Protein AF-A0A436ZTC4-F1 (afdb_monomer_lite)

Organism: Arthrobotrys flagrans (NCBI:txid97331)

Radius of gyration: 27.63 Å; chains: 1; bounding box: 65×71×91 Å

Foldseek 3Di:
DDDDPLNDDLVVLVVVLQPDQAPVVNCVCLVVHVSNVVSCVVCVVNRQLRRLLNVLVVVVLLLLLCLQPLCVLLPPPPPDAAAPVNLLLSLVLSLCVVVCVPPPDPPNPRSVNVCVVVPPSSSVSSSLQSVLLVLLLVLCCVPPVDFPLQVDDDPVPDDDVVLVPPPDHADPQLSVLLSLLLSVLLVLLSSLLGGHPCDCVRDPPVVSLVSVLSVDVSCDDLSLLSNLLSLVVLLVLCLVVLVVCVVVPVVQLVLQLPDCPPPPDDDLQRHRPDPPSSVRSSVLSSLLLSLLCSSPAPRNNSSVSNPDPPDDCVVCVVVVVVSSVLSVVLSVCVVVVNDDSSNSSSVSSSCSSVCSLVSLLVSLVVVLVVVVPDDQFFKWKQAPPPDDPPDPPPAQEQADPDCPDDDNIDIRRDDPVNVVSNSCSRRVSRPPPSRHRSSCSSGDPVVCVSSRYDDGDTDRDRDDPVVVVVVVVVVVVVVVVVVVVDDDDDDPDDDDDDPVVVVVVVVVVVD

pLDDT: mean 70.84, std 19.62, range [32.28, 97.94]

Sequence (511 aa):
MRATLESLPVDVKLLILLNIPDYLSLQALTSVSHGFATTYNHYESLVSTEPLYADALIYEKESFFLACYSDILSGPTATNLIKWQKFRKIVSSYVDAEKSLWRADYESRTYRQEFIDRGEETKKRLVDNHRAILQHCEHFMKTERYPRLFRDRDASGNRKYDRCKGERSVTLEERSRIVRAFYRLWILVVIYTSETDGGFGDTPWYTYDDSLHALLAHWGFWRVKHIQIVAMHLREQMRPIFKHFQPNNKELLEQFSSNYLWEGRPYPDGRPYGNNELRKAKYFYQKFHFSAFLLTSFPHSSLPFLQSPTPDLNTLTPIFTPLSTLVRTATDSVIHGNTTENTNRLYNCLFFPDRIFDEFRLTAINTLSDISKIKREDTYLVSNSFSDPRTPSSRKRLCRPQRNGAYHKYYIKRGPEAALIAWQGLELSNPNSEDSDYYAAIWDDLRLKEWGYQFPVLERRVWDIRRMTDRMVQKFDAMITMDESIPRSPPPGKETFNVVQVRQRWRMITQ

Secondary structure (DSSP, 8-state):
-PPPGGGS-HHHHHHHHHT--SHHHHHHHHHH-HHHHHHHHHSHHHHHHHHHHHHHHTTHHHHHHHHHHHHHHH---TT-PBPHHHHHHHHHHHHHTTTGGG---TT---HHHHHHHHHHHHHHHHHHHHHHHHHHHHHHHHH-SS-GGGTS--TT--SSGGGG---PPPPHHHHHHHHHHHHHHHHHHHHHH--BTTHHHHS-THHHHHHHHHHHHHHHHHHHHHHHHHHHHHHHHHHHHHHHHSGGGHHHHHHHHH-GGGTTPPPTTS----S-HHHHHHHHHHHHHHHHHHHHTTTTTTHHHHH-SS--HHHHHHHHHHHHHHHHHHHHHHHTT---HHHHHHHHHHHHHHHHHHHHHHHHHHHHHHHTTS-S---EEEE-----TTS---SPBS------TT-SEEEESS-HHHHHHHHHHHHTT-TT-TT--GGGGGS-HHHHHHTT-BPPPEE-----THHHHHHHHHHHHHHHHHHTTS--PPPTT-----HHHHHHHHHTT--

Structure (mmCIF, N/CA/C/O backbone):
data_AF-A0A436ZTC4-F1
#
_entry.id   AF-A0A436ZTC4-F1
#
loop_
_atom_site.group_PDB
_atom_site.id
_atom_site.type_symbol
_atom_site.label_atom_id
_atom_site.label_alt_id
_atom_site.label_comp_id
_atom_site.label_asym_id
_atom_site.label_entity_id
_atom_site.label_seq_id
_atom_site.pdbx_PDB_ins_code
_atom_site.Cartn_x
_atom_site.Cartn_y
_atom_site.Cartn_z
_atom_site.occupancy
_atom_site.B_iso_or_equiv
_atom_site.auth_seq_id
_atom_site.auth_comp_id
_atom_site.auth_asym_id
_atom_site.auth_atom_id
_atom_site.pdbx_PDB_model_num
ATOM 1 N N . MET A 1 1 ? -36.798 6.279 33.782 1.00 58.31 1 MET A N 1
ATOM 2 C CA . MET A 1 1 ? -35.817 6.690 32.752 1.00 58.31 1 MET A CA 1
ATOM 3 C C . MET A 1 1 ? -35.010 5.467 32.356 1.00 58.31 1 MET A C 1
ATOM 5 O O . MET A 1 1 ? -34.546 4.774 33.250 1.00 58.31 1 MET A O 1
ATOM 9 N N . ARG A 1 2 ? -34.891 5.145 31.062 1.00 68.00 2 ARG A N 1
ATOM 10 C CA . ARG A 1 2 ? -33.976 4.081 30.617 1.00 68.00 2 ARG A CA 1
ATOM 11 C C . ARG A 1 2 ? -32.574 4.683 30.563 1.00 68.00 2 ARG A C 1
ATOM 13 O O . ARG A 1 2 ? -32.376 5.643 29.825 1.00 68.00 2 ARG A O 1
ATOM 20 N N . ALA A 1 3 ? -31.649 4.168 31.371 1.00 80.12 3 ALA A N 1
ATOM 21 C CA . ALA A 1 3 ? -30.243 4.537 31.262 1.00 80.12 3 ALA A CA 1
ATOM 22 C C . ALA A 1 3 ? -29.759 4.193 29.847 1.00 80.12 3 ALA A C 1
ATOM 24 O O . ALA A 1 3 ? -30.019 3.097 29.347 1.00 80.12 3 ALA A O 1
ATOM 25 N N . THR A 1 4 ? -29.122 5.149 29.180 1.00 90.94 4 THR A N 1
ATOM 26 C CA . THR A 1 4 ? -28.552 4.960 27.841 1.00 90.94 4 THR A CA 1
ATOM 27 C C . THR A 1 4 ? -27.040 4.799 27.958 1.00 90.94 4 THR A C 1
ATOM 29 O O . THR A 1 4 ? -26.433 5.324 28.892 1.00 90.94 4 THR A O 1
ATOM 32 N N . LEU A 1 5 ? -26.406 4.116 27.002 1.00 89.06 5 LEU A N 1
ATOM 33 C CA . LEU A 1 5 ? -24.939 4.018 26.937 1.00 89.06 5 LEU A CA 1
ATOM 34 C C . LEU A 1 5 ? -24.264 5.404 26.892 1.00 89.06 5 LEU A C 1
ATOM 36 O O . LEU A 1 5 ? -23.183 5.596 27.443 1.00 89.06 5 LEU A O 1
ATOM 40 N N . GLU A 1 6 ? -24.947 6.395 26.316 1.00 92.81 6 GLU A N 1
ATOM 41 C CA . GLU A 1 6 ? -24.512 7.795 26.279 1.00 92.81 6 GLU A CA 1
ATOM 42 C C . GLU A 1 6 ? -24.393 8.425 27.673 1.00 92.81 6 GLU A C 1
ATOM 44 O O . GLU A 1 6 ? -23.515 9.256 27.903 1.00 92.81 6 GLU A O 1
ATOM 49 N N . SER A 1 7 ? -25.231 7.999 28.622 1.00 94.50 7 SER A N 1
ATOM 50 C CA . SER A 1 7 ? -25.238 8.513 29.998 1.00 94.50 7 SER A CA 1
ATOM 51 C C . SER A 1 7 ? -24.174 7.894 30.910 1.00 94.50 7 SER A C 1
ATOM 53 O O . SER A 1 7 ? -24.061 8.304 32.064 1.00 94.50 7 SER A O 1
ATOM 55 N N . LEU A 1 8 ? -23.383 6.929 30.417 1.00 96.38 8 LEU A N 1
ATOM 56 C CA . LEU A 1 8 ? -22.310 6.334 31.210 1.00 96.38 8 LEU A CA 1
ATOM 57 C C . LEU A 1 8 ? -21.237 7.384 31.572 1.00 96.38 8 LEU A C 1
ATOM 59 O O . LEU A 1 8 ? -20.860 8.193 30.708 1.00 96.38 8 LEU A O 1
ATOM 63 N N . PRO A 1 9 ? -20.717 7.351 32.812 1.00 97.25 9 PRO A N 1
ATOM 64 C CA . PRO A 1 9 ? -19.548 8.123 33.221 1.00 97.25 9 PRO A CA 1
ATOM 65 C C . PRO A 1 9 ? -18.332 7.907 32.304 1.00 97.25 9 PRO A C 1
ATOM 67 O O . PRO A 1 9 ? -18.189 6.858 31.668 1.00 97.25 9 PRO A O 1
ATOM 70 N N . VAL A 1 10 ? -17.461 8.917 32.210 1.00 97.56 10 VAL A N 1
ATOM 71 C CA . VAL A 1 10 ? -16.303 8.921 31.291 1.00 97.56 10 VAL A CA 1
ATOM 72 C C . VAL A 1 10 ? -15.318 7.794 31.607 1.00 97.56 10 VAL A C 1
ATOM 74 O O . VAL A 1 10 ? -14.812 7.156 30.690 1.00 97.56 10 VAL A O 1
ATOM 77 N N . ASP A 1 11 ? -15.086 7.515 32.884 1.00 97.94 11 ASP A N 1
ATOM 78 C CA . ASP A 1 11 ? -14.254 6.420 33.385 1.00 97.94 11 ASP A CA 1
ATOM 79 C C . ASP A 1 11 ? -14.806 5.046 32.982 1.00 97.94 11 ASP A C 1
ATOM 81 O O . ASP A 1 11 ? -14.055 4.205 32.493 1.00 97.94 11 ASP A O 1
ATOM 85 N N . VAL A 1 12 ? -16.124 4.835 33.074 1.00 97.75 12 VAL A N 1
ATOM 86 C CA . VAL A 1 12 ? -16.762 3.587 32.618 1.00 97.75 12 VAL A CA 1
ATOM 87 C C . VAL A 1 12 ? -16.651 3.434 31.098 1.00 97.75 12 VAL A C 1
ATOM 89 O O . VAL A 1 12 ? -16.336 2.348 30.611 1.00 97.75 12 VAL A O 1
ATOM 92 N N . LYS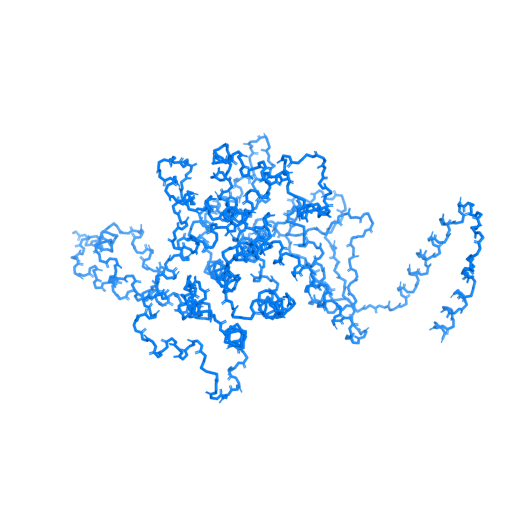 A 1 13 ? -16.857 4.515 30.331 1.00 97.94 13 LYS A N 1
ATOM 93 C CA . LYS A 1 13 ? -16.654 4.504 28.871 1.00 97.94 13 LYS A CA 1
ATOM 94 C C . LYS A 1 13 ? -15.207 4.182 28.511 1.00 97.94 13 LYS A C 1
ATOM 96 O O . LYS A 1 13 ? -14.976 3.366 27.624 1.00 97.94 13 LYS A O 1
ATOM 101 N N . LEU A 1 14 ? -14.246 4.783 29.210 1.00 97.94 14 LEU A N 1
ATOM 102 C CA . LEU A 1 14 ? -12.826 4.521 29.006 1.00 97.94 14 LEU A CA 1
ATOM 103 C C . LEU A 1 14 ? -12.482 3.061 29.320 1.00 97.94 14 LEU A C 1
ATOM 105 O O . LEU A 1 14 ? -11.826 2.416 28.511 1.00 97.94 14 LEU A O 1
ATOM 109 N N . LEU A 1 15 ? -12.978 2.509 30.431 1.00 97.88 15 LEU A N 1
ATOM 110 C CA . LEU A 1 15 ? -12.790 1.095 30.764 1.00 97.88 15 LEU A CA 1
ATOM 111 C C . LEU A 1 15 ? -13.353 0.174 29.679 1.00 97.88 15 LEU A C 1
ATOM 113 O O . LEU A 1 15 ? -12.679 -0.772 29.286 1.00 97.88 15 LEU A O 1
ATOM 117 N N . ILE A 1 16 ? -14.550 0.458 29.158 1.00 97.50 16 ILE A N 1
ATOM 118 C CA . ILE A 1 16 ? -15.124 -0.315 28.048 1.00 97.50 16 ILE A CA 1
ATOM 119 C C . ILE A 1 16 ? -14.213 -0.230 26.820 1.00 97.50 16 ILE A C 1
ATOM 121 O O . ILE A 1 16 ? -13.864 -1.268 26.269 1.00 97.50 16 ILE A O 1
ATOM 125 N N . LEU A 1 17 ? -13.783 0.974 26.430 1.00 97.38 17 LEU A N 1
ATOM 126 C CA . LEU A 1 17 ? -12.902 1.196 25.279 1.00 97.38 17 LEU A CA 1
ATOM 127 C C . LEU A 1 17 ? -11.561 0.454 25.402 1.00 97.38 17 LEU A C 1
ATOM 129 O O . LEU A 1 17 ? -11.107 -0.130 24.423 1.00 97.38 17 LEU A O 1
ATOM 133 N N . LEU A 1 18 ? -10.956 0.434 26.594 1.00 96.88 18 LEU A N 1
ATOM 134 C CA . LEU A 1 18 ? -9.694 -0.268 26.868 1.00 96.88 18 LEU A CA 1
ATOM 135 C C . LEU A 1 18 ? -9.813 -1.797 26.800 1.00 96.88 18 LEU A C 1
ATOM 137 O O . LEU A 1 18 ? -8.803 -2.474 26.646 1.00 96.88 18 LEU A O 1
ATOM 141 N N . ASN A 1 19 ? -11.025 -2.342 26.929 1.00 96.88 19 ASN A N 1
ATOM 142 C CA . ASN A 1 19 ? -11.279 -3.785 26.917 1.00 96.88 19 ASN A CA 1
ATOM 143 C C . ASN A 1 19 ? -11.815 -4.297 25.567 1.00 96.88 19 ASN A C 1
ATOM 145 O O . ASN A 1 19 ? -12.173 -5.471 25.460 1.00 96.88 19 ASN A O 1
ATOM 149 N N . ILE A 1 20 ? -11.888 -3.452 24.533 1.00 97.00 20 ILE A N 1
ATOM 150 C CA . ILE A 1 20 ? -12.274 -3.896 23.189 1.00 97.00 20 ILE A CA 1
ATOM 151 C C . ILE A 1 20 ? -11.089 -4.636 22.550 1.00 97.00 20 ILE A C 1
ATOM 153 O O . ILE A 1 20 ? -10.018 -4.048 22.423 1.00 97.00 20 ILE A O 1
ATOM 157 N N . PRO A 1 21 ? -11.253 -5.901 22.121 1.00 93.75 21 PRO A N 1
ATOM 158 C CA . PRO A 1 21 ? -10.128 -6.722 21.675 1.00 93.75 21 PRO A CA 1
ATOM 159 C C . PRO A 1 21 ? -9.675 -6.426 20.240 1.00 93.75 21 PRO A C 1
ATOM 161 O O . PRO A 1 21 ? -8.537 -6.727 19.888 1.00 93.75 21 PRO A O 1
ATOM 164 N N . ASP A 1 22 ? -10.552 -5.878 19.398 1.00 94.06 22 ASP A N 1
ATOM 165 C CA . ASP A 1 22 ? -10.293 -5.700 17.972 1.00 94.06 22 ASP A CA 1
ATOM 166 C C . ASP A 1 22 ? -10.644 -4.291 17.479 1.00 94.06 22 ASP A C 1
ATOM 168 O O . ASP A 1 22 ? -11.571 -3.626 17.953 1.00 94.06 22 ASP A O 1
ATOM 172 N N . TYR A 1 23 ? -9.881 -3.831 16.490 1.00 94.75 23 TYR A N 1
ATOM 173 C CA . TYR A 1 23 ? -9.999 -2.475 15.968 1.00 94.75 23 TYR A CA 1
ATOM 174 C C . TYR A 1 23 ? -11.350 -2.203 15.283 1.00 94.75 23 TYR A C 1
ATOM 176 O O . TYR A 1 23 ? -11.848 -1.079 15.329 1.00 94.75 23 TYR A O 1
ATOM 184 N N . LEU A 1 24 ? -11.986 -3.216 14.685 1.00 92.06 24 LEU A N 1
ATOM 185 C CA . LEU A 1 24 ? -13.272 -3.050 14.004 1.00 92.06 24 LEU A CA 1
ATOM 186 C C . LEU A 1 24 ? -14.408 -2.789 14.990 1.00 92.06 24 LEU A C 1
ATOM 188 O O . LEU A 1 24 ? -15.214 -1.887 14.763 1.00 92.06 24 LEU A O 1
ATOM 192 N N . SER A 1 25 ? -14.455 -3.531 16.093 1.00 94.75 25 SER A N 1
ATOM 193 C CA . SER A 1 25 ? -15.401 -3.301 17.185 1.00 94.75 25 SER A CA 1
ATOM 194 C C . SER A 1 25 ? -15.208 -1.916 17.805 1.00 94.75 25 SER A C 1
ATOM 196 O O . SER A 1 25 ? -16.189 -1.226 18.095 1.00 94.75 25 SER A O 1
ATOM 198 N N . LEU A 1 26 ? -13.953 -1.466 17.938 1.00 96.44 26 LEU A N 1
ATOM 199 C CA . LEU A 1 26 ? -13.628 -0.124 18.424 1.00 96.44 26 LEU A CA 1
ATOM 200 C C . LEU A 1 26 ? -14.159 0.960 17.472 1.00 96.44 26 LEU A C 1
ATOM 202 O O . LEU A 1 26 ? -14.813 1.910 17.912 1.00 96.44 26 LEU A O 1
ATOM 206 N N . GLN A 1 27 ? -13.930 0.807 16.164 1.00 94.31 27 GLN A N 1
ATOM 207 C CA . GLN A 1 27 ? -14.469 1.717 15.149 1.00 94.31 27 GLN A CA 1
ATOM 208 C C . GLN A 1 27 ? -16.000 1.709 15.127 1.00 94.31 27 GLN A C 1
ATOM 210 O O . GLN A 1 27 ? -16.624 2.765 15.061 1.00 94.31 27 GLN A O 1
ATOM 215 N N . ALA A 1 28 ? -16.626 0.535 15.215 1.00 93.44 28 ALA A N 1
ATOM 216 C CA . ALA A 1 28 ? -18.077 0.412 15.214 1.00 93.44 28 ALA A CA 1
ATOM 217 C C . ALA A 1 28 ? -18.693 1.157 16.406 1.00 93.44 28 ALA A C 1
ATOM 219 O O . ALA A 1 28 ? -19.586 1.983 16.214 1.00 93.44 28 ALA A O 1
ATOM 220 N N . LEU A 1 29 ? -18.171 0.946 17.619 1.00 95.88 29 LEU A N 1
ATOM 221 C CA . LEU A 1 29 ? -18.678 1.606 18.821 1.00 95.88 29 LEU A CA 1
ATOM 222 C C . LEU A 1 29 ? -18.525 3.131 18.753 1.00 95.88 29 LEU A C 1
ATOM 224 O O . LEU A 1 29 ? -19.479 3.857 19.035 1.00 95.88 29 LEU A O 1
ATOM 228 N N . THR A 1 30 ? -17.349 3.613 18.345 1.00 96.31 30 THR A N 1
ATOM 229 C CA . THR A 1 30 ? -17.076 5.056 18.238 1.00 96.31 30 THR A CA 1
ATOM 230 C C . THR A 1 30 ? -17.835 5.711 17.083 1.00 96.31 30 THR A C 1
ATOM 232 O O . THR A 1 30 ? -18.185 6.881 17.175 1.00 96.31 30 THR A O 1
ATOM 235 N N . SER A 1 31 ? -18.170 4.970 16.024 1.00 92.88 31 SER A N 1
ATOM 236 C CA . SER A 1 31 ? -18.996 5.489 14.925 1.00 92.88 31 SER A CA 1
ATOM 237 C C . SER A 1 31 ? -20.485 5.601 15.273 1.00 92.88 31 SER A C 1
ATOM 239 O O . SER A 1 31 ? -21.170 6.474 14.743 1.00 92.88 31 SER A O 1
ATOM 241 N N . VAL A 1 32 ? -20.994 4.732 16.155 1.00 94.38 32 VAL A N 1
ATOM 242 C CA . VAL A 1 32 ? -22.424 4.662 16.502 1.00 94.38 32 VAL A CA 1
ATOM 243 C C . VAL A 1 32 ? -22.766 5.512 17.730 1.00 94.38 32 VAL A C 1
ATOM 245 O O . VAL A 1 32 ? -23.883 6.019 17.816 1.00 94.38 32 VAL A O 1
ATOM 248 N N . SER A 1 33 ? -21.836 5.689 18.676 1.00 96.31 33 SER A N 1
ATOM 249 C CA . SER A 1 33 ? -22.073 6.437 19.917 1.00 96.31 33 SER A CA 1
ATOM 250 C C . SER A 1 33 ? -21.187 7.674 20.032 1.00 96.31 33 SER A C 1
ATOM 252 O O . SER A 1 33 ? -19.962 7.583 20.116 1.00 96.31 33 SER A O 1
ATOM 254 N N . HIS A 1 34 ? -21.825 8.842 20.129 1.00 95.69 34 HIS A N 1
ATOM 255 C CA . HIS A 1 34 ? -21.137 10.127 20.245 1.00 95.69 34 HIS A CA 1
ATOM 256 C C . HIS A 1 34 ? -20.352 10.236 21.559 1.00 95.69 34 HIS A C 1
ATOM 258 O O . HIS A 1 34 ? -19.222 10.717 21.572 1.00 95.69 34 HIS A O 1
ATOM 264 N N . GLY A 1 35 ? -20.912 9.767 22.676 1.00 96.38 35 GLY A N 1
ATOM 265 C CA . GLY A 1 35 ? -20.240 9.776 23.971 1.00 96.38 35 GLY A CA 1
ATOM 266 C C . GLY A 1 35 ? -18.960 8.945 23.964 1.00 96.38 35 GLY A C 1
ATOM 267 O O . GLY A 1 35 ? -17.943 9.401 24.483 1.00 96.38 35 GLY A O 1
ATOM 268 N N . PHE A 1 36 ? -18.988 7.766 23.337 1.00 97.62 36 PHE A N 1
ATOM 269 C CA . PHE A 1 36 ? -17.788 6.951 23.143 1.00 97.62 36 PHE A CA 1
ATOM 270 C C . PHE A 1 36 ? -16.801 7.592 22.163 1.00 97.62 36 PHE A C 1
ATOM 272 O O . PHE A 1 36 ? -15.604 7.550 22.430 1.00 97.62 36 PHE A O 1
ATOM 279 N N . ALA A 1 37 ? -17.272 8.231 21.087 1.00 97.25 37 ALA A N 1
ATOM 280 C CA . ALA A 1 37 ? -16.418 8.968 20.155 1.00 97.25 37 ALA A CA 1
ATOM 281 C C . ALA A 1 37 ? -15.639 10.095 20.852 1.00 97.25 37 ALA A C 1
ATOM 283 O O . ALA A 1 37 ? -14.427 10.207 20.689 1.00 97.25 37 ALA A O 1
ATOM 284 N N . THR A 1 38 ? -16.310 10.901 21.682 1.00 97.12 38 THR A N 1
ATOM 285 C CA . THR A 1 38 ? -15.671 11.988 22.440 1.00 97.12 38 THR A CA 1
ATOM 286 C C . THR A 1 38 ? -14.624 11.455 23.414 1.00 97.12 38 THR A C 1
ATOM 288 O O . THR A 1 38 ? -13.515 11.986 23.469 1.00 97.12 38 THR A O 1
ATOM 291 N N . THR A 1 39 ? -14.944 10.393 24.165 1.00 97.62 39 THR A N 1
ATOM 292 C CA . THR A 1 39 ? -13.978 9.759 25.075 1.00 97.62 39 THR A CA 1
ATOM 293 C C . THR A 1 39 ? -12.798 9.167 24.305 1.00 97.62 39 THR A C 1
ATOM 295 O O . THR A 1 39 ? -11.656 9.380 24.698 1.00 97.62 39 THR A O 1
ATOM 298 N N . TYR A 1 40 ? -13.050 8.486 23.186 1.00 97.19 40 TYR A N 1
ATOM 299 C CA . TYR A 1 40 ? -12.002 7.943 22.327 1.00 97.19 40 TYR A CA 1
ATOM 300 C C . TYR A 1 40 ? -11.067 9.037 21.810 1.00 97.19 40 TYR A C 1
ATOM 302 O O . TYR A 1 40 ? -9.865 8.915 21.988 1.00 97.19 40 TYR A O 1
ATOM 310 N N . ASN A 1 41 ? -11.596 10.133 21.261 1.00 96.88 41 ASN A N 1
ATOM 311 C CA . ASN A 1 41 ? -10.782 11.235 20.738 1.00 96.88 41 ASN A CA 1
ATOM 312 C C . ASN A 1 41 ? -9.906 11.882 21.821 1.00 96.88 41 ASN A C 1
ATOM 314 O O . ASN A 1 41 ? -8.794 12.317 21.542 1.00 96.88 41 ASN A O 1
ATOM 318 N N . HIS A 1 42 ? -10.393 11.942 23.064 1.00 97.50 42 HIS A N 1
ATOM 319 C CA . HIS A 1 42 ? -9.614 12.480 24.178 1.00 97.50 42 HIS A CA 1
ATOM 320 C C . HIS A 1 42 ? -8.489 11.531 24.633 1.00 97.50 42 HIS A C 1
ATOM 322 O O . HIS A 1 42 ? -7.438 11.993 25.069 1.00 97.50 42 HIS A O 1
ATOM 328 N N . TYR A 1 43 ? -8.689 10.213 24.515 1.00 97.44 43 TYR A N 1
ATOM 329 C CA . TYR A 1 43 ? -7.761 9.176 24.986 1.00 97.44 43 TYR A CA 1
ATOM 330 C C . TYR A 1 43 ? -7.237 8.270 23.852 1.00 97.44 43 TYR A C 1
ATOM 332 O O . TYR A 1 43 ? -6.909 7.106 24.086 1.00 97.44 43 TYR A O 1
ATOM 340 N N . GLU A 1 44 ? -7.149 8.781 22.620 1.00 95.38 44 GLU A N 1
ATOM 341 C CA . GLU A 1 44 ? -6.924 7.971 21.411 1.00 95.38 44 GLU A CA 1
ATOM 342 C C . GLU A 1 44 ? -5.628 7.158 21.488 1.00 95.38 44 GLU A C 1
ATOM 344 O O . GLU A 1 44 ? -5.610 5.970 21.159 1.00 95.38 44 GLU A O 1
ATOM 349 N N . SER A 1 45 ? -4.538 7.779 21.946 1.00 92.81 45 SER A N 1
ATOM 350 C CA . SER A 1 45 ? -3.226 7.133 22.051 1.00 92.81 45 SER A CA 1
ATOM 351 C C . SER A 1 45 ? -3.234 5.946 23.017 1.00 92.81 45 SER A C 1
ATOM 353 O O . SER A 1 45 ? -2.599 4.928 22.746 1.00 92.81 45 SER A O 1
ATOM 355 N N . LEU A 1 46 ? -3.992 6.048 24.110 1.00 94.62 46 LEU A N 1
ATOM 356 C CA . LEU A 1 46 ? -4.118 4.993 25.109 1.00 94.62 46 LEU A CA 1
ATOM 357 C C . LEU A 1 46 ? -5.035 3.866 24.616 1.00 94.62 46 LEU A C 1
ATOM 359 O O . LEU A 1 46 ? -4.688 2.696 24.730 1.00 94.62 46 LEU A O 1
ATOM 363 N N . VAL A 1 47 ? -6.187 4.219 24.040 1.00 96.19 47 VAL A N 1
ATOM 364 C CA . VAL A 1 47 ? -7.219 3.252 23.637 1.00 96.19 47 VAL A CA 1
ATOM 365 C C . VAL A 1 47 ? -6.854 2.508 22.353 1.00 96.19 47 VAL A C 1
ATOM 367 O O . VAL A 1 47 ? -7.126 1.319 22.234 1.00 96.19 47 VAL A O 1
ATOM 370 N N . SER A 1 48 ? -6.260 3.186 21.367 1.00 95.00 48 SER A N 1
ATOM 371 C CA . SER A 1 48 ? -6.073 2.601 20.032 1.00 95.00 48 SER A CA 1
ATOM 372 C C . SER A 1 48 ? -4.908 1.619 19.935 1.00 95.00 48 SER A C 1
ATOM 374 O O . SER A 1 48 ? -4.889 0.815 19.006 1.00 95.00 48 SER A O 1
ATOM 376 N N . THR A 1 49 ? -3.953 1.657 20.868 1.00 94.75 49 THR A N 1
ATOM 377 C CA . THR A 1 49 ? -2.686 0.922 20.742 1.00 94.75 49 THR A CA 1
ATOM 378 C C . THR A 1 49 ? -2.880 -0.596 20.726 1.00 94.75 49 THR A C 1
ATOM 380 O O . THR A 1 49 ? -2.419 -1.243 19.787 1.00 94.75 49 THR A O 1
ATOM 383 N N . GLU A 1 50 ? -3.587 -1.174 21.703 1.00 95.12 50 GLU A N 1
ATOM 384 C CA . GLU A 1 50 ? -3.785 -2.634 21.764 1.00 95.12 50 GLU A CA 1
ATOM 385 C C . GLU A 1 50 ? -4.673 -3.175 20.628 1.00 95.12 50 GLU A C 1
ATOM 387 O O . GLU A 1 50 ? -4.259 -4.132 19.973 1.00 95.12 50 GLU A O 1
ATOM 392 N N . PRO A 1 51 ? -5.827 -2.562 20.290 1.00 96.44 51 PRO A N 1
ATOM 393 C CA . PRO A 1 51 ? -6.657 -3.042 19.183 1.00 96.44 51 PRO A CA 1
ATOM 394 C C . PRO A 1 51 ? -5.965 -2.929 17.820 1.00 96.44 51 PRO A C 1
ATOM 396 O O . PRO A 1 51 ? -6.111 -3.822 16.985 1.00 96.44 51 PRO A O 1
ATOM 399 N N . LEU A 1 52 ? -5.192 -1.858 17.581 1.00 96.88 52 LEU A N 1
ATOM 400 C CA . LEU A 1 52 ? -4.395 -1.714 16.356 1.00 96.88 52 LEU A CA 1
ATOM 401 C C . LEU A 1 52 ? -3.256 -2.728 16.302 1.00 96.88 52 LEU A C 1
ATOM 403 O O . LEU A 1 52 ? -2.967 -3.260 15.233 1.00 96.88 52 LEU A O 1
ATOM 407 N N . TYR A 1 53 ? -2.608 -2.999 17.436 1.00 96.31 53 TYR A N 1
ATOM 408 C CA . TYR A 1 53 ? -1.593 -4.040 17.522 1.00 96.31 53 TYR A CA 1
ATOM 409 C C . TYR A 1 53 ? -2.200 -5.410 17.193 1.00 96.31 53 TYR A C 1
ATOM 411 O O . TYR A 1 53 ? -1.675 -6.117 16.336 1.00 96.31 53 TYR A O 1
ATOM 419 N N . ALA A 1 54 ? -3.347 -5.746 17.788 1.00 95.81 54 ALA A N 1
ATOM 420 C CA . ALA A 1 54 ? -4.070 -6.984 17.513 1.00 95.81 54 ALA A CA 1
ATOM 421 C C . ALA A 1 54 ? -4.497 -7.115 16.035 1.00 95.81 54 ALA A C 1
ATOM 423 O O . ALA A 1 54 ? -4.285 -8.174 15.442 1.00 95.81 54 ALA A O 1
ATOM 424 N N . ASP A 1 55 ? -5.026 -6.054 15.408 1.00 96.94 55 ASP A N 1
ATOM 425 C CA . ASP A 1 55 ? -5.379 -6.061 13.973 1.00 96.94 55 ASP A CA 1
ATOM 426 C C . ASP A 1 55 ? -4.125 -6.231 13.092 1.00 96.94 55 ASP A C 1
ATOM 428 O O . ASP A 1 55 ? -4.111 -7.026 12.149 1.00 96.94 55 ASP A O 1
ATOM 432 N N . ALA A 1 56 ? -3.012 -5.583 13.444 1.00 96.94 56 ALA A N 1
ATOM 433 C CA . ALA A 1 56 ? -1.746 -5.707 12.724 1.00 96.94 56 ALA A CA 1
ATOM 434 C C . ALA A 1 56 ? -1.127 -7.117 12.792 1.00 96.94 56 ALA A C 1
ATOM 436 O O . ALA A 1 56 ? -0.438 -7.522 11.847 1.00 96.94 56 ALA A O 1
ATOM 437 N N . LEU A 1 57 ? -1.381 -7.878 13.865 1.00 94.88 57 LEU A N 1
ATOM 438 C CA . LEU A 1 57 ? -0.940 -9.273 14.001 1.00 94.88 57 LEU A CA 1
ATOM 439 C C . LEU A 1 57 ? -1.633 -10.216 13.005 1.00 94.88 57 LEU A C 1
ATOM 441 O O . LEU A 1 57 ? -1.051 -11.224 12.614 1.00 94.88 57 LEU A O 1
ATOM 445 N N . ILE A 1 58 ? -2.814 -9.869 12.482 1.00 95.62 58 ILE A N 1
ATOM 446 C CA . ILE A 1 58 ? -3.461 -10.615 11.379 1.00 95.62 58 ILE A CA 1
ATOM 447 C C . ILE A 1 58 ? -2.589 -10.588 10.102 1.00 95.62 58 ILE A C 1
ATOM 449 O O . ILE A 1 58 ? -2.683 -11.455 9.219 1.00 95.62 58 ILE A O 1
ATOM 453 N N . TYR A 1 59 ? -1.708 -9.590 10.016 1.00 95.44 59 TYR A N 1
ATOM 454 C CA . TYR A 1 59 ? -0.763 -9.346 8.933 1.00 95.44 59 TYR A CA 1
ATOM 455 C C . TYR A 1 59 ? 0.691 -9.527 9.391 1.00 95.44 59 TYR A C 1
ATOM 457 O O . TYR A 1 59 ? 1.573 -8.903 8.808 1.00 95.44 59 TYR A O 1
ATOM 465 N N . GLU A 1 60 ? 0.931 -10.364 10.415 1.00 93.12 60 GLU A N 1
ATOM 466 C CA . GLU A 1 60 ? 2.216 -10.537 11.122 1.00 93.12 60 GLU A CA 1
ATOM 467 C C . GLU A 1 60 ? 3.433 -10.489 10.193 1.00 93.12 60 GLU A C 1
ATOM 469 O O . GLU A 1 60 ? 4.378 -9.742 10.429 1.00 93.12 60 GLU A O 1
ATOM 474 N N . LYS A 1 61 ? 3.408 -11.253 9.097 1.00 91.44 61 LYS A N 1
ATOM 475 C CA . LYS A 1 61 ? 4.526 -11.330 8.153 1.00 91.44 61 LYS A CA 1
ATOM 476 C C . LYS A 1 61 ? 4.884 -9.975 7.547 1.00 91.44 61 LYS A C 1
ATOM 478 O O . LYS A 1 61 ? 6.049 -9.586 7.555 1.00 91.44 61 LYS A O 1
ATOM 483 N N . GLU A 1 62 ? 3.910 -9.277 6.978 1.00 95.19 62 GLU A N 1
ATOM 484 C CA . GLU A 1 62 ? 4.150 -7.978 6.367 1.00 95.19 62 GLU A CA 1
ATOM 485 C C . GLU A 1 62 ? 4.376 -6.869 7.403 1.00 95.19 62 GLU A C 1
ATOM 487 O O . GLU A 1 62 ? 5.263 -6.033 7.217 1.00 95.19 62 GLU A O 1
ATOM 492 N N . SER A 1 63 ? 3.605 -6.868 8.494 1.00 95.69 63 SER A N 1
ATOM 493 C CA . SER A 1 63 ? 3.671 -5.827 9.522 1.00 95.69 63 SER A CA 1
ATOM 494 C C . SER A 1 63 ? 4.981 -5.883 10.310 1.00 95.69 63 SER A C 1
ATOM 496 O O . SER A 1 63 ? 5.603 -4.839 10.520 1.00 95.69 63 SER A O 1
ATOM 498 N N . PHE A 1 64 ? 5.463 -7.079 10.666 1.00 94.00 64 PHE A N 1
ATOM 499 C CA . PHE A 1 64 ? 6.733 -7.239 11.380 1.00 94.00 64 PHE A CA 1
ATOM 500 C C . PHE A 1 64 ? 7.917 -6.898 10.483 1.00 94.00 64 PHE A C 1
ATOM 502 O O . PHE A 1 64 ? 8.820 -6.187 10.917 1.00 94.00 64 PHE A O 1
ATOM 509 N N . PHE A 1 65 ? 7.905 -7.349 9.221 1.00 93.44 65 PHE A N 1
ATOM 510 C CA . PHE A 1 65 ? 8.971 -7.024 8.272 1.00 93.44 65 PHE A CA 1
ATOM 511 C C . PHE A 1 65 ? 9.180 -5.510 8.167 1.00 93.44 65 PHE A C 1
ATOM 513 O O . PHE A 1 65 ? 10.307 -5.027 8.277 1.00 93.44 65 PHE A O 1
ATOM 520 N N . LEU A 1 66 ? 8.093 -4.754 7.997 1.00 94.62 66 LEU A N 1
ATOM 521 C CA . LEU A 1 66 ? 8.170 -3.300 7.895 1.00 94.62 66 LEU A CA 1
ATOM 522 C C . LEU A 1 66 ? 8.595 -2.661 9.215 1.00 94.62 66 LEU A C 1
ATOM 524 O O . LEU A 1 66 ? 9.477 -1.817 9.197 1.00 94.62 66 LEU A O 1
ATOM 528 N N . ALA A 1 67 ? 8.052 -3.093 10.355 1.00 94.25 67 ALA A N 1
ATOM 529 C CA . ALA A 1 67 ? 8.449 -2.550 11.655 1.00 94.25 67 ALA A CA 1
ATOM 530 C C . ALA A 1 67 ? 9.944 -2.769 11.970 1.00 94.25 67 ALA A C 1
ATOM 532 O O . ALA A 1 67 ? 10.580 -1.915 12.587 1.00 94.25 67 ALA A O 1
ATOM 533 N N . CYS A 1 68 ? 10.524 -3.891 11.532 1.00 91.06 68 CYS A N 1
ATOM 534 C CA . CYS A 1 68 ? 11.933 -4.206 11.765 1.00 91.06 68 CYS A CA 1
ATOM 535 C C . CYS A 1 68 ? 12.880 -3.519 10.773 1.00 91.06 68 CYS A C 1
ATOM 537 O O . CYS A 1 68 ? 13.982 -3.115 11.170 1.00 91.06 68 CYS A O 1
ATOM 539 N N . TYR A 1 69 ? 12.484 -3.422 9.498 1.00 90.88 69 TYR A N 1
ATOM 540 C CA . TYR A 1 69 ? 13.404 -3.101 8.407 1.00 90.88 69 TYR A CA 1
ATOM 541 C C . TYR A 1 69 ? 13.084 -1.829 7.622 1.00 90.88 69 TYR A C 1
ATOM 543 O O . TYR A 1 69 ? 13.971 -1.399 6.892 1.00 90.88 69 TYR A O 1
ATOM 551 N N . SER A 1 70 ? 11.912 -1.193 7.762 1.00 89.31 70 SER A N 1
ATOM 552 C CA . SER A 1 70 ? 11.586 0.019 6.984 1.00 89.31 70 SER A CA 1
ATOM 553 C C . SER A 1 70 ? 12.657 1.094 7.130 1.00 89.31 70 SER A C 1
ATOM 555 O O . SER A 1 70 ? 13.159 1.593 6.135 1.00 89.31 70 SER A O 1
ATOM 557 N N . ASP A 1 71 ? 13.088 1.382 8.354 1.00 86.00 71 ASP A N 1
ATOM 558 C CA . ASP A 1 71 ? 14.038 2.471 8.611 1.00 86.00 71 ASP A CA 1
ATOM 559 C C . ASP A 1 71 ? 15.457 2.103 8.182 1.00 86.00 71 ASP A C 1
ATOM 561 O O . ASP A 1 71 ? 16.220 2.951 7.727 1.00 86.00 71 ASP A O 1
ATOM 565 N N . ILE A 1 72 ? 15.798 0.816 8.297 1.00 84.38 72 ILE A N 1
ATOM 566 C CA . ILE A 1 72 ? 17.088 0.289 7.848 1.00 84.38 72 ILE A CA 1
ATOM 567 C C . ILE A 1 72 ? 17.188 0.431 6.330 1.00 84.38 72 ILE A C 1
ATOM 569 O O . ILE A 1 72 ? 18.214 0.872 5.834 1.00 84.38 72 ILE A O 1
ATOM 573 N N . LEU A 1 73 ? 16.124 0.062 5.617 1.00 81.62 73 LEU A N 1
ATOM 574 C CA . LEU A 1 73 ? 16.061 0.007 4.159 1.00 81.62 73 LEU A CA 1
ATOM 575 C C . LEU A 1 73 ? 15.767 1.376 3.515 1.00 81.62 73 LEU A C 1
ATOM 577 O O . LEU A 1 73 ? 16.244 1.649 2.419 1.00 81.62 73 LEU A O 1
ATOM 581 N N . SER A 1 74 ? 15.013 2.254 4.179 1.00 75.19 74 SER A N 1
ATOM 582 C CA . SER A 1 74 ? 14.667 3.593 3.676 1.00 75.19 74 SER A CA 1
ATOM 583 C C . SER A 1 74 ? 15.613 4.697 4.160 1.00 75.19 74 SER A C 1
ATOM 585 O O . SER A 1 74 ? 15.586 5.799 3.607 1.00 75.19 74 SER A O 1
ATOM 587 N N . GLY A 1 75 ? 16.462 4.416 5.155 1.00 69.81 75 GLY A N 1
ATOM 588 C CA . GLY A 1 75 ? 17.389 5.371 5.759 1.00 69.81 75 GLY A CA 1
ATOM 589 C C . GLY A 1 75 ? 18.280 6.086 4.726 1.00 69.81 75 GLY A C 1
ATOM 590 O O . GLY A 1 75 ? 18.923 5.422 3.913 1.00 69.81 75 GLY A O 1
ATOM 591 N N . PRO A 1 76 ? 18.340 7.431 4.727 1.00 54.28 76 PRO A N 1
ATOM 592 C CA . PRO A 1 76 ? 19.145 8.222 3.789 1.00 54.28 76 PRO A CA 1
ATOM 593 C C . PRO A 1 76 ? 20.589 8.453 4.270 1.00 54.28 76 PRO A C 1
ATOM 595 O O . PRO A 1 76 ? 21.212 9.457 3.930 1.00 54.28 76 PRO A O 1
ATOM 598 N N . THR A 1 77 ? 21.132 7.595 5.132 1.00 54.94 77 THR A N 1
ATOM 599 C CA . THR A 1 77 ? 22.467 7.845 5.679 1.00 54.94 77 THR A CA 1
ATOM 600 C C . THR A 1 77 ? 23.536 7.332 4.724 1.00 54.94 77 THR A C 1
ATOM 602 O O . THR A 1 77 ? 23.918 6.165 4.810 1.00 54.94 77 THR A O 1
ATOM 605 N N . ALA A 1 78 ? 24.078 8.247 3.911 1.00 53.50 78 ALA A N 1
ATOM 606 C CA . ALA A 1 78 ? 25.274 8.082 3.070 1.00 53.50 78 ALA A CA 1
ATOM 607 C C . ALA A 1 78 ? 26.479 7.440 3.800 1.00 53.50 78 ALA A C 1
ATOM 609 O O . ALA A 1 78 ? 27.446 7.005 3.182 1.00 53.50 78 ALA A O 1
ATOM 610 N N . THR A 1 79 ? 26.449 7.381 5.134 1.00 61.12 79 THR A N 1
ATOM 611 C CA . THR A 1 79 ? 27.494 6.793 5.975 1.00 61.12 79 THR A CA 1
ATOM 612 C C . THR A 1 79 ? 27.358 5.287 6.204 1.00 61.12 79 THR A C 1
ATOM 614 O O . THR A 1 79 ? 28.338 4.674 6.612 1.00 61.12 79 THR A O 1
ATOM 617 N N . ASN A 1 80 ? 26.197 4.668 5.950 1.00 69.19 80 ASN A N 1
ATOM 618 C CA . ASN A 1 80 ? 25.945 3.261 6.290 1.00 69.19 80 ASN A CA 1
ATOM 619 C C . ASN A 1 80 ? 25.147 2.527 5.200 1.00 69.19 80 ASN A C 1
ATOM 621 O O . ASN A 1 80 ? 24.043 2.038 5.453 1.00 69.19 80 ASN A O 1
ATOM 625 N N . LEU A 1 81 ? 25.719 2.416 3.996 1.00 78.12 81 LEU A N 1
ATOM 626 C CA . LEU A 1 81 ? 25.168 1.562 2.939 1.00 78.12 81 LEU A CA 1
ATOM 627 C C . LEU A 1 81 ? 24.954 0.131 3.452 1.00 78.12 81 LEU A C 1
ATOM 629 O O . LEU A 1 81 ? 25.796 -0.444 4.153 1.00 78.12 81 LEU A O 1
ATOM 633 N N . ILE A 1 82 ? 23.820 -0.471 3.097 1.00 82.88 82 ILE A N 1
ATOM 634 C CA . ILE A 1 82 ? 23.512 -1.834 3.524 1.00 82.88 82 ILE A CA 1
ATOM 635 C C . ILE A 1 82 ? 24.376 -2.792 2.725 1.00 82.88 82 ILE A C 1
ATOM 637 O O . ILE A 1 82 ? 24.349 -2.793 1.498 1.00 82.88 82 ILE A O 1
ATOM 641 N N . LYS A 1 83 ? 25.093 -3.684 3.408 1.00 85.50 83 LYS A N 1
ATOM 642 C CA . LYS A 1 83 ? 25.823 -4.733 2.696 1.00 85.50 83 LYS A CA 1
ATOM 643 C C . LYS A 1 83 ? 24.879 -5.560 1.825 1.00 85.50 83 LYS A C 1
ATOM 645 O O . LYS A 1 83 ? 23.890 -6.071 2.352 1.00 85.50 83 LYS A O 1
ATOM 650 N N . TRP A 1 84 ? 25.186 -5.768 0.544 1.00 82.44 84 TRP A N 1
ATOM 651 C CA . TRP A 1 84 ? 24.346 -6.540 -0.389 1.00 82.44 84 TRP A CA 1
ATOM 652 C C . TRP A 1 84 ? 23.947 -7.909 0.181 1.00 82.44 84 TRP A C 1
ATOM 654 O O . TRP A 1 84 ? 22.793 -8.327 0.116 1.00 82.44 84 TRP A O 1
ATOM 664 N N . GLN A 1 85 ? 24.884 -8.588 0.846 1.00 83.50 85 GLN A N 1
ATOM 665 C CA . GLN A 1 85 ? 24.619 -9.859 1.523 1.00 83.50 85 GLN A CA 1
ATOM 666 C C . GLN A 1 85 ? 23.581 -9.730 2.647 1.00 83.50 85 GLN A C 1
ATOM 668 O O . GLN A 1 85 ? 22.744 -10.616 2.815 1.00 83.50 85 GLN A O 1
ATOM 673 N N . LYS A 1 86 ? 23.615 -8.634 3.415 1.00 86.00 86 LYS A N 1
ATOM 674 C CA . LYS A 1 86 ? 22.625 -8.340 4.458 1.00 86.00 86 LYS A CA 1
ATOM 675 C C . LYS A 1 86 ? 21.265 -8.042 3.831 1.00 86.00 86 LYS A C 1
ATOM 677 O O . LYS A 1 86 ? 20.275 -8.605 4.282 1.00 86.00 86 LYS A O 1
ATOM 682 N N . PHE A 1 87 ? 21.221 -7.239 2.769 1.00 86.38 87 PHE A N 1
ATOM 683 C CA . PHE A 1 87 ? 19.993 -6.979 2.018 1.00 86.38 87 PHE A CA 1
ATOM 684 C C . PHE A 1 87 ? 19.366 -8.278 1.487 1.00 86.38 87 PHE A C 1
ATOM 686 O O . PHE A 1 87 ? 18.203 -8.564 1.766 1.00 86.38 87 PHE A O 1
ATOM 693 N N . ARG A 1 88 ? 20.154 -9.130 0.819 1.00 83.75 88 ARG A N 1
ATOM 694 C CA . ARG A 1 88 ? 19.684 -10.428 0.316 1.00 83.75 88 ARG A CA 1
ATOM 695 C C . ARG A 1 88 ? 19.162 -11.317 1.442 1.00 83.75 88 ARG A C 1
ATOM 697 O O . ARG A 1 88 ? 18.133 -11.962 1.261 1.00 83.75 88 ARG A O 1
ATOM 704 N N . LYS A 1 89 ? 19.827 -11.339 2.604 1.00 85.00 89 LYS A N 1
ATOM 705 C CA . LYS A 1 89 ? 19.348 -12.059 3.797 1.00 85.00 89 LYS A CA 1
ATOM 706 C C . LYS A 1 89 ? 18.011 -11.510 4.303 1.00 85.00 89 LYS A C 1
ATOM 708 O O . LYS A 1 89 ? 17.142 -12.310 4.623 1.00 85.00 89 LYS A O 1
ATOM 713 N N . ILE A 1 90 ? 17.824 -10.188 4.327 1.00 87.44 90 ILE A N 1
ATOM 714 C CA . ILE A 1 90 ? 16.556 -9.546 4.716 1.00 87.44 90 ILE A CA 1
ATOM 715 C C . ILE A 1 90 ? 15.427 -9.936 3.750 1.00 87.44 90 ILE A C 1
ATOM 717 O O . ILE A 1 90 ? 14.362 -10.364 4.184 1.00 87.44 90 ILE A O 1
ATOM 721 N N . VAL A 1 91 ? 15.649 -9.847 2.436 1.00 85.50 91 VAL A N 1
ATOM 722 C CA . VAL A 1 91 ? 14.615 -10.214 1.449 1.00 85.50 91 VAL A CA 1
ATOM 723 C C . VAL A 1 91 ? 14.331 -11.720 1.478 1.00 85.50 91 VAL A C 1
ATOM 725 O O . VAL A 1 91 ? 13.172 -12.136 1.457 1.00 85.50 91 VAL A O 1
ATOM 728 N N . SER A 1 92 ? 15.373 -12.548 1.587 1.00 84.00 92 SER A N 1
ATOM 729 C CA . SER A 1 92 ? 15.221 -14.007 1.663 1.00 84.00 92 SER A CA 1
ATOM 730 C C . SER A 1 92 ? 14.506 -14.428 2.946 1.00 84.00 92 SER A C 1
ATOM 732 O O . SER A 1 92 ? 13.661 -15.312 2.886 1.00 84.00 92 SER A O 1
ATOM 734 N N . SER A 1 93 ? 14.745 -13.763 4.085 1.00 85.00 93 SER A N 1
ATOM 735 C CA . SER A 1 93 ? 14.045 -14.079 5.338 1.00 85.00 93 SER A CA 1
ATOM 736 C C . SER A 1 93 ? 12.540 -13.828 5.238 1.00 85.00 93 SER A C 1
ATOM 738 O O . SER A 1 93 ? 11.758 -14.592 5.798 1.00 85.00 93 SER A O 1
ATOM 740 N N . TYR A 1 94 ? 12.112 -12.825 4.465 1.00 87.31 94 TYR A N 1
ATOM 741 C CA . TYR A 1 94 ? 10.697 -12.615 4.167 1.00 87.31 94 TYR A CA 1
ATOM 742 C C . TYR A 1 94 ? 10.104 -13.764 3.337 1.00 87.31 94 TYR A C 1
ATOM 744 O O . TYR A 1 94 ? 9.015 -14.259 3.643 1.00 87.31 94 TYR A O 1
ATOM 752 N N . VAL A 1 95 ? 10.803 -14.204 2.287 1.00 83.69 95 VAL A N 1
ATOM 753 C CA . VAL A 1 95 ? 10.355 -15.310 1.422 1.00 83.69 95 VAL A CA 1
ATOM 754 C C . VAL A 1 95 ? 10.329 -16.632 2.196 1.00 83.69 95 VAL A C 1
ATOM 756 O O . VAL A 1 95 ? 9.344 -17.370 2.148 1.00 83.69 95 VAL A O 1
ATOM 759 N N . ASP A 1 96 ? 11.377 -16.908 2.966 1.00 80.50 96 ASP A N 1
ATOM 760 C CA . ASP A 1 96 ? 11.573 -18.182 3.649 1.00 80.50 96 ASP A CA 1
ATOM 761 C C . ASP A 1 96 ? 10.815 -18.301 4.975 1.00 80.50 96 ASP A C 1
ATOM 763 O O . ASP A 1 96 ? 10.629 -19.421 5.446 1.00 80.50 96 ASP A O 1
ATOM 767 N N . ALA A 1 97 ? 10.283 -17.208 5.536 1.00 73.12 97 ALA A N 1
ATOM 768 C CA . ALA A 1 97 ? 9.460 -17.246 6.751 1.00 73.12 97 ALA A CA 1
ATOM 769 C C . ALA A 1 97 ? 8.227 -18.168 6.653 1.00 73.12 97 ALA A C 1
ATOM 771 O O . ALA A 1 97 ? 7.715 -18.617 7.673 1.00 73.12 97 ALA A O 1
ATOM 772 N N . GLU A 1 98 ? 7.748 -18.483 5.444 1.00 68.69 98 GLU A N 1
ATOM 773 C CA . GLU A 1 98 ? 6.676 -19.475 5.251 1.00 68.69 98 GLU A CA 1
ATOM 774 C C . GLU A 1 98 ? 7.197 -20.919 5.163 1.00 68.69 98 GLU A C 1
ATOM 776 O O . GLU A 1 98 ? 6.465 -21.860 5.464 1.00 68.69 98 GLU A O 1
ATOM 781 N N . LYS A 1 99 ? 8.461 -21.112 4.772 1.00 67.31 99 LYS A N 1
ATOM 782 C CA . LYS A 1 99 ? 9.092 -22.434 4.636 1.00 67.31 99 LYS A CA 1
ATOM 783 C C . LYS A 1 99 ? 9.742 -22.902 5.940 1.00 67.31 99 LYS A C 1
ATOM 785 O O . LYS A 1 99 ? 9.841 -24.105 6.176 1.00 67.31 99 LYS A O 1
ATOM 790 N N . SER A 1 100 ? 10.194 -21.965 6.777 1.00 53.06 100 SER A N 1
ATOM 791 C CA . SER A 1 100 ? 11.005 -22.226 7.971 1.00 53.06 100 SER A CA 1
ATOM 792 C C . SER A 1 100 ? 10.237 -22.775 9.175 1.00 53.06 100 SER A C 1
ATOM 794 O O . SER A 1 100 ? 10.879 -23.174 10.142 1.00 53.06 100 SER A O 1
ATOM 796 N N . LEU A 1 101 ? 8.907 -22.936 9.097 1.00 53.50 101 LEU A N 1
ATOM 797 C CA . LEU A 1 101 ? 8.146 -23.720 10.088 1.00 53.50 101 LEU A CA 1
ATOM 798 C C . LEU A 1 101 ? 8.718 -25.142 10.285 1.00 53.50 101 LEU A C 1
ATOM 800 O O . LEU A 1 101 ? 8.453 -25.763 11.308 1.00 53.50 101 LEU A O 1
ATOM 804 N N . TRP A 1 102 ? 9.532 -25.636 9.342 1.00 48.91 102 TRP A N 1
ATOM 805 C CA . TRP A 1 102 ? 10.081 -26.994 9.341 1.00 48.91 102 TRP A CA 1
ATOM 806 C C . TRP A 1 102 ? 11.613 -27.096 9.461 1.00 48.91 102 TRP A C 1
ATOM 808 O O . TRP A 1 102 ? 12.127 -28.213 9.484 1.00 48.91 102 TRP A O 1
ATOM 818 N N . ARG A 1 103 ? 12.372 -25.988 9.523 1.00 50.09 103 ARG A N 1
ATOM 819 C CA . ARG A 1 103 ? 13.848 -26.033 9.649 1.00 50.09 103 ARG A CA 1
ATOM 820 C C . ARG A 1 103 ? 14.341 -25.078 10.732 1.00 50.09 103 ARG A C 1
ATOM 822 O O . ARG A 1 103 ? 14.436 -23.876 10.518 1.00 50.09 103 ARG A O 1
ATOM 829 N N . ALA A 1 104 ? 14.659 -25.651 11.888 1.00 45.44 104 ALA A N 1
ATOM 830 C CA . ALA A 1 104 ? 15.116 -24.977 13.099 1.00 45.44 104 ALA A CA 1
ATOM 831 C C . ALA A 1 104 ? 16.625 -24.644 13.083 1.00 45.44 104 ALA A C 1
ATOM 833 O O . ALA A 1 104 ? 17.304 -24.852 14.086 1.00 45.44 104 ALA A O 1
ATOM 834 N N . ASP A 1 105 ? 17.167 -24.149 11.965 1.00 53.72 105 ASP A N 1
ATOM 835 C CA . ASP A 1 105 ? 18.574 -23.733 11.939 1.00 53.72 105 ASP A CA 1
ATOM 836 C C . ASP A 1 105 ? 18.737 -22.317 12.515 1.00 53.72 105 ASP A C 1
ATOM 838 O O . ASP A 1 105 ? 18.224 -21.314 12.009 1.00 53.72 105 ASP A O 1
ATOM 842 N N . TYR A 1 106 ? 19.488 -22.293 13.613 1.00 45.75 106 TYR A N 1
ATOM 843 C CA . TYR A 1 106 ? 19.718 -21.226 14.589 1.00 45.75 106 TYR A CA 1
ATOM 844 C C . TYR A 1 106 ? 20.340 -19.930 14.021 1.00 45.75 106 TYR A C 1
ATOM 846 O O . TYR A 1 106 ? 20.334 -18.895 14.684 1.00 45.75 106 TYR A O 1
ATOM 854 N N . GLU A 1 107 ? 20.864 -19.944 12.790 1.00 50.06 107 GLU A N 1
ATOM 855 C CA . GLU A 1 107 ? 21.561 -18.789 12.199 1.00 50.06 107 GLU A CA 1
ATOM 856 C C . GLU A 1 107 ? 20.640 -17.762 11.524 1.00 50.06 107 GLU A C 1
ATOM 858 O O . GLU A 1 107 ? 21.066 -16.639 11.236 1.00 50.06 107 GLU A O 1
ATOM 863 N N . SER A 1 108 ? 19.365 -18.093 11.301 1.00 53.22 108 SER A N 1
ATOM 864 C CA . SER A 1 108 ? 18.388 -17.124 10.802 1.00 53.22 108 SER A CA 1
ATOM 865 C C . SER A 1 108 ? 17.599 -16.527 11.965 1.00 53.22 108 SER A C 1
ATOM 867 O O . SER A 1 108 ? 16.531 -17.013 12.334 1.00 53.22 108 SER A O 1
ATOM 869 N N . ARG A 1 109 ? 18.094 -15.428 12.555 1.00 59.88 109 ARG A N 1
ATOM 870 C CA . ARG A 1 109 ? 17.182 -14.541 13.293 1.00 59.88 109 ARG A CA 1
ATOM 871 C C . ARG A 1 109 ? 16.115 -14.094 12.300 1.00 59.88 109 ARG A C 1
ATOM 873 O O . ARG A 1 109 ? 16.388 -13.328 11.380 1.00 59.88 109 ARG A O 1
ATOM 880 N N . THR A 1 110 ? 14.919 -14.649 12.433 1.00 70.25 110 THR A N 1
ATOM 881 C CA . THR A 1 110 ? 13.763 -14.196 11.666 1.00 70.25 110 THR A CA 1
ATOM 882 C C . THR A 1 110 ? 13.417 -12.779 12.118 1.00 70.25 110 THR A C 1
ATOM 884 O O . THR A 1 110 ? 13.694 -12.403 13.260 1.00 70.25 110 THR A O 1
ATOM 887 N N . TYR A 1 111 ? 12.759 -11.994 11.264 1.00 74.94 111 TYR A N 1
ATOM 888 C CA . TYR A 1 111 ? 12.233 -10.686 11.673 1.00 74.94 111 TYR A CA 1
ATOM 889 C C . TYR A 1 111 ? 11.306 -10.793 12.894 1.00 74.94 111 TYR A C 1
ATOM 891 O O . TYR A 1 111 ? 11.174 -9.842 13.647 1.00 74.94 111 TYR A O 1
ATOM 899 N N . ARG A 1 112 ? 10.709 -11.968 13.140 1.00 78.00 112 ARG A N 1
ATOM 900 C CA . ARG A 1 112 ? 9.938 -12.259 14.351 1.00 78.00 112 ARG A CA 1
ATOM 901 C C . ARG A 1 112 ? 10.804 -12.254 15.611 1.00 78.00 112 ARG A C 1
ATOM 903 O O . ARG A 1 112 ? 10.397 -11.672 16.608 1.00 78.00 112 ARG A O 1
ATOM 910 N N . GLN A 1 113 ? 11.991 -12.860 15.567 1.00 81.75 113 GLN A N 1
ATOM 911 C CA . GLN A 1 113 ? 12.925 -12.796 16.692 1.00 81.75 113 GLN A CA 1
ATOM 912 C C . GLN A 1 113 ? 13.450 -11.371 16.880 1.00 81.75 113 GLN A C 1
ATOM 914 O O . GLN A 1 113 ? 13.466 -10.879 17.999 1.00 81.75 113 GLN A O 1
ATOM 919 N N . GLU A 1 114 ? 13.804 -10.677 15.791 1.00 80.38 114 GLU A N 1
ATOM 920 C CA . GLU A 1 114 ? 14.207 -9.267 15.877 1.00 80.38 114 GLU A CA 1
ATOM 921 C C . GLU A 1 114 ? 13.099 -8.377 16.453 1.00 80.38 114 GLU A C 1
ATOM 923 O O . GLU A 1 114 ? 13.388 -7.454 17.209 1.00 80.38 114 GLU A O 1
ATOM 928 N N . PHE A 1 115 ? 11.839 -8.649 16.111 1.00 82.56 115 PHE A N 1
ATOM 929 C CA . PHE A 1 115 ? 10.689 -7.947 16.665 1.00 82.56 115 PHE A CA 1
ATOM 930 C C . PHE A 1 115 ? 10.609 -8.134 18.185 1.00 82.56 115 PHE A C 1
ATOM 932 O O . PHE A 1 115 ? 10.498 -7.151 18.915 1.00 82.56 115 PHE A O 1
ATOM 939 N N . ILE A 1 116 ? 10.724 -9.380 18.661 1.00 85.00 116 ILE A N 1
ATOM 940 C CA . ILE A 1 116 ? 10.715 -9.710 20.095 1.00 85.00 116 ILE A CA 1
ATOM 941 C C . ILE A 1 116 ? 11.893 -9.038 20.813 1.00 85.00 116 ILE A C 1
ATOM 943 O O . ILE A 1 116 ? 11.699 -8.421 21.858 1.00 85.00 116 ILE A O 1
ATOM 947 N N . ASP A 1 117 ? 13.093 -9.102 20.233 1.00 86.88 117 ASP A N 1
ATOM 948 C CA . ASP A 1 117 ? 14.319 -8.560 20.827 1.00 86.88 117 ASP A CA 1
ATOM 949 C C . ASP A 1 117 ? 14.261 -7.030 21.012 1.00 86.88 117 ASP A C 1
ATOM 951 O O . ASP A 1 117 ? 14.867 -6.493 21.938 1.00 86.88 117 ASP A O 1
ATOM 955 N N . ARG A 1 118 ? 13.549 -6.311 20.132 1.00 85.94 118 ARG A N 1
ATOM 956 C CA . ARG A 1 118 ? 13.466 -4.839 20.149 1.00 85.94 118 ARG A CA 1
ATOM 957 C C . ARG A 1 118 ? 12.318 -4.278 21.007 1.00 85.94 118 ARG A C 1
ATOM 959 O O . ARG A 1 118 ? 12.252 -3.063 21.196 1.00 85.94 118 ARG A O 1
ATOM 966 N N . GLY A 1 119 ? 11.424 -5.123 21.520 1.00 91.62 119 GLY A N 1
ATOM 967 C CA . GLY A 1 119 ? 10.405 -4.754 22.511 1.00 91.62 119 GLY A CA 1
ATOM 968 C C . GLY A 1 119 ? 9.428 -3.640 22.090 1.00 91.62 119 GLY A C 1
ATOM 969 O O . GLY A 1 119 ? 8.978 -3.565 20.943 1.00 91.62 119 GLY A O 1
ATOM 970 N N . GLU A 1 120 ? 9.084 -2.769 23.046 1.00 92.38 120 GLU A N 1
ATOM 971 C CA . GLU A 1 120 ? 8.009 -1.765 22.930 1.00 92.38 120 GLU A CA 1
ATOM 972 C C . GLU A 1 120 ? 8.205 -0.744 21.802 1.00 92.38 120 GLU A C 1
ATOM 974 O O . GLU A 1 120 ? 7.233 -0.294 21.193 1.00 92.38 120 GLU A O 1
ATOM 979 N N . GLU A 1 121 ? 9.447 -0.394 21.457 1.00 92.31 121 GLU A N 1
ATOM 980 C CA . GLU A 1 121 ? 9.697 0.549 20.363 1.00 92.31 121 GLU A CA 1
ATOM 981 C C . GLU A 1 121 ? 9.216 -0.017 19.020 1.00 92.31 121 GLU A C 1
ATOM 983 O O . GLU A 1 121 ? 8.582 0.684 18.228 1.00 92.31 121 GLU A O 1
ATOM 988 N N . THR A 1 122 ? 9.463 -1.305 18.773 1.00 91.69 122 THR A N 1
ATOM 989 C CA . THR A 1 122 ? 9.043 -1.946 17.519 1.00 91.69 122 THR A CA 1
ATOM 990 C C . THR A 1 122 ? 7.540 -2.193 17.508 1.00 91.69 122 THR A C 1
ATOM 992 O O . THR A 1 122 ? 6.911 -2.035 16.461 1.00 91.69 122 THR A O 1
ATOM 995 N N . LYS A 1 123 ? 6.933 -2.471 18.672 1.00 94.19 123 LYS A N 1
ATOM 996 C CA . LYS A 1 123 ? 5.471 -2.498 18.825 1.00 94.19 123 LYS A CA 1
ATOM 997 C C . LYS A 1 123 ? 4.848 -1.152 18.447 1.00 94.19 123 LYS A C 1
ATOM 999 O O . LYS A 1 123 ? 3.921 -1.122 17.639 1.00 94.19 123 LYS A O 1
ATOM 1004 N N . LYS A 1 124 ? 5.391 -0.040 18.954 1.00 94.75 124 LYS A N 1
ATOM 1005 C CA . LYS A 1 124 ? 4.933 1.312 18.603 1.00 94.75 124 LYS A CA 1
ATOM 1006 C C . LYS A 1 124 ? 5.039 1.572 17.099 1.00 94.75 124 LYS A C 1
ATOM 1008 O O . LYS A 1 124 ? 4.054 1.974 16.485 1.00 94.75 124 LYS A O 1
ATOM 1013 N N . ARG A 1 125 ? 6.194 1.276 16.489 1.00 94.12 125 ARG A N 1
ATOM 1014 C CA . ARG A 1 125 ? 6.389 1.422 15.033 1.00 94.12 125 ARG A CA 1
ATOM 1015 C C . ARG A 1 125 ? 5.393 0.583 14.242 1.00 94.12 125 ARG A C 1
ATOM 1017 O O . ARG A 1 125 ? 4.809 1.071 13.284 1.00 94.12 125 ARG A O 1
ATOM 1024 N N . LEU A 1 126 ? 5.160 -0.661 14.650 1.00 95.62 126 LEU A N 1
ATOM 1025 C CA . LEU A 1 126 ? 4.181 -1.535 14.014 1.00 95.62 126 LEU A CA 1
ATOM 1026 C C . LEU A 1 126 ? 2.770 -0.933 14.055 1.00 95.62 126 LEU A C 1
ATOM 1028 O O . LEU A 1 126 ? 2.093 -0.930 13.026 1.00 95.62 126 LEU A O 1
ATOM 1032 N N . VAL A 1 127 ? 2.346 -0.394 15.202 1.00 96.25 127 VAL A N 1
ATOM 1033 C CA . VAL A 1 127 ? 1.040 0.269 15.356 1.00 96.25 127 VAL A CA 1
ATOM 1034 C C . VAL A 1 127 ? 0.946 1.510 14.469 1.00 96.25 127 VAL A C 1
ATOM 1036 O O . VAL A 1 127 ? -0.048 1.676 13.761 1.00 96.25 127 VAL A O 1
ATOM 1039 N N . ASP A 1 128 ? 1.980 2.351 14.442 1.00 95.44 128 ASP A N 1
ATOM 1040 C CA . ASP A 1 128 ? 2.008 3.564 13.617 1.00 95.44 128 ASP A CA 1
ATOM 1041 C C . ASP A 1 128 ? 1.990 3.232 12.112 1.00 95.44 128 ASP A C 1
ATOM 1043 O O . ASP A 1 128 ? 1.235 3.834 11.340 1.00 95.44 128 ASP A O 1
ATOM 1047 N N . ASN A 1 129 ? 2.751 2.215 11.700 1.00 96.31 129 ASN A N 1
ATOM 1048 C CA . ASN A 1 129 ? 2.765 1.669 10.342 1.00 96.31 129 ASN A CA 1
ATOM 1049 C C . ASN A 1 129 ? 1.387 1.126 9.950 1.00 96.31 129 ASN A C 1
ATOM 1051 O O . ASN A 1 129 ? 0.884 1.407 8.860 1.00 96.31 129 ASN A O 1
ATOM 1055 N N . HIS A 1 130 ? 0.757 0.358 10.841 1.00 97.50 130 HIS A N 1
ATOM 1056 C CA . HIS A 1 130 ? -0.563 -0.209 10.602 1.00 97.50 130 HIS A CA 1
ATOM 1057 C C . HIS A 1 130 ? -1.635 0.875 10.488 1.00 97.50 130 HIS A C 1
ATOM 1059 O O . HIS A 1 130 ? -2.411 0.860 9.533 1.00 97.50 130 HIS A O 1
ATOM 1065 N N . ARG A 1 131 ? -1.624 1.869 11.385 1.00 96.12 131 ARG A N 1
ATOM 1066 C CA . ARG A 1 131 ? -2.538 3.019 11.345 1.00 96.12 131 ARG A CA 1
ATOM 1067 C C . ARG A 1 131 ? -2.458 3.744 9.998 1.00 96.12 131 ARG A C 1
ATOM 1069 O O . ARG A 1 131 ? -3.494 4.007 9.392 1.00 96.12 131 ARG A O 1
ATOM 1076 N N . ALA A 1 132 ? -1.249 4.009 9.495 1.00 95.88 132 ALA A N 1
ATOM 1077 C CA . ALA A 1 132 ? -1.062 4.650 8.192 1.00 95.88 132 ALA A CA 1
ATOM 1078 C C . ALA A 1 132 ? -1.638 3.806 7.041 1.00 95.88 132 ALA A C 1
ATOM 1080 O O . ALA A 1 132 ? -2.321 4.330 6.163 1.00 95.88 132 ALA A O 1
ATOM 1081 N N . ILE A 1 133 ? -1.421 2.487 7.053 1.00 97.38 133 ILE A N 1
ATOM 1082 C CA . ILE A 1 133 ? -1.981 1.574 6.046 1.00 97.38 133 ILE A CA 1
ATOM 1083 C C . ILE A 1 133 ? -3.512 1.540 6.109 1.00 97.38 133 ILE A C 1
ATOM 1085 O O . ILE A 1 133 ? -4.159 1.613 5.062 1.00 97.38 133 ILE A O 1
ATOM 1089 N N . LEU A 1 134 ? -4.103 1.475 7.305 1.00 96.06 134 LEU A N 1
ATOM 1090 C CA . LEU A 1 134 ? -5.557 1.453 7.474 1.00 96.06 134 LEU A CA 1
ATOM 1091 C C . LEU A 1 134 ? -6.224 2.717 6.925 1.00 96.06 134 LEU A C 1
ATOM 1093 O O . LEU A 1 134 ? -7.241 2.605 6.245 1.00 96.06 134 LEU A O 1
ATOM 1097 N N . GLN A 1 135 ? -5.614 3.891 7.101 1.00 94.56 135 GLN A N 1
ATOM 1098 C CA . GLN A 1 135 ? -6.116 5.141 6.520 1.00 94.56 135 GLN A CA 1
ATOM 1099 C C . GLN A 1 135 ? -6.210 5.079 4.984 1.00 94.56 135 GLN A C 1
ATOM 1101 O O . GLN A 1 135 ? -7.214 5.495 4.396 1.00 94.56 135 GLN A O 1
ATOM 1106 N N . HIS A 1 136 ? -5.197 4.509 4.318 1.00 95.19 136 HIS A N 1
ATOM 1107 C CA . HIS A 1 136 ? -5.231 4.278 2.866 1.00 95.19 136 HIS A CA 1
ATOM 1108 C C . HIS A 1 136 ? -6.275 3.241 2.469 1.00 95.19 136 HIS A C 1
ATOM 1110 O O . HIS A 1 136 ? -6.976 3.417 1.472 1.00 95.19 136 HIS A O 1
ATOM 1116 N N . CYS A 1 137 ? -6.417 2.176 3.258 1.00 95.19 137 CYS A N 1
ATOM 1117 C CA . CYS A 1 137 ? -7.414 1.136 3.020 1.00 95.19 137 CYS A CA 1
ATOM 1118 C C . CYS A 1 137 ? -8.834 1.691 3.115 1.00 95.19 137 CYS A C 1
ATOM 1120 O O . CYS A 1 137 ? -9.663 1.409 2.255 1.00 95.19 137 CYS A O 1
ATOM 1122 N N . GLU A 1 138 ? -9.124 2.499 4.129 1.00 92.81 138 GLU A N 1
ATOM 1123 C CA . GLU A 1 138 ? -10.424 3.143 4.315 1.00 92.81 138 GLU A CA 1
ATOM 1124 C C . GLU A 1 138 ? -10.739 4.112 3.184 1.00 92.81 138 GLU A C 1
ATOM 1126 O O . GLU A 1 138 ? -11.845 4.087 2.636 1.00 92.81 138 GLU A O 1
ATOM 1131 N N . HIS A 1 139 ? -9.755 4.914 2.776 1.00 92.62 139 HIS A N 1
ATOM 1132 C CA . HIS A 1 139 ? -9.898 5.786 1.619 1.00 92.62 139 HIS A CA 1
ATOM 1133 C C . HIS A 1 139 ? -10.189 4.984 0.338 1.00 92.62 139 HIS A C 1
ATOM 1135 O O . HIS A 1 139 ? -11.132 5.310 -0.390 1.00 92.62 139 HIS A O 1
ATOM 1141 N N . PHE A 1 140 ? -9.448 3.899 0.095 1.00 92.75 140 PHE A N 1
ATOM 1142 C CA . PHE A 1 140 ? -9.672 2.992 -1.032 1.00 92.75 140 PHE A CA 1
ATOM 1143 C C . PHE A 1 140 ? -11.081 2.386 -0.989 1.00 92.75 140 PHE A C 1
ATOM 1145 O O . PHE A 1 140 ? -11.829 2.480 -1.957 1.00 92.75 140 PHE A O 1
ATOM 1152 N N . MET A 1 141 ? -11.495 1.820 0.148 1.00 91.06 141 MET A N 1
ATOM 1153 C CA . MET A 1 141 ? -12.819 1.208 0.325 1.00 91.06 141 MET A CA 1
ATOM 1154 C C . MET A 1 141 ? -13.961 2.218 0.153 1.00 91.06 141 MET A C 1
ATOM 1156 O O . MET A 1 141 ? -15.038 1.864 -0.327 1.00 91.06 141 MET A O 1
ATOM 1160 N N . LYS A 1 142 ? -13.743 3.486 0.524 1.00 88.50 142 LYS A N 1
ATOM 1161 C CA . LYS A 1 142 ? -14.724 4.565 0.355 1.00 88.50 142 LYS A CA 1
ATOM 1162 C C . LYS A 1 142 ? -14.868 4.996 -1.105 1.00 88.50 142 LYS A C 1
ATOM 1164 O O . LYS A 1 142 ? -15.987 5.257 -1.543 1.00 88.50 142 LYS A O 1
ATOM 1169 N N . THR A 1 143 ? -13.766 5.077 -1.845 1.00 86.06 143 THR A N 1
ATOM 1170 C CA . THR A 1 143 ? -13.730 5.633 -3.209 1.00 86.06 143 THR A CA 1
ATOM 1171 C C . THR A 1 143 ? -13.924 4.573 -4.296 1.00 86.06 143 THR A C 1
ATOM 1173 O O . THR A 1 143 ? -14.639 4.809 -5.270 1.00 86.06 143 THR A O 1
ATOM 1176 N N . GLU A 1 144 ? -13.361 3.378 -4.128 1.00 84.31 144 GLU A N 1
ATOM 1177 C CA . GLU A 1 144 ? -13.372 2.273 -5.098 1.00 84.31 144 GLU A CA 1
ATOM 1178 C C . GLU A 1 144 ? -14.498 1.260 -4.864 1.00 84.31 144 GLU A C 1
ATOM 1180 O O . GLU A 1 144 ? -14.388 0.116 -5.285 1.00 84.31 144 GLU A O 1
ATOM 1185 N N . ARG A 1 145 ? -15.624 1.667 -4.257 1.00 72.75 145 ARG A N 1
ATOM 1186 C CA . ARG A 1 145 ? -16.765 0.770 -3.961 1.00 72.75 145 ARG A CA 1
ATOM 1187 C C . ARG A 1 145 ? -17.264 -0.056 -5.153 1.00 72.75 145 ARG A C 1
ATOM 1189 O O . ARG A 1 145 ? -17.872 -1.102 -4.941 1.00 72.75 145 ARG A O 1
ATOM 1196 N N . TYR A 1 146 ? -17.029 0.410 -6.380 1.00 68.56 146 TYR A N 1
ATOM 1197 C CA . TYR A 1 146 ? -17.442 -0.265 -7.605 1.00 68.56 146 TYR A CA 1
ATOM 1198 C C . TYR A 1 146 ? -16.271 -0.400 -8.587 1.00 68.56 146 TYR A C 1
ATOM 1200 O O . TYR A 1 146 ? -15.505 0.557 -8.742 1.00 68.56 146 TYR A O 1
ATOM 1208 N N . PRO A 1 147 ? -16.155 -1.536 -9.301 1.00 66.62 147 PRO A N 1
ATOM 1209 C CA . PRO A 1 147 ? -15.108 -1.753 -10.290 1.00 66.62 147 PRO A CA 1
ATOM 1210 C C . PRO A 1 147 ? -15.166 -0.749 -11.443 1.00 66.62 147 PRO A C 1
ATOM 1212 O O . PRO A 1 147 ? -16.207 -0.149 -11.733 1.00 66.62 147 PRO A O 1
ATOM 1215 N N . ARG A 1 148 ? -14.049 -0.588 -12.154 1.00 64.81 148 ARG A N 1
ATOM 1216 C CA . ARG A 1 148 ? -13.907 0.445 -13.190 1.00 64.81 148 ARG A CA 1
ATOM 1217 C C . ARG A 1 148 ? -14.890 0.285 -14.341 1.00 64.81 148 ARG A C 1
ATOM 1219 O O . ARG A 1 148 ? -15.419 1.289 -14.806 1.00 64.81 148 ARG A O 1
ATOM 1226 N N . LEU A 1 149 ? -15.223 -0.941 -14.752 1.00 60.41 149 LEU A N 1
ATOM 1227 C CA . LEU A 1 149 ? -16.205 -1.159 -15.820 1.00 60.41 149 LEU A CA 1
ATOM 1228 C C . LEU A 1 149 ? -17.644 -0.823 -15.388 1.00 60.41 149 LEU A C 1
ATOM 1230 O O . LEU A 1 149 ? -18.570 -0.942 -16.192 1.00 60.41 149 LEU A O 1
ATOM 1234 N N . PHE A 1 150 ? -17.881 -0.427 -14.133 1.00 59.69 150 PHE A N 1
ATOM 1235 C CA . PHE A 1 150 ? -19.130 0.207 -13.693 1.00 59.69 150 PHE A CA 1
ATOM 1236 C C . PHE A 1 150 ? -19.103 1.731 -13.764 1.00 59.69 150 PHE A C 1
ATOM 1238 O O . PHE A 1 150 ? -20.175 2.327 -13.716 1.00 59.69 150 PHE A O 1
ATOM 1245 N N . ARG A 1 151 ? -17.921 2.344 -13.891 1.00 59.34 151 ARG A N 1
ATOM 1246 C CA . ARG A 1 151 ? -17.761 3.800 -13.944 1.00 59.34 151 ARG A CA 1
ATOM 1247 C C . ARG A 1 151 ? -17.989 4.379 -15.340 1.00 59.34 151 ARG A C 1
ATOM 1249 O O . ARG A 1 151 ? -18.469 5.500 -15.439 1.00 59.34 151 ARG A O 1
ATOM 1256 N N . ASP A 1 152 ? -17.728 3.604 -16.394 1.00 49.56 152 ASP A N 1
ATOM 1257 C CA . ASP A 1 152 ? -17.798 4.088 -17.775 1.00 49.56 152 ASP A CA 1
ATOM 1258 C C . ASP A 1 152 ? -18.899 3.428 -18.626 1.00 49.56 152 ASP A C 1
ATOM 1260 O O . ASP A 1 152 ? -19.112 2.215 -18.595 1.00 49.56 152 ASP A O 1
ATOM 1264 N N . ARG A 1 153 ? -19.526 4.274 -19.459 1.00 45.25 153 ARG A N 1
ATOM 1265 C CA . ARG A 1 153 ? -20.568 4.031 -20.483 1.00 45.25 153 ARG A CA 1
ATOM 1266 C C . ARG A 1 153 ? -22.014 3.925 -20.009 1.00 45.25 153 ARG A C 1
ATOM 1268 O O . ARG A 1 153 ? -22.660 2.902 -20.202 1.00 45.25 153 ARG A O 1
ATOM 1275 N N . ASP A 1 154 ? -22.553 5.060 -19.580 1.00 42.47 154 ASP A N 1
ATOM 1276 C CA . ASP A 1 154 ? -23.721 5.616 -20.270 1.00 42.47 154 ASP A CA 1
ATOM 1277 C C . ASP A 1 154 ? -23.575 7.153 -20.295 1.00 42.47 154 ASP A C 1
ATOM 1279 O O . ASP A 1 154 ? -23.903 7.844 -19.335 1.00 42.47 154 ASP A O 1
ATOM 1283 N N . ALA A 1 155 ? -23.084 7.706 -21.417 1.00 50.06 155 ALA A N 1
ATOM 1284 C CA . ALA A 1 155 ? -23.127 9.151 -21.704 1.00 50.06 155 ALA A CA 1
ATOM 1285 C C . ALA A 1 155 ? -24.573 9.703 -21.735 1.00 50.06 155 ALA A C 1
ATOM 1287 O O . ALA A 1 155 ? -24.789 10.907 -21.788 1.00 50.06 155 ALA A O 1
ATOM 1288 N N . SER A 1 156 ? -25.565 8.810 -21.682 1.00 52.69 156 SER A N 1
ATOM 1289 C CA . SER A 1 156 ? -26.998 9.083 -21.595 1.00 52.69 156 SER A CA 1
ATOM 1290 C C . SER A 1 156 ? -27.533 9.204 -20.158 1.00 52.69 156 SER A C 1
ATOM 1292 O O . SER A 1 156 ? -28.740 9.344 -19.974 1.00 52.69 156 SER A O 1
ATOM 1294 N N . GLY A 1 157 ? -26.674 9.171 -19.131 1.00 50.75 157 GLY A N 1
ATOM 1295 C CA . GLY A 1 157 ? -26.990 9.689 -17.794 1.00 50.75 157 GLY A CA 1
ATOM 1296 C C . GLY A 1 157 ? -28.069 8.954 -16.991 1.00 50.75 157 GLY A C 1
ATOM 1297 O O . GLY A 1 157 ? -28.442 9.440 -15.929 1.00 50.75 157 GLY A O 1
ATOM 1298 N N . ASN A 1 158 ? -28.581 7.801 -17.434 1.00 50.88 158 ASN A N 1
ATOM 1299 C CA . ASN A 1 158 ? -29.694 7.156 -16.740 1.00 50.88 158 ASN A CA 1
ATOM 1300 C C . ASN A 1 158 ? -29.584 5.621 -16.666 1.00 50.88 158 ASN A C 1
ATOM 1302 O O . ASN A 1 158 ? -29.550 4.931 -17.681 1.00 50.88 158 ASN A O 1
ATOM 1306 N N . ARG A 1 159 ? -29.663 5.116 -15.421 1.00 47.91 159 ARG A N 1
ATOM 1307 C CA . ARG A 1 159 ? -30.158 3.788 -14.977 1.00 47.91 159 ARG A CA 1
ATOM 1308 C C . ARG A 1 159 ? -29.222 2.606 -14.684 1.00 47.91 159 ARG A C 1
ATOM 1310 O O . ARG A 1 159 ? -29.740 1.600 -14.203 1.00 47.91 159 ARG A O 1
ATOM 1317 N N . LYS A 1 160 ? -27.894 2.650 -14.842 1.00 50.56 160 LYS A N 1
ATOM 1318 C CA . LYS A 1 160 ? -27.063 1.476 -14.445 1.00 50.56 160 LYS A CA 1
ATOM 1319 C C . LYS A 1 160 ? -26.498 1.479 -13.026 1.00 50.56 160 LYS A C 1
ATOM 1321 O O . LYS A 1 160 ? -26.208 0.398 -12.519 1.00 50.56 160 LYS A O 1
ATOM 1326 N N . TYR A 1 161 ? -26.414 2.629 -12.362 1.00 50.94 161 TYR A N 1
ATOM 1327 C CA . TYR A 1 161 ? -25.944 2.695 -10.971 1.00 50.94 161 TYR A CA 1
ATOM 1328 C C . TYR A 1 161 ? -26.955 2.143 -9.953 1.00 50.94 161 TYR A C 1
ATOM 1330 O O . TYR A 1 161 ? -26.553 1.673 -8.892 1.00 50.94 161 TYR A O 1
ATOM 1338 N N . ASP A 1 162 ? -28.251 2.120 -10.283 1.00 53.16 162 ASP A N 1
ATOM 1339 C CA . ASP A 1 162 ? -29.298 1.685 -9.348 1.00 53.16 162 ASP A CA 1
ATOM 1340 C C . ASP A 1 162 ? -29.210 0.202 -8.959 1.00 53.16 162 ASP A C 1
ATOM 1342 O O . ASP A 1 162 ? -29.650 -0.165 -7.874 1.00 53.16 162 ASP A O 1
ATOM 1346 N N . ARG A 1 163 ? -28.603 -0.663 -9.786 1.00 52.72 163 ARG A N 1
ATOM 1347 C CA . ARG A 1 163 ? -28.485 -2.101 -9.468 1.00 52.72 163 ARG A CA 1
ATOM 1348 C C . ARG A 1 163 ? -27.419 -2.418 -8.423 1.00 52.72 163 ARG A C 1
ATOM 1350 O O . ARG A 1 163 ? -27.477 -3.487 -7.828 1.00 52.72 163 ARG A O 1
ATOM 1357 N N . CYS A 1 164 ? -26.483 -1.504 -8.182 1.00 54.25 164 CYS A N 1
ATOM 1358 C CA . CYS A 1 164 ? -25.449 -1.673 -7.166 1.00 54.25 164 CYS A CA 1
ATOM 1359 C C . CYS A 1 164 ? -25.764 -0.906 -5.869 1.00 54.25 164 CYS A C 1
ATOM 1361 O O . CYS A 1 164 ? -24.915 -0.848 -4.992 1.00 54.25 164 CYS A O 1
ATOM 1363 N N . LYS A 1 165 ? -26.977 -0.345 -5.722 1.00 52.34 165 LYS A N 1
ATOM 1364 C CA . LYS A 1 165 ? -27.419 0.423 -4.539 1.00 52.34 165 LYS A CA 1
ATOM 1365 C C . LYS A 1 165 ? -27.587 -0.391 -3.250 1.00 52.34 165 LYS A C 1
ATOM 1367 O O . LYS A 1 165 ? -27.975 0.176 -2.233 1.00 52.34 165 LYS A O 1
ATOM 1372 N N . GLY A 1 166 ? -27.296 -1.691 -3.257 1.00 58.81 166 GLY A N 1
ATOM 1373 C CA . GLY A 1 166 ? -27.101 -2.409 -2.004 1.00 58.81 166 GLY A CA 1
ATOM 1374 C C . GLY A 1 166 ? -25.821 -1.901 -1.348 1.00 58.81 166 GLY A C 1
ATOM 1375 O O . GLY A 1 166 ? -24.736 -2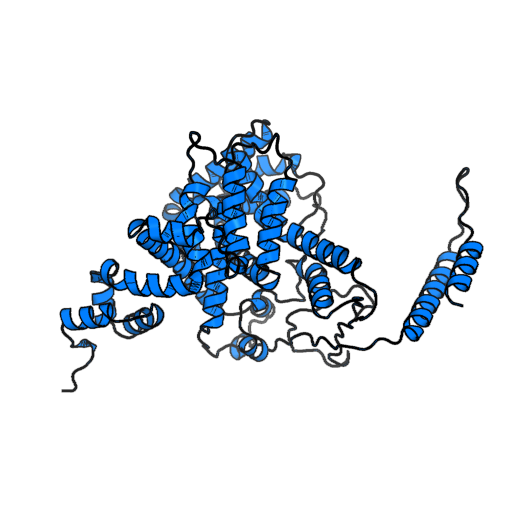.186 -1.849 1.00 58.81 166 GLY A O 1
ATOM 1376 N N . GLU A 1 167 ? -25.937 -1.152 -0.249 1.00 64.69 167 GLU A N 1
ATOM 1377 C CA . GLU A 1 167 ? -24.815 -0.768 0.619 1.00 64.69 167 GLU A CA 1
ATOM 1378 C C . GLU A 1 167 ? -24.248 -2.002 1.331 1.00 64.69 167 GLU A C 1
ATOM 1380 O O . GLU A 1 167 ? -24.305 -2.139 2.551 1.00 64.69 167 GLU A O 1
ATOM 1385 N N . ARG A 1 168 ? -23.716 -2.957 0.569 1.00 74.75 168 ARG A N 1
ATOM 1386 C CA . ARG A 1 168 ? -23.003 -4.067 1.169 1.00 74.75 168 ARG A CA 1
ATOM 1387 C C . ARG A 1 168 ? -21.693 -3.522 1.720 1.00 74.75 168 ARG A C 1
ATOM 1389 O O . ARG A 1 168 ? -20.854 -3.007 0.976 1.00 74.75 168 ARG A O 1
ATOM 1396 N N . SER A 1 169 ? -21.532 -3.626 3.033 1.00 83.94 169 SER A N 1
ATOM 1397 C CA . SER A 1 169 ? -20.272 -3.325 3.700 1.00 83.94 169 SER A CA 1
ATOM 1398 C C . SER A 1 169 ? -19.153 -4.193 3.121 1.00 83.94 169 SER A C 1
ATOM 1400 O O . SER A 1 169 ? -19.381 -5.287 2.600 1.00 83.94 169 SER A O 1
ATOM 1402 N N . VAL A 1 170 ? -17.925 -3.680 3.142 1.00 89.50 170 VAL A N 1
ATOM 1403 C CA . VAL A 1 170 ? -16.749 -4.462 2.745 1.00 89.50 170 VAL A CA 1
ATOM 1404 C C . VAL A 1 170 ? -16.641 -5.672 3.671 1.00 89.50 170 VAL A C 1
ATOM 1406 O O . VAL A 1 170 ? -16.745 -5.524 4.888 1.00 89.50 170 VAL A O 1
ATOM 1409 N N . THR A 1 171 ? -16.490 -6.869 3.105 1.00 90.94 171 THR A N 1
ATOM 1410 C CA . THR A 1 171 ? -16.350 -8.081 3.914 1.00 90.94 171 THR A CA 1
ATOM 1411 C C . THR A 1 171 ? -14.975 -8.111 4.581 1.00 90.94 171 THR A C 1
ATOM 1413 O O . THR A 1 171 ? -14.030 -7.457 4.133 1.00 90.94 171 THR A O 1
ATOM 1416 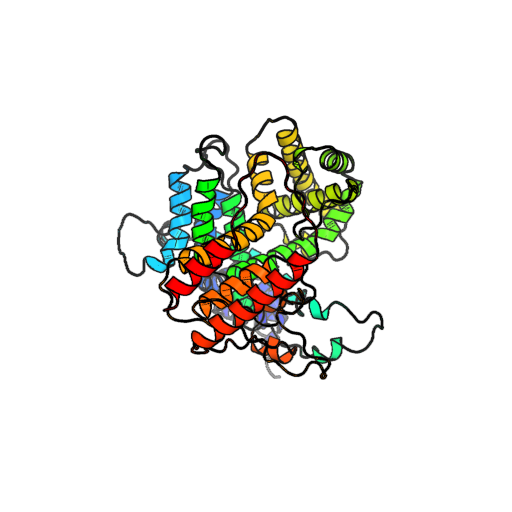N N . LEU A 1 172 ? -14.837 -8.878 5.667 1.00 91.19 172 LEU A N 1
ATOM 1417 C CA . LEU A 1 172 ? -13.554 -9.014 6.371 1.00 91.19 172 LEU A CA 1
ATOM 1418 C C . LEU A 1 172 ? -12.445 -9.529 5.445 1.00 91.19 172 LEU A C 1
ATOM 1420 O O . LEU A 1 172 ? -11.301 -9.087 5.530 1.00 91.19 172 LEU A O 1
ATOM 1424 N N . GLU A 1 173 ? -12.792 -10.429 4.525 1.00 91.69 173 GLU A N 1
ATOM 1425 C CA . GLU A 1 173 ? -11.842 -10.985 3.568 1.00 91.69 173 GLU A CA 1
ATOM 1426 C C . GLU A 1 173 ? -11.370 -9.934 2.553 1.00 91.69 173 GLU A C 1
ATOM 1428 O O . GLU A 1 173 ? -10.173 -9.823 2.287 1.00 91.69 173 GLU A O 1
ATOM 1433 N N . GLU A 1 174 ? -12.283 -9.115 2.028 1.00 93.00 174 GLU A N 1
ATOM 1434 C CA . GLU A 1 174 ? -11.950 -8.006 1.128 1.00 93.00 174 GLU A CA 1
ATOM 1435 C C . GLU A 1 174 ? -11.063 -6.971 1.822 1.00 93.00 174 GLU A C 1
ATOM 1437 O O . GLU A 1 174 ? -10.022 -6.595 1.279 1.00 93.00 174 GLU A O 1
ATOM 1442 N N . ARG A 1 175 ? -11.411 -6.575 3.056 1.00 94.50 175 ARG A N 1
ATOM 1443 C CA . ARG A 1 175 ? -10.575 -5.688 3.879 1.00 94.50 175 ARG A CA 1
ATOM 1444 C C . ARG A 1 175 ? -9.179 -6.281 4.049 1.00 94.50 175 ARG A C 1
ATOM 1446 O O . ARG A 1 175 ? -8.196 -5.596 3.783 1.00 94.50 175 ARG A O 1
ATOM 1453 N N . SER A 1 176 ? -9.082 -7.562 4.405 1.00 95.31 176 SER A N 1
ATOM 1454 C CA . SER A 1 176 ? -7.797 -8.244 4.590 1.00 95.31 176 SER A CA 1
ATOM 1455 C C . SER A 1 176 ? -6.941 -8.256 3.320 1.00 95.31 176 SER A C 1
ATOM 1457 O O . SER A 1 176 ? -5.737 -7.988 3.374 1.00 95.31 176 SER A O 1
ATOM 1459 N N . ARG A 1 177 ? -7.543 -8.505 2.149 1.00 94.56 177 ARG A N 1
ATOM 1460 C CA . ARG A 1 177 ? -6.838 -8.449 0.856 1.00 94.56 177 ARG A CA 1
ATOM 1461 C C . ARG A 1 177 ? -6.323 -7.043 0.550 1.00 94.56 177 ARG A C 1
ATOM 1463 O O . ARG A 1 177 ? -5.171 -6.915 0.138 1.00 94.56 177 ARG A O 1
ATOM 1470 N N . ILE A 1 178 ? -7.138 -6.011 0.780 1.00 95.75 178 ILE A N 1
ATOM 1471 C CA . ILE A 1 178 ? -6.767 -4.603 0.560 1.00 95.75 178 ILE A CA 1
ATOM 1472 C C . ILE A 1 178 ? -5.613 -4.203 1.488 1.00 95.75 178 ILE A C 1
ATOM 1474 O O . ILE A 1 178 ? -4.600 -3.689 1.013 1.00 95.75 178 ILE A O 1
ATOM 1478 N N . VAL A 1 179 ? -5.711 -4.513 2.785 1.00 97.44 179 VAL A N 1
ATOM 1479 C CA . VAL A 1 179 ? -4.662 -4.218 3.776 1.00 97.44 179 VAL A CA 1
ATOM 1480 C C . VAL A 1 179 ? -3.344 -4.896 3.400 1.00 97.44 179 VAL A C 1
ATOM 1482 O O . VAL A 1 179 ? -2.306 -4.237 3.326 1.00 97.44 179 VAL A O 1
ATOM 1485 N N . ARG A 1 180 ? -3.376 -6.189 3.047 1.00 96.88 180 ARG A N 1
ATOM 1486 C CA . ARG A 1 180 ? -2.186 -6.915 2.562 1.00 96.88 180 ARG A CA 1
ATOM 1487 C C . ARG A 1 180 ? -1.608 -6.308 1.287 1.00 96.88 180 ARG A C 1
ATOM 1489 O O . ARG A 1 180 ? -0.392 -6.299 1.123 1.00 96.88 180 ARG A O 1
ATOM 1496 N N . ALA A 1 181 ? -2.449 -5.824 0.377 1.00 95.56 181 ALA A N 1
ATOM 1497 C CA . ALA A 1 181 ? -1.993 -5.208 -0.863 1.00 95.56 181 ALA A CA 1
ATOM 1498 C C . ALA A 1 181 ? -1.210 -3.915 -0.606 1.00 95.56 181 ALA A C 1
ATOM 1500 O O . ALA A 1 181 ? -0.130 -3.747 -1.170 1.00 95.56 181 ALA A O 1
ATOM 1501 N N . PHE A 1 182 ? -1.704 -3.041 0.276 1.00 97.12 182 PHE A N 1
ATOM 1502 C CA . PHE A 1 182 ? -0.987 -1.824 0.667 1.00 97.12 182 PHE A CA 1
ATOM 1503 C C . PHE A 1 182 ? 0.305 -2.133 1.422 1.00 97.12 182 PHE A C 1
ATOM 1505 O O . PHE A 1 182 ? 1.340 -1.533 1.134 1.00 97.12 182 PHE A O 1
ATOM 1512 N N . TYR A 1 183 ? 0.280 -3.114 2.324 1.00 97.50 183 TYR A N 1
ATOM 1513 C CA . TYR A 1 183 ? 1.484 -3.570 3.007 1.00 97.50 183 TYR A CA 1
ATOM 1514 C C . TYR A 1 183 ? 2.560 -4.054 2.035 1.00 97.50 183 TYR A C 1
ATOM 1516 O O . TYR A 1 183 ? 3.711 -3.635 2.108 1.00 97.50 183 TYR A O 1
ATOM 1524 N N . ARG A 1 184 ? 2.191 -4.913 1.084 1.00 95.06 184 ARG A N 1
ATOM 1525 C CA . ARG A 1 184 ? 3.139 -5.440 0.098 1.00 95.06 184 ARG A CA 1
ATOM 1526 C C . ARG A 1 184 ? 3.600 -4.384 -0.893 1.00 95.06 184 ARG A C 1
ATOM 1528 O O . ARG A 1 184 ? 4.757 -4.425 -1.297 1.00 95.06 184 ARG A O 1
ATOM 1535 N N . LEU A 1 185 ? 2.741 -3.426 -1.247 1.00 93.00 185 LEU A N 1
ATOM 1536 C CA . LEU A 1 185 ? 3.168 -2.246 -1.995 1.00 93.00 185 LEU A CA 1
ATOM 1537 C C . LEU A 1 185 ? 4.277 -1.514 -1.235 1.00 93.00 185 LEU A C 1
ATOM 1539 O O . LEU A 1 185 ? 5.292 -1.178 -1.834 1.00 93.00 185 LEU A O 1
ATOM 1543 N N . TRP A 1 186 ? 4.119 -1.319 0.074 1.00 94.69 186 TRP A N 1
ATOM 1544 C CA . TRP A 1 186 ? 5.136 -0.655 0.881 1.00 94.69 186 TRP A CA 1
ATOM 1545 C C . TRP A 1 186 ? 6.427 -1.468 0.985 1.00 94.69 186 TRP A C 1
ATOM 1547 O O . TRP A 1 186 ? 7.501 -0.914 0.782 1.00 94.69 186 TRP A O 1
ATOM 1557 N N . ILE A 1 187 ? 6.340 -2.783 1.201 1.00 93.12 187 ILE A N 1
ATOM 1558 C CA . ILE A 1 187 ? 7.510 -3.677 1.176 1.00 93.12 187 ILE A CA 1
ATOM 1559 C C . ILE A 1 187 ? 8.268 -3.524 -0.139 1.00 93.12 187 ILE A C 1
ATOM 1561 O O . ILE A 1 187 ? 9.483 -3.363 -0.135 1.00 93.12 187 ILE A O 1
ATOM 1565 N N . LEU A 1 188 ? 7.551 -3.540 -1.263 1.00 87.88 188 LEU A N 1
ATOM 1566 C CA . LEU A 1 188 ? 8.154 -3.355 -2.572 1.00 87.88 188 LEU A CA 1
ATOM 1567 C C . LEU A 1 188 ? 8.823 -1.980 -2.704 1.00 87.88 188 LEU A C 1
ATOM 1569 O O . LEU A 1 188 ? 9.949 -1.922 -3.184 1.00 87.88 188 LEU A O 1
ATOM 1573 N N . VAL A 1 189 ? 8.177 -0.899 -2.254 1.00 86.81 189 VAL A N 1
ATOM 1574 C CA . VAL A 1 189 ? 8.778 0.446 -2.234 1.00 86.81 189 VAL A CA 1
ATOM 1575 C C . VAL A 1 189 ? 10.073 0.435 -1.424 1.00 86.81 189 VAL A C 1
ATOM 1577 O O . VAL A 1 189 ? 11.112 0.812 -1.949 1.00 86.81 189 VAL A O 1
ATOM 1580 N N . VAL A 1 190 ? 10.031 -0.070 -0.191 1.00 88.25 190 VAL A N 1
ATOM 1581 C CA . VAL A 1 190 ? 11.173 -0.116 0.730 1.00 88.25 190 VAL A CA 1
ATOM 1582 C C . VAL A 1 190 ? 12.337 -0.920 0.136 1.00 88.25 190 VAL A C 1
ATOM 1584 O O . VAL A 1 190 ? 13.479 -0.458 0.140 1.00 88.25 190 VAL A O 1
ATOM 1587 N N . ILE A 1 191 ? 12.052 -2.094 -0.433 1.00 84.69 191 ILE A N 1
ATOM 1588 C CA . ILE A 1 191 ? 13.044 -2.932 -1.119 1.00 84.69 191 ILE A CA 1
ATOM 1589 C C . ILE A 1 191 ? 13.661 -2.162 -2.286 1.00 84.69 191 ILE A C 1
ATOM 1591 O O . ILE A 1 191 ? 14.873 -2.043 -2.347 1.00 84.69 191 ILE A O 1
ATOM 1595 N N . TYR A 1 192 ? 12.857 -1.572 -3.169 1.00 77.69 192 TYR A N 1
ATOM 1596 C CA . TYR A 1 192 ? 13.370 -0.843 -4.333 1.00 77.69 192 TYR A CA 1
ATOM 1597 C C . TYR A 1 192 ? 14.128 0.443 -3.992 1.00 77.69 192 TYR A C 1
ATOM 1599 O O . TYR A 1 192 ? 14.942 0.905 -4.792 1.00 77.69 192 TYR A O 1
ATOM 1607 N N . THR A 1 193 ? 13.868 1.024 -2.821 1.00 75.81 193 THR A N 1
ATOM 1608 C CA . THR A 1 193 ? 14.612 2.184 -2.317 1.00 75.81 193 THR A CA 1
ATOM 1609 C C . THR A 1 193 ? 15.914 1.858 -1.641 1.00 75.81 193 THR A C 1
ATOM 1611 O O . THR A 1 193 ? 16.692 2.773 -1.386 1.00 75.81 193 THR A O 1
ATOM 1614 N N . SER A 1 194 ? 16.117 0.591 -1.297 1.00 80.25 194 SER A N 1
ATOM 1615 C CA . SER A 1 194 ? 17.239 0.194 -0.469 1.00 80.25 194 SER A CA 1
ATOM 1616 C C . SER A 1 194 ? 18.542 0.400 -1.219 1.00 80.25 194 SER A C 1
ATOM 1618 O O . SER A 1 194 ? 18.770 -0.194 -2.275 1.00 80.25 194 SER A O 1
ATOM 1620 N N . GLU A 1 195 ? 19.419 1.209 -0.639 1.00 73.50 195 GLU A N 1
ATOM 1621 C CA . GLU A 1 195 ? 20.782 1.363 -1.119 1.00 73.50 195 GLU A CA 1
ATOM 1622 C C . GLU A 1 195 ? 21.681 0.273 -0.558 1.00 73.50 195 GLU A C 1
ATOM 1624 O O . GLU A 1 195 ? 21.691 -0.010 0.645 1.00 73.50 195 GLU A O 1
ATOM 1629 N N . THR A 1 196 ? 22.458 -0.332 -1.453 1.00 74.50 196 THR A N 1
ATOM 1630 C CA . THR A 1 196 ? 23.399 -1.387 -1.097 1.00 74.50 196 THR A CA 1
ATOM 1631 C C . THR A 1 196 ? 24.818 -1.038 -1.518 1.00 74.50 196 THR A C 1
ATOM 1633 O O . THR A 1 196 ? 25.025 -0.477 -2.592 1.00 74.50 196 THR A O 1
ATOM 1636 N N . ASP A 1 197 ? 25.792 -1.414 -0.690 1.00 73.19 197 ASP A N 1
ATOM 1637 C CA . ASP A 1 197 ? 27.232 -1.159 -0.880 1.00 73.19 197 ASP A CA 1
ATOM 1638 C C . ASP A 1 197 ? 27.811 -1.708 -2.191 1.00 73.19 197 ASP A C 1
ATOM 1640 O O . ASP A 1 197 ? 28.811 -1.196 -2.682 1.00 73.19 197 ASP A O 1
ATOM 1644 N N . GLY A 1 198 ? 27.170 -2.720 -2.775 1.00 62.38 198 GLY A N 1
ATOM 1645 C CA . GLY A 1 198 ? 27.596 -3.345 -4.024 1.00 62.38 198 GLY A CA 1
ATOM 1646 C C . GLY A 1 198 ? 27.549 -2.431 -5.246 1.00 62.38 198 GLY A C 1
ATOM 1647 O O . GLY A 1 198 ? 28.091 -2.829 -6.270 1.00 62.38 198 GLY A O 1
ATOM 1648 N N . GLY A 1 199 ? 26.929 -1.246 -5.141 1.00 54.25 199 GLY A N 1
ATOM 1649 C CA . GLY A 1 199 ? 26.754 -0.300 -6.240 1.00 54.25 199 GLY A CA 1
ATOM 1650 C C . GLY A 1 199 ? 25.981 -0.897 -7.425 1.00 54.25 199 GLY A C 1
ATOM 1651 O O . GLY A 1 199 ? 26.162 -2.040 -7.834 1.00 54.25 199 GLY A O 1
ATOM 1652 N N . PHE A 1 200 ? 25.134 -0.105 -8.074 1.00 51.81 200 PHE A N 1
ATOM 1653 C CA . PHE A 1 200 ? 24.513 -0.545 -9.334 1.00 51.81 200 PHE A CA 1
ATOM 1654 C C . PHE A 1 200 ? 25.523 -0.681 -10.497 1.00 51.81 200 PHE A C 1
ATOM 1656 O O . PHE A 1 200 ? 25.161 -1.153 -11.571 1.00 51.81 200 PHE A O 1
ATOM 1663 N N . GLY A 1 201 ? 26.778 -0.257 -10.294 1.00 45.56 201 GLY A N 1
ATOM 1664 C CA . GLY A 1 201 ? 27.844 -0.294 -11.299 1.00 45.56 201 GLY A CA 1
ATOM 1665 C C . GLY A 1 201 ? 28.527 -1.656 -11.461 1.00 45.56 201 GLY A C 1
ATOM 1666 O O . GLY A 1 201 ? 28.827 -2.024 -12.593 1.00 45.56 201 GLY A O 1
ATOM 1667 N N . ASP A 1 202 ? 28.710 -2.418 -10.374 1.00 41.31 202 ASP A N 1
ATOM 1668 C CA . ASP A 1 202 ? 29.531 -3.646 -10.395 1.00 41.31 202 ASP A CA 1
ATOM 1669 C C . ASP A 1 202 ? 28.729 -4.935 -10.180 1.00 41.31 202 ASP A C 1
ATOM 1671 O O . ASP A 1 202 ? 29.170 -6.016 -10.576 1.00 41.31 202 ASP A O 1
ATOM 1675 N N . THR A 1 203 ? 27.525 -4.849 -9.602 1.00 43.22 203 THR A N 1
ATOM 1676 C CA . THR A 1 203 ? 26.590 -5.981 -9.586 1.00 43.22 203 THR A CA 1
ATOM 1677 C C . THR A 1 203 ? 25.607 -5.850 -10.750 1.00 43.22 203 THR A C 1
ATOM 1679 O O . THR A 1 203 ? 24.862 -4.871 -10.814 1.00 43.22 203 THR A O 1
ATOM 1682 N N . PRO A 1 204 ? 25.583 -6.805 -11.701 1.00 43.62 204 PRO A N 1
ATOM 1683 C CA . PRO A 1 204 ? 24.636 -6.767 -12.804 1.00 43.62 204 PRO A CA 1
ATOM 1684 C C . PRO A 1 204 ? 23.210 -6.691 -12.257 1.00 43.62 204 PRO A C 1
ATOM 1686 O O . PRO A 1 204 ? 22.840 -7.488 -11.398 1.00 43.62 204 PRO A O 1
ATOM 1689 N N . TRP A 1 205 ? 22.407 -5.768 -12.788 1.00 49.91 205 TRP A N 1
ATOM 1690 C CA . TRP A 1 205 ? 20.993 -5.536 -12.453 1.00 49.91 205 TRP A CA 1
ATOM 1691 C C . TRP A 1 205 ? 20.173 -6.826 -12.219 1.00 49.91 205 TRP A C 1
ATOM 1693 O O . TRP A 1 205 ? 19.308 -6.860 -11.346 1.00 49.91 205 TRP A O 1
ATOM 1703 N N . TYR A 1 206 ? 20.537 -7.909 -12.911 1.00 49.25 206 TYR A N 1
ATOM 1704 C CA . TYR A 1 206 ? 19.987 -9.259 -12.783 1.00 49.25 206 TYR A CA 1
ATOM 1705 C C . TYR A 1 206 ? 20.008 -9.854 -11.356 1.00 49.25 206 TYR A C 1
ATOM 1707 O O . TYR A 1 206 ? 19.135 -10.648 -11.021 1.00 49.25 206 TYR A O 1
ATOM 1715 N N . THR A 1 207 ? 20.952 -9.498 -10.472 1.00 51.19 207 THR A N 1
ATOM 1716 C CA . THR A 1 207 ? 20.983 -10.081 -9.109 1.00 51.19 207 THR A CA 1
ATOM 1717 C C . THR A 1 207 ? 19.934 -9.486 -8.167 1.00 51.19 207 THR A C 1
ATOM 1719 O O . THR A 1 207 ? 19.507 -10.148 -7.216 1.00 51.19 207 THR A O 1
ATOM 1722 N N . TYR A 1 208 ? 19.509 -8.244 -8.422 1.00 59.94 208 TYR A N 1
ATOM 1723 C CA . TYR A 1 208 ? 18.356 -7.646 -7.742 1.00 59.94 208 TYR A CA 1
ATOM 1724 C C . TYR A 1 208 ? 17.059 -8.286 -8.231 1.00 59.94 208 TYR A C 1
ATOM 1726 O O . TYR A 1 208 ? 16.171 -8.583 -7.424 1.00 59.94 208 TYR A O 1
ATOM 1734 N N . ASP A 1 209 ? 17.011 -8.571 -9.535 1.00 62.00 209 ASP A N 1
ATOM 1735 C CA . ASP A 1 209 ? 15.890 -9.251 -10.166 1.00 62.00 209 ASP A CA 1
ATOM 1736 C C . ASP A 1 209 ? 15.668 -10.625 -9.522 1.00 62.00 209 ASP A C 1
ATOM 1738 O O . ASP A 1 209 ? 14.540 -10.908 -9.151 1.00 62.00 209 ASP A O 1
ATOM 1742 N N . ASP A 1 210 ? 16.695 -11.433 -9.232 1.00 66.12 210 ASP A N 1
ATOM 1743 C CA . ASP A 1 210 ? 16.506 -12.756 -8.599 1.00 66.12 210 ASP A CA 1
ATOM 1744 C C . ASP A 1 210 ? 15.761 -12.709 -7.249 1.00 66.12 210 ASP A C 1
ATOM 1746 O O . ASP A 1 210 ? 14.855 -13.508 -6.991 1.00 66.12 210 ASP A O 1
ATOM 1750 N N . SER A 1 211 ? 16.126 -11.771 -6.366 1.00 71.62 211 SER A N 1
ATOM 1751 C CA . SER A 1 211 ? 15.497 -11.656 -5.037 1.00 71.62 211 SER A CA 1
ATOM 1752 C C . SER A 1 211 ? 14.070 -11.119 -5.143 1.00 71.62 211 SER A C 1
ATOM 1754 O O . SER A 1 211 ? 13.166 -11.581 -4.441 1.00 71.62 211 SER A O 1
ATOM 1756 N N . LEU A 1 212 ? 13.847 -10.174 -6.056 1.00 73.06 212 LEU A N 1
ATOM 1757 C CA . LEU A 1 212 ? 12.519 -9.662 -6.355 1.00 73.06 212 LEU A CA 1
ATOM 1758 C C . LEU A 1 212 ? 11.643 -10.722 -7.034 1.00 73.06 212 LEU A C 1
ATOM 1760 O O . LEU A 1 212 ? 10.474 -10.861 -6.690 1.00 73.06 212 LEU A O 1
ATOM 1764 N N . HIS A 1 213 ? 12.190 -11.493 -7.966 1.00 70.00 213 HIS A N 1
ATOM 1765 C CA . HIS A 1 213 ? 11.512 -12.601 -8.622 1.00 70.00 213 HIS A CA 1
ATOM 1766 C C . HIS A 1 213 ? 11.090 -13.642 -7.605 1.00 70.00 213 HIS A C 1
ATOM 1768 O O . HIS A 1 213 ? 9.937 -14.064 -7.623 1.00 70.00 213 HIS A O 1
ATOM 1774 N N . ALA A 1 214 ? 11.979 -14.006 -6.680 1.00 73.69 214 ALA A N 1
ATOM 1775 C CA . ALA A 1 214 ? 11.641 -14.900 -5.584 1.00 73.69 214 ALA A CA 1
ATOM 1776 C C . ALA A 1 214 ? 10.484 -14.337 -4.744 1.00 73.69 214 ALA A C 1
ATOM 1778 O O . ALA A 1 214 ? 9.548 -15.071 -4.432 1.00 73.69 214 ALA A O 1
ATOM 1779 N N . LEU A 1 215 ? 10.493 -13.036 -4.440 1.00 80.62 215 LEU A N 1
ATOM 1780 C CA . LEU A 1 215 ? 9.427 -12.359 -3.697 1.00 80.62 215 LEU A CA 1
ATOM 1781 C C . LEU A 1 215 ? 8.083 -12.340 -4.446 1.00 80.62 215 LEU A C 1
ATOM 1783 O O . LEU A 1 215 ? 7.043 -12.690 -3.884 1.00 80.62 215 LEU A O 1
ATOM 1787 N N . LEU A 1 216 ? 8.088 -11.950 -5.720 1.00 78.19 216 LEU A N 1
ATOM 1788 C CA . LEU A 1 216 ? 6.888 -11.887 -6.554 1.00 78.19 216 LEU A CA 1
ATOM 1789 C C . LEU A 1 216 ? 6.325 -13.289 -6.824 1.00 78.19 216 LEU A C 1
ATOM 1791 O O . LEU A 1 216 ? 5.111 -13.489 -6.747 1.00 78.19 216 LEU A O 1
ATOM 1795 N N . ALA A 1 217 ? 7.193 -14.271 -7.079 1.00 72.94 217 ALA A N 1
ATOM 1796 C CA . ALA A 1 217 ? 6.815 -15.674 -7.220 1.00 72.94 217 ALA A CA 1
ATOM 1797 C C . ALA A 1 217 ? 6.224 -16.226 -5.917 1.00 72.94 217 ALA A C 1
ATOM 1799 O O . ALA A 1 217 ? 5.207 -16.916 -5.955 1.00 72.94 217 ALA A O 1
ATOM 1800 N N . HIS A 1 218 ? 6.804 -15.862 -4.768 1.00 80.19 218 HIS A N 1
ATOM 1801 C CA . HIS A 1 218 ? 6.314 -16.233 -3.439 1.00 80.19 218 HIS A CA 1
ATOM 1802 C C . HIS A 1 218 ? 4.895 -15.720 -3.171 1.00 80.19 218 HIS A C 1
ATOM 1804 O O . HIS A 1 218 ? 4.029 -16.442 -2.672 1.00 80.19 218 HIS A O 1
ATOM 1810 N N . TRP A 1 219 ? 4.609 -14.467 -3.523 1.00 82.50 219 TRP A N 1
ATOM 1811 C CA . TRP A 1 219 ? 3.248 -13.942 -3.423 1.00 82.50 219 TRP A CA 1
ATOM 1812 C C . TRP A 1 219 ? 2.296 -14.601 -4.415 1.00 82.50 219 TRP A C 1
ATOM 1814 O O . TRP A 1 219 ? 1.113 -14.782 -4.115 1.00 82.50 219 TRP A O 1
ATOM 1824 N N . GLY A 1 220 ? 2.804 -14.985 -5.576 1.00 74.00 220 GLY A N 1
ATOM 1825 C CA . GLY A 1 220 ? 1.996 -15.517 -6.647 1.00 74.00 220 GLY A CA 1
ATOM 1826 C C . GLY A 1 220 ? 1.091 -14.453 -7.261 1.00 74.00 220 GLY A C 1
ATOM 1827 O O . GLY A 1 220 ? 1.021 -13.290 -6.856 1.00 74.00 220 GLY A O 1
ATOM 1828 N N . PHE A 1 221 ? 0.364 -14.885 -8.281 1.00 71.31 221 PHE A N 1
ATOM 1829 C CA . PHE A 1 221 ? -0.323 -13.997 -9.203 1.00 71.31 221 PHE A CA 1
ATOM 1830 C C . PHE A 1 221 ? -1.300 -13.003 -8.554 1.00 71.31 221 PHE A C 1
ATOM 1832 O O . PHE A 1 221 ? -1.167 -11.789 -8.714 1.00 71.31 221 PHE A O 1
ATOM 1839 N N . TRP A 1 222 ? -2.308 -13.515 -7.840 1.00 78.62 222 TRP A N 1
ATOM 1840 C CA . TRP A 1 222 ? -3.436 -12.698 -7.383 1.00 78.62 222 TRP A CA 1
ATOM 1841 C C . TRP A 1 222 ? -3.005 -11.625 -6.391 1.00 78.62 222 TRP A C 1
ATOM 1843 O O . TRP A 1 222 ? -3.455 -10.487 -6.473 1.00 78.62 222 TRP A O 1
ATOM 1853 N N . ARG A 1 223 ? -2.068 -11.972 -5.508 1.00 84.56 223 ARG A N 1
ATOM 1854 C CA . ARG A 1 223 ? -1.512 -11.052 -4.517 1.00 84.56 223 ARG A CA 1
ATOM 1855 C C . ARG A 1 223 ? -0.764 -9.905 -5.197 1.00 84.56 223 ARG A C 1
ATOM 1857 O O . ARG A 1 223 ? -0.965 -8.755 -4.823 1.00 84.56 223 ARG A O 1
ATOM 1864 N N . VAL A 1 224 ? 0.024 -10.195 -6.236 1.00 78.75 224 VAL A N 1
ATOM 1865 C CA . VAL A 1 224 ? 0.686 -9.164 -7.055 1.00 78.75 224 VAL A CA 1
ATOM 1866 C C . VAL A 1 224 ? -0.338 -8.291 -7.783 1.00 78.75 224 VAL A C 1
ATOM 1868 O O . VAL A 1 224 ? -0.175 -7.073 -7.856 1.00 78.75 224 VAL A O 1
ATOM 1871 N N . LYS A 1 225 ? -1.445 -8.865 -8.267 1.00 78.50 225 LYS A N 1
ATOM 1872 C CA . LYS A 1 225 ? -2.520 -8.067 -8.875 1.00 78.50 225 LYS A CA 1
ATOM 1873 C C . LYS A 1 225 ? -3.225 -7.159 -7.880 1.00 78.50 225 LYS A C 1
ATOM 1875 O O . LYS A 1 225 ? -3.520 -6.021 -8.232 1.00 78.50 225 LYS A O 1
ATOM 1880 N N . HIS A 1 226 ? -3.431 -7.592 -6.639 1.00 87.19 226 HIS A N 1
ATOM 1881 C CA . HIS A 1 226 ? -3.952 -6.709 -5.594 1.00 87.19 226 HIS A CA 1
ATOM 1882 C C . HIS A 1 226 ? -3.025 -5.509 -5.364 1.00 87.19 226 HIS A C 1
ATOM 1884 O O . HIS A 1 226 ? -3.512 -4.382 -5.323 1.00 87.19 226 HIS A O 1
ATOM 1890 N N . ILE A 1 227 ? -1.703 -5.727 -5.323 1.00 87.25 227 ILE A N 1
ATOM 1891 C CA . ILE A 1 227 ? -0.695 -4.651 -5.236 1.00 87.25 227 ILE A CA 1
ATOM 1892 C C . ILE A 1 227 ? -0.826 -3.683 -6.418 1.00 87.25 227 ILE A C 1
ATOM 1894 O O . ILE A 1 227 ? -0.868 -2.468 -6.231 1.00 87.25 227 ILE A O 1
ATOM 1898 N N . GLN A 1 228 ? -0.937 -4.210 -7.641 1.00 80.56 228 GLN A N 1
ATOM 1899 C CA . GLN A 1 228 ? -1.135 -3.394 -8.840 1.00 80.56 228 GLN A CA 1
ATOM 1900 C C . GLN A 1 228 ? -2.396 -2.528 -8.742 1.00 80.56 228 GLN A C 1
ATOM 1902 O O . GLN A 1 228 ? -2.349 -1.349 -9.086 1.00 80.56 228 GLN A O 1
ATOM 1907 N N . ILE A 1 229 ? -3.515 -3.099 -8.292 1.00 84.81 229 ILE A N 1
ATOM 1908 C CA . ILE A 1 229 ? -4.797 -2.394 -8.173 1.00 84.81 229 ILE A CA 1
ATOM 1909 C C . ILE A 1 229 ? -4.668 -1.213 -7.209 1.00 84.81 229 ILE A C 1
ATOM 1911 O O . ILE A 1 229 ? -5.042 -0.096 -7.573 1.00 84.81 229 ILE A O 1
ATOM 1915 N N . VAL A 1 230 ? -4.095 -1.425 -6.017 1.00 91.19 230 VAL A N 1
ATOM 1916 C CA . VAL A 1 230 ? -3.931 -0.341 -5.034 1.00 91.19 230 VAL A CA 1
ATOM 1917 C C . VAL A 1 230 ? -2.917 0.707 -5.501 1.00 91.19 230 VAL A C 1
ATOM 1919 O O . VAL A 1 230 ? -3.182 1.901 -5.386 1.00 91.19 230 VAL A O 1
ATOM 1922 N N . ALA A 1 231 ? -1.810 0.300 -6.132 1.00 87.81 231 ALA A N 1
ATOM 1923 C CA . ALA A 1 231 ? -0.819 1.227 -6.680 1.00 87.81 231 ALA A CA 1
ATOM 1924 C C . ALA A 1 231 ? -1.404 2.092 -7.805 1.00 87.81 231 ALA A C 1
ATOM 1926 O O . ALA A 1 231 ? -1.196 3.304 -7.854 1.00 87.81 231 ALA A O 1
ATOM 1927 N N . MET A 1 232 ? -2.173 1.490 -8.711 1.00 83.38 232 MET A N 1
ATOM 1928 C CA . MET A 1 232 ? -2.841 2.237 -9.767 1.00 83.38 232 MET A CA 1
ATOM 1929 C C . MET A 1 232 ? -3.955 3.135 -9.225 1.00 83.38 232 MET A C 1
ATOM 1931 O O . MET A 1 232 ? -4.145 4.221 -9.766 1.00 83.38 232 MET A O 1
ATOM 1935 N N . HIS A 1 233 ? -4.680 2.721 -8.182 1.00 88.25 233 HIS A N 1
ATOM 1936 C CA . HIS A 1 233 ? -5.633 3.598 -7.505 1.00 88.25 233 HIS A CA 1
ATOM 1937 C C . HIS A 1 233 ? -4.928 4.844 -6.955 1.00 88.25 233 HIS A C 1
ATOM 1939 O O . HIS A 1 233 ? -5.318 5.951 -7.318 1.00 88.25 233 HIS A O 1
ATOM 1945 N N . LEU A 1 234 ? -3.837 4.679 -6.195 1.00 90.50 234 LEU A N 1
ATOM 1946 C CA . LEU A 1 234 ? -3.028 5.804 -5.712 1.00 90.50 234 LEU A CA 1
ATOM 1947 C C . LEU A 1 234 ? -2.562 6.698 -6.871 1.00 90.50 234 LEU A C 1
ATOM 1949 O O . LEU A 1 234 ? -2.689 7.917 -6.809 1.00 90.50 234 LEU A O 1
ATOM 1953 N N . ARG A 1 235 ? -2.086 6.104 -7.972 1.00 87.94 235 ARG A N 1
ATOM 1954 C CA . ARG A 1 235 ? -1.660 6.856 -9.162 1.00 87.94 235 ARG A CA 1
ATOM 1955 C C . ARG A 1 235 ? -2.789 7.692 -9.764 1.00 87.94 235 ARG A C 1
ATOM 1957 O O . ARG A 1 235 ? -2.541 8.819 -10.187 1.00 87.94 235 ARG A O 1
ATOM 1964 N N . GLU A 1 236 ? -4.001 7.147 -9.852 1.00 86.25 236 GLU A N 1
ATOM 1965 C CA . GLU A 1 236 ? -5.160 7.881 -10.368 1.00 86.25 236 GLU A CA 1
ATOM 1966 C C . GLU A 1 236 ? -5.576 9.020 -9.434 1.00 86.25 236 GLU A C 1
ATOM 1968 O O . GLU A 1 236 ? -5.833 10.115 -9.925 1.00 86.25 236 GLU A O 1
ATOM 1973 N N . GLN A 1 237 ? -5.562 8.803 -8.114 1.00 87.69 237 GLN A N 1
ATOM 1974 C CA . GLN A 1 237 ? -5.855 9.854 -7.129 1.00 87.69 237 GLN A CA 1
ATOM 1975 C C . GLN A 1 237 ? -4.823 10.990 -7.169 1.00 87.69 237 GLN A C 1
ATOM 1977 O O . GLN A 1 237 ? -5.172 12.160 -7.057 1.00 87.69 237 GLN A O 1
ATOM 1982 N N . MET A 1 238 ? -3.551 10.668 -7.414 1.00 88.69 238 MET A N 1
ATOM 1983 C CA . MET A 1 238 ? -2.479 11.664 -7.502 1.00 88.69 238 MET A CA 1
ATOM 1984 C C . MET A 1 238 ? -2.423 12.394 -8.854 1.00 88.69 238 MET A C 1
ATOM 1986 O O . MET A 1 238 ? -1.861 13.486 -8.963 1.00 88.69 238 MET A O 1
ATOM 1990 N N . ARG A 1 239 ? -3.001 11.823 -9.918 1.00 89.06 239 ARG A N 1
ATOM 1991 C CA . ARG A 1 239 ? -2.913 12.378 -11.278 1.00 89.06 239 ARG A CA 1
ATOM 1992 C C . ARG A 1 239 ? -3.456 13.815 -11.396 1.00 89.06 239 ARG A C 1
ATOM 1994 O O . ARG A 1 239 ? -2.791 14.603 -12.074 1.00 89.06 239 ARG A O 1
ATOM 2001 N N . PRO A 1 240 ? -4.613 14.192 -10.814 1.00 88.69 240 PRO A N 1
ATOM 2002 C CA . PRO A 1 240 ? -5.090 15.576 -10.821 1.00 88.69 240 PRO A CA 1
ATOM 2003 C C . PRO A 1 240 ? -4.086 16.552 -10.205 1.00 88.69 240 PRO A C 1
ATOM 2005 O O . PRO A 1 240 ? -3.839 17.605 -10.786 1.00 88.69 240 PRO A O 1
ATOM 2008 N N . ILE A 1 241 ? -3.444 16.165 -9.100 1.00 88.88 241 ILE A N 1
ATOM 2009 C CA . ILE A 1 241 ? -2.429 16.973 -8.413 1.00 88.88 241 ILE A CA 1
ATOM 2010 C C . ILE A 1 241 ? -1.230 17.193 -9.334 1.00 88.88 241 ILE A C 1
ATOM 2012 O O . ILE A 1 241 ? -0.823 18.327 -9.572 1.00 88.88 241 ILE A O 1
ATOM 2016 N N . PHE A 1 242 ? -0.718 16.125 -9.948 1.00 90.06 242 PHE A N 1
ATOM 2017 C CA . PHE A 1 242 ? 0.403 16.233 -10.884 1.00 90.06 242 PHE A CA 1
ATOM 2018 C C . PHE A 1 242 ? 0.068 17.115 -12.085 1.00 90.06 242 PHE A C 1
ATOM 2020 O O . PHE A 1 242 ? 0.881 17.941 -12.482 1.00 90.06 242 PHE A O 1
ATOM 2027 N N . LYS A 1 243 ? -1.138 16.985 -12.651 1.00 89.44 243 LYS A N 1
ATOM 2028 C CA . LYS A 1 243 ? -1.600 17.853 -13.746 1.00 89.44 243 LYS A CA 1
ATOM 2029 C C . LYS A 1 243 ? -1.701 19.316 -13.322 1.00 89.44 243 LYS A C 1
ATOM 2031 O O . LYS A 1 243 ? -1.425 20.188 -14.137 1.00 89.44 243 LYS A O 1
ATOM 2036 N N . HIS A 1 244 ? -2.100 19.572 -12.081 1.00 87.62 244 HIS A N 1
ATOM 2037 C CA . HIS A 1 244 ? -2.248 20.920 -11.553 1.00 87.62 244 HIS A CA 1
ATOM 2038 C C . HIS A 1 244 ? -0.897 21.638 -11.412 1.00 87.62 244 HIS A C 1
ATOM 2040 O O . HIS A 1 244 ? -0.771 22.776 -11.846 1.00 87.62 244 HIS A O 1
ATOM 2046 N N . PHE A 1 245 ? 0.135 20.960 -10.898 1.00 87.31 245 PHE A N 1
ATOM 2047 C CA . PHE A 1 245 ? 1.486 21.529 -10.765 1.00 87.31 245 PHE A CA 1
ATOM 2048 C C . PHE A 1 245 ? 2.335 21.456 -12.040 1.00 87.31 245 PHE A C 1
ATOM 2050 O O . PHE A 1 245 ? 3.440 22.003 -12.098 1.00 87.31 245 PHE A O 1
ATOM 2057 N N . GLN A 1 246 ? 1.830 20.785 -13.072 1.00 89.25 246 GLN A N 1
ATOM 2058 C CA . GLN A 1 246 ? 2.527 20.602 -14.334 1.00 89.25 246 GLN A CA 1
ATOM 2059 C C . GLN A 1 246 ? 2.947 21.929 -15.007 1.00 89.25 246 GLN A C 1
ATOM 2061 O O . GLN A 1 246 ? 4.100 22.011 -15.432 1.00 89.25 246 GLN A O 1
ATOM 2066 N N . PRO A 1 247 ? 2.100 22.979 -15.102 1.00 88.88 247 PRO A N 1
ATOM 2067 C CA . PRO A 1 247 ? 2.480 24.243 -15.742 1.00 88.88 247 PRO A CA 1
ATOM 2068 C C . PRO A 1 247 ? 3.645 24.957 -15.044 1.00 88.88 247 PRO A C 1
ATOM 2070 O O . PRO A 1 247 ? 4.480 25.557 -15.715 1.00 88.88 247 PRO A O 1
ATOM 2073 N N . ASN A 1 248 ? 3.745 24.824 -13.717 1.00 86.81 248 ASN A N 1
ATOM 2074 C CA . ASN A 1 248 ? 4.812 25.429 -12.912 1.00 86.81 248 ASN A CA 1
ATOM 2075 C C . ASN A 1 248 ? 6.161 24.706 -13.077 1.00 86.81 248 ASN A C 1
ATOM 2077 O O . ASN A 1 248 ? 7.186 25.196 -12.620 1.00 86.81 248 ASN A O 1
ATOM 2081 N N . ASN A 1 249 ? 6.170 23.544 -13.737 1.00 86.88 249 ASN A N 1
ATOM 2082 C CA . ASN A 1 249 ? 7.351 22.720 -13.986 1.00 86.88 249 ASN A CA 1
ATOM 2083 C C . ASN A 1 249 ? 7.658 22.611 -15.491 1.00 86.88 249 ASN A C 1
ATOM 2085 O O . ASN A 1 249 ? 8.019 21.540 -15.985 1.00 86.88 249 ASN A O 1
ATOM 2089 N N . LYS A 1 250 ? 7.491 23.715 -16.231 1.00 87.25 250 LYS A N 1
ATOM 2090 C CA . LYS A 1 250 ? 7.722 23.776 -17.683 1.00 87.25 250 LYS A CA 1
ATOM 2091 C C . LYS A 1 250 ? 9.137 23.338 -18.072 1.00 87.25 250 LYS A C 1
ATOM 2093 O O . LYS A 1 250 ? 9.269 22.510 -18.963 1.00 87.25 250 LYS A O 1
ATOM 2098 N N . GLU A 1 251 ? 10.157 23.800 -17.353 1.00 86.81 251 GLU A N 1
ATOM 2099 C CA . GLU A 1 251 ? 11.562 23.423 -17.589 1.00 86.81 251 GLU A CA 1
ATOM 2100 C C . GLU A 1 251 ? 11.779 21.909 -17.471 1.00 86.81 251 GLU A C 1
ATOM 2102 O O . GLU A 1 251 ? 12.379 21.288 -18.341 1.00 86.81 251 GLU A O 1
ATOM 2107 N N . LEU A 1 252 ? 11.215 21.282 -16.437 1.00 84.06 252 LEU A N 1
ATOM 2108 C CA . LEU A 1 252 ? 11.324 19.839 -16.229 1.00 84.06 252 LEU A CA 1
ATOM 2109 C C . LEU A 1 252 ? 10.581 19.043 -17.320 1.00 84.06 252 LEU A C 1
ATOM 2111 O O . LEU A 1 252 ? 11.026 17.976 -17.734 1.00 84.06 252 LEU A O 1
ATOM 2115 N N . LEU A 1 253 ? 9.451 19.552 -17.823 1.00 85.06 253 LEU A N 1
ATOM 2116 C CA . LEU A 1 253 ? 8.773 18.958 -18.984 1.00 85.06 253 LEU A CA 1
ATOM 2117 C C . LEU A 1 253 ? 9.603 19.083 -20.260 1.00 85.06 253 LEU A C 1
ATOM 2119 O O . LEU A 1 253 ? 9.631 18.138 -21.046 1.00 85.06 253 LEU A O 1
ATOM 2123 N N . GLU A 1 254 ? 10.257 20.226 -20.462 1.00 85.25 254 GLU A N 1
ATOM 2124 C CA . GLU A 1 254 ? 11.160 20.449 -21.590 1.00 85.25 254 GLU A CA 1
ATOM 2125 C C . GLU A 1 254 ? 12.350 19.485 -21.512 1.00 85.25 254 GLU A C 1
ATOM 2127 O O . GLU A 1 254 ? 12.629 18.806 -22.500 1.00 85.25 254 GLU A O 1
ATOM 2132 N N . GLN A 1 255 ? 12.943 19.299 -20.326 1.00 81.75 255 GLN A N 1
ATOM 2133 C CA . GLN A 1 255 ? 13.962 18.273 -20.075 1.00 81.75 255 GLN A CA 1
ATOM 2134 C C . GLN A 1 255 ? 13.459 16.860 -20.404 1.00 81.75 255 GLN A C 1
ATOM 2136 O O . GLN A 1 255 ? 14.161 16.098 -21.057 1.00 81.75 255 GLN A O 1
ATOM 2141 N N . PHE A 1 256 ? 12.234 16.484 -20.014 1.00 80.00 256 PHE A N 1
ATOM 2142 C CA . PHE A 1 256 ? 11.689 15.170 -20.382 1.00 80.00 256 PHE A CA 1
ATOM 2143 C C . PHE A 1 256 ? 11.471 15.005 -21.888 1.00 80.00 256 PHE A C 1
ATOM 2145 O O . PHE A 1 256 ? 11.564 13.885 -22.388 1.00 80.00 256 PHE A O 1
ATOM 2152 N N . SER A 1 257 ? 11.158 16.090 -22.599 1.00 78.88 257 SER A N 1
ATOM 2153 C CA . SER A 1 257 ? 10.944 16.063 -24.049 1.00 78.88 257 SER A CA 1
ATOM 2154 C C . SER A 1 257 ? 12.238 16.033 -24.862 1.00 78.88 257 SER A C 1
ATOM 2156 O O . SER A 1 257 ? 12.235 15.501 -25.965 1.00 78.88 257 SER A O 1
ATOM 2158 N N . SER A 1 258 ? 13.336 16.578 -24.332 1.00 75.69 258 SER A N 1
ATOM 2159 C CA . SER A 1 258 ? 14.621 16.674 -25.036 1.00 75.69 258 SER A CA 1
ATOM 2160 C C . SER A 1 258 ? 15.561 15.493 -24.783 1.00 75.69 258 SER A C 1
ATOM 2162 O O . SER A 1 258 ? 16.610 15.395 -25.417 1.00 75.69 258 SER A O 1
ATOM 2164 N N . ASN A 1 259 ? 15.218 14.600 -23.852 1.00 68.81 259 ASN A N 1
ATOM 2165 C CA . ASN A 1 259 ? 16.142 13.584 -23.368 1.00 68.81 259 ASN A CA 1
ATOM 2166 C C . ASN A 1 259 ? 16.018 12.253 -24.135 1.00 68.81 259 ASN A C 1
ATOM 2168 O O . ASN A 1 259 ? 14.993 11.567 -24.081 1.00 68.81 259 ASN A O 1
ATOM 2172 N N . TYR A 1 260 ? 17.113 11.869 -24.799 1.00 57.12 260 TYR A N 1
ATOM 2173 C CA . TYR A 1 260 ? 17.252 10.682 -25.657 1.00 57.12 260 TYR A CA 1
ATOM 2174 C C . TYR A 1 260 ? 17.100 9.343 -24.921 1.00 57.12 260 TYR A C 1
ATOM 2176 O O . TYR A 1 260 ? 16.861 8.312 -25.544 1.00 57.12 260 TYR A O 1
ATOM 2184 N N . LEU A 1 261 ? 17.181 9.331 -23.587 1.00 58.28 261 LEU A N 1
ATOM 2185 C CA . LEU A 1 261 ? 17.089 8.106 -22.775 1.00 58.28 261 LEU A CA 1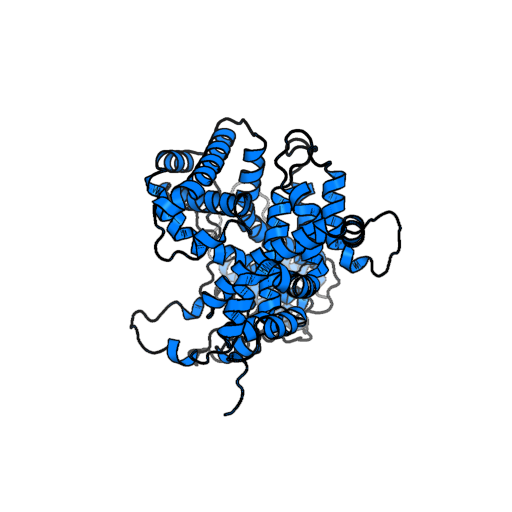
ATOM 2186 C C . LEU A 1 261 ? 15.768 7.338 -22.927 1.00 58.28 261 LEU A C 1
ATOM 2188 O O . LEU A 1 261 ? 15.664 6.178 -22.527 1.00 58.28 261 LEU A O 1
ATOM 2192 N N . TRP A 1 262 ? 14.758 7.975 -23.517 1.00 61.50 262 TRP A N 1
ATOM 2193 C CA . TRP A 1 262 ? 13.441 7.394 -23.764 1.00 61.50 262 TRP A CA 1
ATOM 2194 C C . TRP A 1 262 ? 13.194 7.073 -25.241 1.00 61.50 262 TRP A C 1
ATOM 2196 O O . TRP A 1 262 ? 12.070 6.708 -25.602 1.00 61.50 262 TRP A O 1
ATOM 2206 N N . GLU A 1 263 ? 14.169 7.273 -26.127 1.00 56.03 263 GLU A N 1
ATOM 2207 C CA . GLU A 1 263 ? 14.049 6.889 -27.533 1.00 56.03 263 GLU A CA 1
ATOM 2208 C C . GLU A 1 263 ? 14.012 5.361 -27.683 1.00 56.03 263 GLU A C 1
ATOM 2210 O O . GLU A 1 263 ? 14.710 4.619 -26.996 1.00 56.03 263 GLU A O 1
ATOM 2215 N N . GLY A 1 264 ? 13.123 4.869 -28.551 1.00 58.34 264 GLY A N 1
ATOM 2216 C CA . GLY A 1 264 ? 13.029 3.446 -28.900 1.00 58.34 264 GLY A CA 1
ATOM 2217 C C . GLY A 1 264 ? 12.149 2.555 -28.011 1.00 58.34 264 GLY A C 1
ATOM 2218 O O . GLY A 1 264 ? 11.883 1.417 -28.396 1.00 58.34 264 GLY A O 1
ATOM 2219 N N . ARG A 1 265 ? 11.628 3.021 -26.866 1.00 56.62 265 ARG A N 1
ATOM 2220 C CA . ARG A 1 265 ? 10.640 2.239 -26.087 1.00 56.62 265 ARG A CA 1
ATOM 2221 C C . ARG A 1 265 ? 9.214 2.541 -26.571 1.00 56.62 265 ARG A C 1
ATOM 2223 O O . ARG A 1 265 ? 8.928 3.703 -26.791 1.00 56.62 265 ARG A O 1
ATOM 2230 N N . PRO A 1 266 ? 8.305 1.575 -26.771 1.00 53.50 266 PRO A N 1
ATOM 2231 C CA . PRO A 1 266 ? 6.884 1.866 -27.001 1.00 53.50 266 PRO A CA 1
ATOM 2232 C C . PRO A 1 266 ? 6.164 2.228 -25.685 1.00 53.50 266 PRO A C 1
ATOM 2234 O O . PRO A 1 266 ? 6.689 1.994 -24.596 1.00 53.50 266 PRO A O 1
ATOM 2237 N N . TYR A 1 267 ? 4.941 2.769 -25.764 1.00 54.31 267 TYR A N 1
ATOM 2238 C CA . TYR A 1 267 ? 4.044 2.853 -24.602 1.00 54.31 267 TYR A CA 1
ATOM 2239 C C . TYR A 1 267 ? 3.832 1.448 -23.988 1.00 54.31 267 TYR A C 1
ATOM 2241 O O . TYR A 1 267 ? 3.921 0.456 -24.715 1.00 54.31 267 TYR A O 1
ATOM 2249 N N . PRO A 1 268 ? 3.469 1.326 -22.692 1.00 50.41 268 PRO A N 1
ATOM 2250 C CA . PRO A 1 268 ? 3.165 0.026 -22.073 1.00 50.41 268 PRO A CA 1
ATOM 2251 C C . PRO A 1 268 ? 2.075 -0.783 -22.794 1.00 50.41 268 PRO A C 1
ATOM 2253 O O . PRO A 1 268 ? 1.986 -1.993 -22.640 1.00 50.41 268 PRO A O 1
ATOM 2256 N N . ASP A 1 269 ? 1.241 -0.124 -23.599 1.00 53.16 269 ASP A N 1
ATOM 2257 C CA . ASP A 1 269 ? 0.215 -0.756 -24.430 1.00 53.16 269 ASP A CA 1
ATOM 2258 C C . ASP A 1 269 ? 0.704 -1.154 -25.834 1.00 53.16 269 ASP A C 1
ATOM 2260 O O . ASP A 1 269 ? -0.102 -1.469 -26.710 1.00 53.16 269 ASP A O 1
ATOM 2264 N N . GLY A 1 270 ? 2.018 -1.129 -26.062 1.00 53.56 270 GLY A N 1
ATOM 2265 C CA . GLY A 1 270 ? 2.655 -1.507 -27.318 1.00 53.56 270 GLY A CA 1
ATOM 2266 C C . GLY A 1 270 ? 2.491 -0.485 -28.440 1.00 53.56 270 GLY A C 1
ATOM 2267 O O . GLY A 1 270 ? 3.008 -0.712 -29.534 1.00 53.56 270 GLY A O 1
ATOM 2268 N N . ARG A 1 271 ? 1.807 0.646 -28.209 1.00 56.50 271 ARG A N 1
ATOM 2269 C CA . ARG A 1 271 ? 1.726 1.702 -29.220 1.00 56.50 271 ARG A CA 1
ATOM 2270 C C . ARG A 1 271 ? 3.097 2.364 -29.363 1.00 56.50 271 ARG A C 1
ATOM 2272 O O . ARG A 1 271 ? 3.686 2.742 -28.345 1.00 56.50 271 ARG A O 1
ATOM 2279 N N . PRO A 1 272 ? 3.616 2.544 -30.591 1.00 55.59 272 PRO A N 1
ATOM 2280 C CA . PRO A 1 272 ? 4.792 3.379 -30.782 1.00 55.59 272 PRO A CA 1
ATOM 2281 C C . PRO A 1 272 ? 4.491 4.770 -30.215 1.00 55.59 272 PRO A C 1
ATOM 2283 O O . PRO A 1 272 ? 3.351 5.245 -30.302 1.00 55.59 272 PRO A O 1
ATOM 2286 N N . TYR A 1 273 ? 5.488 5.424 -29.614 1.00 56.75 273 TYR A N 1
ATOM 2287 C CA . TYR A 1 273 ? 5.375 6.860 -29.391 1.00 56.75 273 TYR A CA 1
ATOM 2288 C C . TYR A 1 273 ? 5.148 7.477 -30.771 1.00 56.75 273 TYR A C 1
ATOM 2290 O O . TYR A 1 273 ? 6.035 7.459 -31.616 1.00 56.75 273 TYR A O 1
ATOM 2298 N N . GLY A 1 274 ? 3.933 7.954 -31.048 1.00 58.53 274 GLY A N 1
ATOM 2299 C CA . GLY A 1 274 ? 3.758 8.867 -32.172 1.00 58.53 274 GLY A CA 1
ATOM 2300 C C . GLY A 1 274 ? 4.659 10.085 -31.954 1.00 58.53 274 GLY A C 1
ATOM 2301 O O . GLY A 1 274 ? 5.100 10.320 -30.830 1.00 58.53 274 GLY A O 1
ATOM 2302 N N . ASN A 1 275 ? 4.860 10.905 -32.984 1.00 64.06 275 ASN A N 1
ATOM 2303 C CA . ASN A 1 275 ? 5.745 12.086 -32.964 1.00 64.06 275 ASN A CA 1
ATOM 2304 C C . ASN A 1 275 ? 5.305 13.209 -31.983 1.00 64.06 275 ASN A C 1
ATOM 2306 O O . ASN A 1 275 ? 5.693 14.364 -32.124 1.00 64.06 275 ASN A O 1
ATOM 2310 N N . ASN A 1 276 ? 4.429 12.915 -31.019 1.00 79.06 276 ASN A N 1
ATOM 2311 C CA . ASN A 1 276 ? 3.931 13.842 -30.015 1.00 79.06 276 ASN A CA 1
ATOM 2312 C C . ASN A 1 276 ? 4.792 13.758 -28.744 1.00 79.06 276 ASN A C 1
ATOM 2314 O O . ASN A 1 276 ? 4.365 13.214 -27.718 1.00 79.06 276 ASN A O 1
ATOM 2318 N N . GLU A 1 277 ? 5.997 14.327 -28.824 1.00 79.44 277 GLU A N 1
ATOM 2319 C CA . GLU A 1 277 ? 6.960 14.413 -27.715 1.00 79.44 277 GLU A CA 1
ATOM 2320 C C . GLU A 1 277 ? 6.355 15.041 -26.457 1.00 79.44 277 GLU A C 1
ATOM 2322 O O . GLU A 1 277 ? 6.612 14.601 -25.336 1.00 79.44 277 GLU A O 1
ATOM 2327 N N . LEU A 1 278 ? 5.437 15.998 -26.622 1.00 82.12 278 LEU A N 1
ATOM 2328 C CA . LEU A 1 278 ? 4.735 16.601 -25.496 1.00 82.12 278 LEU A CA 1
ATOM 2329 C C . LEU A 1 278 ? 3.945 15.550 -24.706 1.00 82.12 278 LEU A C 1
ATOM 2331 O O . LEU A 1 278 ? 4.061 15.485 -23.485 1.00 82.12 278 LEU A O 1
ATOM 2335 N N . ARG A 1 279 ? 3.153 14.698 -25.372 1.00 81.94 279 ARG A N 1
ATOM 2336 C CA . ARG A 1 279 ? 2.371 13.643 -24.702 1.00 81.94 279 ARG A CA 1
ATOM 2337 C C . ARG A 1 279 ? 3.274 12.653 -23.962 1.00 81.94 279 ARG A C 1
ATOM 2339 O O . ARG A 1 279 ? 2.903 12.200 -22.876 1.00 81.94 279 ARG A O 1
ATOM 2346 N N . LYS A 1 280 ? 4.436 12.330 -24.531 1.00 78.31 280 LYS A N 1
ATOM 2347 C CA . LYS A 1 280 ? 5.462 11.479 -23.915 1.00 78.31 280 LYS A CA 1
ATOM 2348 C C . LYS A 1 280 ? 6.041 12.129 -22.657 1.00 78.31 280 LYS A C 1
ATOM 2350 O O . LYS A 1 280 ? 5.993 11.515 -21.592 1.00 78.31 280 LYS A O 1
ATOM 2355 N N . ALA A 1 281 ? 6.445 13.395 -22.736 1.00 83.75 281 ALA A N 1
ATOM 2356 C CA . ALA A 1 281 ? 6.926 14.162 -21.591 1.00 83.75 281 ALA A CA 1
ATOM 2357 C C . ALA A 1 281 ? 5.879 14.250 -20.466 1.00 83.75 281 ALA A C 1
ATOM 2359 O O . ALA A 1 281 ? 6.206 14.015 -19.305 1.00 83.75 281 ALA A O 1
ATOM 2360 N N . LYS A 1 282 ? 4.590 14.482 -20.784 1.00 86.50 282 LYS A N 1
ATOM 2361 C CA . LYS A 1 282 ? 3.514 14.480 -19.765 1.00 86.50 282 LYS A CA 1
ATOM 2362 C C . LYS A 1 282 ? 3.379 13.125 -19.063 1.00 86.50 282 LYS A C 1
ATOM 2364 O O . LYS A 1 282 ? 3.110 13.084 -17.863 1.00 86.50 282 LYS A O 1
ATOM 2369 N N . TYR A 1 283 ? 3.521 12.026 -19.808 1.00 84.06 283 TYR A N 1
ATOM 2370 C CA . TYR A 1 283 ? 3.452 10.674 -19.252 1.00 84.06 283 TYR A CA 1
ATOM 2371 C C . TYR A 1 283 ? 4.601 10.418 -18.276 1.00 84.06 283 TYR A C 1
ATOM 2373 O O . TYR A 1 283 ? 4.345 10.011 -17.141 1.00 84.06 283 TYR A O 1
ATOM 2381 N N . PHE A 1 284 ? 5.841 10.696 -18.692 1.00 82.25 284 PHE A N 1
ATOM 2382 C CA . PHE A 1 284 ? 7.008 10.529 -17.828 1.00 82.25 284 PHE A CA 1
ATOM 2383 C C . PHE A 1 284 ? 6.935 11.452 -16.620 1.00 82.25 284 PHE A C 1
ATOM 2385 O O . PHE A 1 284 ? 7.050 10.958 -15.508 1.00 82.25 284 PHE A O 1
ATOM 2392 N N . TYR A 1 285 ? 6.585 12.725 -16.792 1.00 87.25 285 TYR A N 1
ATOM 2393 C CA . TYR A 1 285 ? 6.376 13.647 -15.677 1.00 87.25 285 TYR A CA 1
ATOM 2394 C C . TYR A 1 285 ? 5.467 13.049 -14.591 1.00 87.25 285 TYR A C 1
ATOM 2396 O O . TYR A 1 285 ? 5.866 12.952 -13.432 1.00 87.25 285 TYR A O 1
ATOM 2404 N N . GLN A 1 286 ? 4.276 12.562 -14.956 1.00 88.25 286 GLN A N 1
ATOM 2405 C CA . GLN A 1 286 ? 3.357 11.944 -13.990 1.00 88.25 286 GLN A CA 1
ATOM 2406 C C . GLN A 1 286 ? 3.927 10.669 -13.362 1.00 88.25 286 GLN A C 1
ATOM 2408 O O . GLN A 1 286 ? 3.666 10.387 -12.196 1.00 88.25 286 GLN A O 1
ATOM 2413 N N . LYS A 1 287 ? 4.675 9.879 -14.135 1.00 84.25 287 LYS A N 1
ATOM 2414 C CA . LYS A 1 287 ? 5.289 8.635 -13.669 1.00 84.25 287 LYS A CA 1
ATOM 2415 C C . LYS A 1 287 ? 6.395 8.907 -12.645 1.00 84.25 287 LYS A C 1
ATOM 2417 O O . LYS A 1 287 ? 6.363 8.323 -11.572 1.00 84.25 287 LYS A O 1
ATOM 2422 N N . PHE A 1 288 ? 7.296 9.841 -12.945 1.00 84.31 288 PHE A N 1
ATOM 2423 C CA . PHE A 1 288 ? 8.377 10.292 -12.066 1.00 84.31 288 PHE A CA 1
ATOM 2424 C C . PHE A 1 288 ? 7.839 10.829 -10.740 1.00 84.31 288 PHE A C 1
ATOM 2426 O O . PHE A 1 288 ? 8.297 10.416 -9.679 1.00 84.31 288 PHE A O 1
ATOM 2433 N N . HIS A 1 289 ? 6.826 11.696 -10.792 1.00 89.31 289 HIS A N 1
ATOM 2434 C CA . HIS A 1 289 ? 6.226 12.254 -9.581 1.00 89.31 289 HIS A CA 1
ATOM 2435 C C . HIS A 1 289 ? 5.467 11.201 -8.772 1.00 89.31 289 HIS A C 1
ATOM 2437 O O . HIS A 1 289 ? 5.478 11.258 -7.547 1.00 89.31 289 HIS A O 1
ATOM 2443 N N . PHE A 1 290 ? 4.845 10.213 -9.426 1.00 90.06 290 PHE A N 1
ATOM 2444 C CA . PHE A 1 290 ? 4.224 9.100 -8.712 1.00 90.06 290 PHE A CA 1
ATOM 2445 C C . PHE A 1 290 ? 5.256 8.229 -7.993 1.00 90.06 290 PHE A C 1
ATOM 2447 O O . PHE A 1 290 ? 5.056 7.890 -6.830 1.00 90.06 290 PHE A O 1
ATOM 2454 N N . SER A 1 291 ? 6.369 7.906 -8.656 1.00 85.25 291 SER A N 1
ATOM 2455 C CA . SER A 1 291 ? 7.478 7.196 -8.021 1.00 85.25 291 SER A CA 1
ATOM 2456 C C . SER A 1 291 ? 8.016 8.005 -6.844 1.00 85.25 291 SER A C 1
ATOM 2458 O O . SER A 1 291 ? 8.033 7.490 -5.737 1.00 85.25 291 SER A O 1
ATOM 2460 N N . ALA A 1 292 ? 8.330 9.291 -7.031 1.00 86.62 292 ALA A N 1
ATOM 2461 C CA . ALA A 1 292 ? 8.762 10.179 -5.948 1.00 86.62 292 ALA A CA 1
ATOM 2462 C C . ALA A 1 292 ? 7.771 10.199 -4.770 1.00 86.62 292 ALA A C 1
ATOM 2464 O O . ALA A 1 292 ? 8.176 10.105 -3.619 1.00 86.62 292 ALA A O 1
ATOM 2465 N N . PHE A 1 293 ? 6.467 10.241 -5.045 1.00 90.44 293 PHE A N 1
ATOM 2466 C CA . PHE A 1 293 ? 5.431 10.176 -4.016 1.00 90.44 293 PHE A CA 1
ATOM 2467 C C . PHE A 1 293 ? 5.473 8.867 -3.216 1.00 90.44 293 PHE A C 1
ATOM 2469 O O . PHE A 1 293 ? 5.415 8.901 -1.985 1.00 90.44 293 PHE A O 1
ATOM 2476 N N . LEU A 1 294 ? 5.592 7.720 -3.896 1.00 89.00 294 LEU A N 1
ATOM 2477 C CA . LEU A 1 294 ? 5.726 6.429 -3.218 1.00 89.00 294 LEU A CA 1
ATOM 2478 C C . LEU A 1 294 ? 6.979 6.398 -2.336 1.00 89.00 294 LEU A C 1
ATOM 2480 O O . LEU A 1 294 ? 6.937 5.850 -1.244 1.00 89.00 294 LEU A O 1
ATOM 2484 N N . LEU A 1 295 ? 8.059 7.025 -2.797 1.00 83.62 295 LEU A N 1
ATOM 2485 C CA . LEU A 1 295 ? 9.350 7.057 -2.122 1.00 83.62 295 LEU A CA 1
ATOM 2486 C C . LEU A 1 295 ? 9.364 7.880 -0.838 1.00 83.62 295 LEU A C 1
ATOM 2488 O O . LEU A 1 295 ? 9.941 7.457 0.159 1.00 83.62 295 LEU A O 1
ATOM 2492 N N . THR A 1 296 ? 8.788 9.079 -0.878 1.00 84.50 296 THR A N 1
ATOM 2493 C CA . THR A 1 296 ? 8.993 10.068 0.188 1.00 84.50 296 THR A CA 1
ATOM 2494 C C . THR A 1 296 ? 7.785 10.248 1.088 1.00 84.50 296 THR A C 1
ATOM 2496 O O . THR A 1 296 ? 7.912 10.820 2.166 1.00 84.50 296 THR A O 1
ATOM 2499 N N . SER A 1 297 ? 6.597 9.851 0.633 1.00 89.06 297 SER A N 1
ATOM 2500 C CA . SER A 1 297 ? 5.343 10.215 1.301 1.00 89.06 297 SER A CA 1
ATOM 2501 C C . SER A 1 297 ? 4.470 9.014 1.647 1.00 89.06 297 SER A C 1
ATOM 2503 O O . SER A 1 297 ? 3.646 9.100 2.562 1.00 89.06 297 SER A O 1
ATOM 2505 N N . PHE A 1 298 ? 4.610 7.893 0.946 1.00 91.25 298 PHE A N 1
ATOM 2506 C CA . PHE A 1 298 ? 3.817 6.703 1.227 1.00 91.25 298 PHE A CA 1
ATOM 2507 C C . PHE A 1 298 ? 4.442 5.845 2.349 1.00 91.25 298 PHE A C 1
ATOM 2509 O O . PHE A 1 298 ? 5.639 5.576 2.294 1.00 91.25 298 PHE A O 1
ATOM 2516 N N . PRO A 1 299 ? 3.658 5.368 3.342 1.00 93.69 299 PRO A N 1
ATOM 2517 C CA . PRO A 1 299 ? 2.235 5.639 3.581 1.00 93.69 299 PRO A CA 1
ATOM 2518 C C . PRO A 1 299 ? 1.963 6.823 4.527 1.00 93.69 299 PRO A C 1
ATOM 2520 O O . PRO A 1 299 ? 0.873 7.386 4.473 1.00 93.69 299 PRO A O 1
ATOM 2523 N N . HIS A 1 300 ? 2.916 7.233 5.367 1.00 91.56 300 HIS A N 1
ATOM 2524 C CA . HIS A 1 300 ? 2.641 8.112 6.516 1.00 91.56 300 HIS A CA 1
ATOM 2525 C C . HIS A 1 300 ? 2.214 9.544 6.171 1.00 91.56 300 HIS A C 1
ATOM 2527 O O . HIS A 1 300 ? 1.410 10.132 6.886 1.00 91.56 300 HIS A O 1
ATOM 2533 N N . SER A 1 301 ? 2.722 10.117 5.081 1.00 88.50 301 SER A N 1
ATOM 2534 C CA . SER A 1 301 ? 2.497 11.529 4.723 1.00 88.50 301 SER A CA 1
ATOM 2535 C C . SER A 1 301 ? 1.650 11.693 3.463 1.00 88.50 301 SER A C 1
ATOM 2537 O O . SER A 1 301 ? 1.563 12.782 2.903 1.00 88.50 301 SER A O 1
ATOM 2539 N N . SER A 1 302 ? 1.038 10.611 2.982 1.00 88.25 302 SER A N 1
ATOM 2540 C CA . SER A 1 302 ? 0.371 10.587 1.676 1.00 88.25 302 SER A CA 1
ATOM 2541 C C . SER A 1 302 ? -1.134 10.840 1.740 1.00 88.25 302 SER A C 1
ATOM 2543 O O . SER A 1 302 ? -1.722 11.261 0.747 1.00 88.25 302 SER A O 1
ATOM 2545 N N . LEU A 1 303 ? -1.774 10.633 2.891 1.00 86.75 303 LEU A N 1
ATOM 2546 C CA . LEU A 1 303 ? -3.225 10.776 3.021 1.00 86.75 303 LEU A CA 1
ATOM 2547 C C . LEU A 1 303 ? -3.762 12.191 2.709 1.00 86.75 303 LEU A C 1
ATOM 2549 O O . LEU A 1 303 ? -4.787 12.272 2.026 1.00 86.75 303 LEU A O 1
ATOM 2553 N N . PRO A 1 304 ? -3.089 13.298 3.101 1.00 85.62 304 PRO A N 1
ATOM 2554 C CA . PRO A 1 304 ? -3.549 14.647 2.760 1.00 85.62 304 PRO A CA 1
ATOM 2555 C C . PRO A 1 304 ? -3.682 14.887 1.251 1.00 85.62 304 PRO A C 1
ATOM 2557 O O . PRO A 1 304 ? -4.549 15.645 0.821 1.00 85.62 304 PRO A O 1
ATOM 2560 N N . PHE A 1 305 ? -2.873 14.202 0.435 1.00 80.25 305 PHE A N 1
ATOM 2561 C CA . PHE A 1 305 ? -2.987 14.278 -1.020 1.00 80.25 305 PHE A CA 1
ATOM 2562 C C . PHE A 1 305 ? -4.247 13.585 -1.543 1.00 80.25 305 PHE A C 1
ATOM 2564 O O . PHE A 1 305 ? -4.837 14.030 -2.518 1.00 80.25 305 PHE A O 1
ATOM 2571 N N . LEU A 1 306 ? -4.666 12.494 -0.906 1.00 83.69 306 LEU A N 1
ATOM 2572 C CA . LEU A 1 306 ? -5.763 11.659 -1.396 1.00 83.69 306 LEU A CA 1
ATOM 2573 C C . LEU A 1 306 ? -7.137 12.192 -0.975 1.00 83.69 306 LEU A C 1
ATOM 2575 O O . LEU A 1 306 ? -8.131 11.965 -1.656 1.00 83.69 306 LEU A O 1
ATOM 2579 N N . GLN A 1 307 ? -7.219 12.892 0.158 1.00 82.62 307 GLN A N 1
ATOM 2580 C CA . GLN A 1 307 ? -8.498 13.324 0.729 1.00 82.62 307 GLN A CA 1
ATOM 2581 C C . GLN A 1 307 ? -9.020 14.661 0.189 1.00 82.62 307 GLN A C 1
ATOM 2583 O O . GLN A 1 307 ? -10.187 14.974 0.426 1.00 82.62 307 GLN A O 1
ATOM 2588 N N . SER A 1 308 ? -8.207 15.443 -0.527 1.00 73.75 308 SER A N 1
ATOM 2589 C CA . SER A 1 308 ? -8.609 16.770 -0.997 1.00 73.75 308 SER A CA 1
ATOM 2590 C C . SER A 1 308 ? -9.269 16.713 -2.386 1.00 73.75 308 SER A C 1
ATOM 2592 O O . SER A 1 308 ? -8.577 16.468 -3.375 1.00 73.75 308 SER A O 1
ATOM 2594 N N . PRO A 1 309 ? -10.593 16.952 -2.507 1.00 67.38 309 PRO A N 1
ATOM 2595 C CA . PRO A 1 309 ? -11.284 16.941 -3.801 1.00 67.38 309 PRO A CA 1
ATOM 2596 C C . PRO A 1 309 ? -10.872 18.124 -4.691 1.00 67.38 309 PRO A C 1
ATOM 2598 O O . PRO A 1 309 ? -10.919 18.032 -5.917 1.00 67.38 309 PRO A O 1
ATOM 2601 N N . THR A 1 310 ? -10.449 19.225 -4.069 1.00 72.31 310 THR A N 1
ATOM 2602 C CA . THR A 1 310 ? -9.911 20.426 -4.708 1.00 72.31 310 THR A CA 1
ATOM 2603 C C . THR A 1 310 ? -8.678 20.846 -3.921 1.00 72.31 310 THR A C 1
ATOM 2605 O O . THR A 1 310 ? -8.826 21.435 -2.847 1.00 72.31 310 THR A O 1
ATOM 2608 N N . PRO A 1 311 ? -7.470 20.517 -4.396 1.00 67.38 311 PRO A N 1
ATOM 2609 C CA . PRO A 1 311 ? -6.268 20.821 -3.650 1.00 67.38 311 PRO A CA 1
ATOM 2610 C C . PRO A 1 311 ? -6.093 22.331 -3.525 1.00 67.38 311 PRO A C 1
ATOM 2612 O O . PRO A 1 311 ? -5.857 23.018 -4.516 1.00 67.38 311 PRO A O 1
ATOM 2615 N N . ASP A 1 312 ? -6.205 22.844 -2.302 1.00 81.62 312 ASP A N 1
ATOM 2616 C CA . ASP A 1 312 ? -5.731 24.184 -1.995 1.00 81.62 312 ASP A CA 1
ATOM 2617 C C . ASP A 1 312 ? -4.214 24.227 -2.239 1.00 81.62 312 ASP A C 1
ATOM 2619 O O . ASP A 1 312 ? -3.440 23.465 -1.648 1.00 81.62 312 ASP A O 1
ATOM 2623 N N . LEU A 1 313 ? -3.803 25.112 -3.148 1.00 74.06 313 LEU A N 1
ATOM 2624 C CA . LEU A 1 313 ? -2.417 25.309 -3.569 1.00 74.06 313 LEU A CA 1
ATOM 2625 C C . LEU A 1 313 ? -1.503 25.587 -2.377 1.00 74.06 313 LEU A C 1
ATOM 2627 O O . LEU A 1 313 ? -0.383 25.076 -2.337 1.00 74.06 313 LEU A O 1
ATOM 2631 N N . ASN A 1 314 ? -1.987 26.344 -1.394 1.00 83.94 314 ASN A N 1
ATOM 2632 C CA . ASN A 1 314 ? -1.198 26.699 -0.219 1.00 83.94 314 ASN A CA 1
ATOM 2633 C C . ASN A 1 314 ? -0.920 25.473 0.657 1.00 83.94 314 ASN A C 1
ATOM 2635 O O . ASN A 1 314 ? 0.178 25.326 1.188 1.00 83.94 314 ASN A O 1
ATOM 2639 N N . THR A 1 315 ? -1.881 24.552 0.733 1.00 82.31 315 THR A N 1
ATOM 2640 C CA . THR A 1 315 ? -1.751 23.306 1.492 1.00 82.31 315 THR A CA 1
ATOM 2641 C C . THR A 1 315 ? -0.849 22.287 0.782 1.00 82.31 315 THR A C 1
ATOM 2643 O O . THR A 1 315 ? -0.085 21.577 1.434 1.00 82.31 315 THR A O 1
ATOM 2646 N N . LEU A 1 316 ? -0.891 22.210 -0.556 1.00 81.69 316 LEU A N 1
ATOM 2647 C CA . LEU A 1 316 ? -0.113 21.217 -1.310 1.00 81.69 316 LEU A CA 1
ATOM 2648 C C . LEU A 1 316 ? 1.310 21.652 -1.678 1.00 81.69 316 LEU A C 1
ATOM 2650 O O . LEU A 1 316 ? 2.173 20.790 -1.846 1.00 81.69 316 LEU A O 1
ATOM 2654 N N . THR A 1 317 ? 1.584 22.951 -1.809 1.00 85.81 317 THR A N 1
ATOM 2655 C CA . THR A 1 317 ? 2.905 23.452 -2.236 1.00 85.81 317 THR A CA 1
ATOM 2656 C C . THR A 1 317 ? 4.060 22.983 -1.338 1.00 85.81 317 THR A C 1
ATOM 2658 O O . THR A 1 317 ? 5.060 22.506 -1.889 1.00 85.81 317 THR A O 1
ATOM 2661 N N . PRO A 1 318 ? 3.953 23.018 0.008 1.00 85.88 318 PRO A N 1
ATOM 2662 C CA . PRO A 1 318 ? 5.018 22.539 0.893 1.00 85.88 318 PRO A CA 1
ATOM 2663 C C . PRO A 1 318 ? 5.344 21.056 0.700 1.00 85.88 318 PRO A C 1
ATOM 2665 O O . PRO A 1 318 ? 6.475 20.640 0.927 1.00 85.88 318 PRO A O 1
ATOM 2668 N N . ILE A 1 319 ? 4.366 20.264 0.255 1.00 80.25 319 ILE A N 1
ATOM 2669 C CA . ILE A 1 319 ? 4.519 18.818 0.078 1.00 80.25 319 ILE A CA 1
ATOM 2670 C C . ILE A 1 319 ? 4.944 18.462 -1.353 1.00 80.25 319 ILE A C 1
ATOM 2672 O O . ILE A 1 319 ? 5.700 17.518 -1.566 1.00 80.25 319 ILE A O 1
ATOM 2676 N N . PHE A 1 320 ? 4.504 19.234 -2.350 1.00 84.12 320 PHE A N 1
ATOM 2677 C CA . PHE A 1 320 ? 4.841 19.001 -3.754 1.00 84.12 320 PHE A CA 1
ATOM 2678 C C . PHE A 1 320 ? 6.224 19.537 -4.150 1.00 84.12 320 PHE A C 1
ATOM 2680 O O . PHE A 1 320 ? 6.867 18.993 -5.052 1.00 84.12 320 PHE A O 1
ATOM 2687 N N . THR A 1 321 ? 6.707 20.580 -3.472 1.00 86.94 321 THR A N 1
ATOM 2688 C CA . THR A 1 321 ? 8.027 21.168 -3.751 1.00 86.94 321 THR A CA 1
ATOM 2689 C C . THR A 1 321 ? 9.163 20.154 -3.543 1.00 86.94 321 THR A C 1
ATOM 2691 O O . THR A 1 321 ? 9.931 19.958 -4.484 1.00 86.94 321 THR A O 1
ATOM 2694 N N . PRO A 1 322 ? 9.243 19.413 -2.414 1.00 87.62 322 PRO A N 1
ATOM 2695 C CA . PRO A 1 322 ? 10.243 18.356 -2.232 1.00 87.62 322 PRO A CA 1
ATOM 2696 C C . PRO A 1 322 ? 10.189 17.265 -3.309 1.00 87.62 322 PRO A C 1
ATOM 2698 O O . PRO A 1 322 ? 11.233 16.823 -3.782 1.00 87.62 322 PRO A O 1
ATOM 2701 N N . LEU A 1 323 ? 8.983 16.870 -3.741 1.00 86.19 323 LEU A N 1
ATOM 2702 C CA . LEU A 1 323 ? 8.800 15.890 -4.818 1.00 86.19 323 LEU A CA 1
ATOM 2703 C C . LEU A 1 323 ? 9.377 16.400 -6.140 1.00 86.19 323 LEU A C 1
ATOM 2705 O O . LEU A 1 323 ? 10.123 15.685 -6.805 1.00 86.19 323 LEU A O 1
ATOM 2709 N N . SER A 1 324 ? 9.055 17.642 -6.507 1.00 87.62 324 SER A N 1
ATOM 2710 C CA . SER A 1 324 ? 9.550 18.266 -7.740 1.00 87.62 324 SER A CA 1
ATOM 2711 C C . SER A 1 324 ? 11.068 18.420 -7.716 1.00 87.62 324 SER A C 1
ATOM 2713 O O . SER A 1 324 ? 11.723 18.148 -8.720 1.00 87.62 324 SER A O 1
ATOM 2715 N N . THR A 1 325 ? 11.633 18.809 -6.569 1.00 87.81 325 THR A N 1
ATOM 2716 C CA . THR A 1 325 ? 13.084 18.900 -6.372 1.00 87.81 325 THR A CA 1
ATOM 2717 C C . THR A 1 325 ? 13.741 17.536 -6.536 1.00 87.81 325 THR A C 1
ATOM 2719 O O . THR A 1 325 ? 14.679 17.424 -7.315 1.00 87.81 325 THR A O 1
ATOM 2722 N N . LEU A 1 326 ? 13.216 16.485 -5.897 1.00 84.94 326 LEU A N 1
ATOM 2723 C CA . LEU A 1 326 ? 13.745 15.125 -6.038 1.00 84.94 326 LEU A CA 1
ATOM 2724 C C . LEU A 1 326 ? 13.717 14.654 -7.498 1.00 84.94 326 LEU A C 1
ATOM 2726 O O . LEU A 1 326 ? 14.707 14.120 -7.998 1.00 84.94 326 LEU A O 1
ATOM 2730 N N . VAL A 1 327 ? 12.600 14.879 -8.198 1.00 85.50 327 VAL A N 1
ATOM 2731 C CA . VAL A 1 327 ? 12.465 14.530 -9.618 1.00 85.50 327 VAL A CA 1
ATOM 2732 C C . VAL A 1 327 ? 13.464 15.302 -10.475 1.00 85.50 327 VAL A C 1
ATOM 2734 O O . VAL A 1 327 ? 14.090 14.707 -11.352 1.00 85.50 327 VAL A O 1
ATOM 2737 N N . ARG A 1 328 ? 13.634 16.604 -10.227 1.00 86.38 328 ARG A N 1
ATOM 2738 C CA . ARG A 1 328 ? 14.577 17.454 -10.960 1.00 86.38 328 ARG A CA 1
ATOM 2739 C C . ARG A 1 328 ? 16.015 17.009 -10.732 1.00 86.38 328 ARG A C 1
ATOM 2741 O O . ARG A 1 328 ? 16.693 16.704 -11.701 1.00 86.38 328 ARG A O 1
ATOM 2748 N N . THR A 1 329 ? 16.434 16.853 -9.477 1.00 83.06 329 THR A N 1
ATOM 2749 C CA . THR A 1 329 ? 17.780 16.380 -9.125 1.00 83.06 329 THR A CA 1
ATOM 2750 C C . THR A 1 329 ? 18.087 15.034 -9.771 1.00 83.06 329 THR A C 1
ATOM 2752 O O . THR A 1 329 ? 19.150 14.875 -10.363 1.00 83.06 329 THR A O 1
ATOM 2755 N N . ALA A 1 330 ? 17.147 14.086 -9.732 1.00 77.44 330 ALA A N 1
ATOM 2756 C CA . ALA A 1 330 ? 17.330 12.801 -10.397 1.00 77.44 330 ALA A CA 1
ATOM 2757 C C . ALA A 1 330 ? 17.422 12.940 -11.925 1.00 77.44 330 ALA A C 1
ATOM 2759 O O . ALA A 1 330 ? 18.250 12.293 -12.562 1.00 77.44 330 ALA A O 1
ATOM 2760 N N . THR A 1 331 ? 16.591 13.790 -12.528 1.00 78.31 331 THR A N 1
ATOM 2761 C CA . THR A 1 331 ? 16.606 14.021 -13.980 1.00 78.31 331 THR A CA 1
ATOM 2762 C C . THR A 1 331 ? 17.925 14.659 -14.419 1.00 78.31 331 THR A C 1
ATOM 2764 O O . THR A 1 331 ? 18.549 14.176 -15.363 1.00 78.31 331 THR A O 1
ATOM 2767 N N . ASP A 1 332 ? 18.398 15.673 -13.696 1.00 81.12 332 ASP A N 1
ATOM 2768 C CA . ASP A 1 332 ? 19.661 16.357 -13.971 1.00 81.12 332 ASP A CA 1
ATOM 2769 C C . ASP A 1 332 ? 20.851 15.405 -13.822 1.00 81.12 332 ASP A C 1
ATOM 2771 O O . ASP A 1 332 ? 21.701 15.330 -14.708 1.00 81.12 332 ASP A O 1
ATOM 2775 N N . SER A 1 333 ? 20.905 14.621 -12.747 1.00 73.06 333 SER A N 1
ATOM 2776 C CA . SER A 1 333 ? 21.971 13.639 -12.538 1.00 73.06 333 SER A CA 1
ATOM 2777 C C . SER A 1 333 ? 22.033 12.589 -13.650 1.00 73.06 333 SER A C 1
ATOM 2779 O O . SER A 1 333 ? 23.122 12.232 -14.096 1.00 73.06 333 SER A O 1
ATOM 2781 N N . VAL A 1 334 ? 20.878 12.135 -14.146 1.00 70.25 334 VAL A N 1
ATOM 2782 C CA . VAL A 1 334 ? 20.797 11.228 -15.297 1.00 70.25 334 VAL A CA 1
ATOM 2783 C C . VAL A 1 334 ? 21.325 11.897 -16.575 1.00 70.25 334 VAL A C 1
ATOM 2785 O O . VAL A 1 334 ? 22.105 11.284 -17.300 1.00 70.25 334 VAL A O 1
ATOM 2788 N N . ILE A 1 335 ? 20.933 13.148 -16.849 1.00 73.94 335 ILE A N 1
ATOM 2789 C CA . ILE A 1 335 ? 21.365 13.902 -18.042 1.00 73.94 335 ILE A CA 1
ATOM 2790 C C . ILE A 1 335 ? 22.884 14.086 -18.069 1.00 73.94 335 ILE A C 1
ATOM 2792 O O . ILE A 1 335 ? 23.510 13.929 -19.113 1.00 73.94 335 ILE A O 1
ATOM 2796 N N . HIS A 1 336 ? 23.480 14.408 -16.923 1.00 78.00 336 HIS A N 1
ATOM 2797 C CA . HIS A 1 336 ? 24.902 14.739 -16.836 1.00 78.00 336 HIS A CA 1
ATOM 2798 C C . HIS A 1 336 ? 25.800 13.510 -16.634 1.00 78.00 336 HIS A C 1
ATOM 2800 O O . HIS A 1 336 ? 26.996 13.669 -16.408 1.00 78.00 336 HIS A O 1
ATOM 2806 N N . GLY A 1 337 ? 25.242 12.292 -16.653 1.00 68.69 337 GLY A N 1
ATOM 2807 C CA . GLY A 1 337 ? 25.986 11.067 -16.337 1.00 68.69 337 GLY A CA 1
ATOM 2808 C C . GLY A 1 337 ? 26.505 11.010 -14.893 1.00 68.69 337 GLY A C 1
ATOM 2809 O O . GLY A 1 337 ? 27.257 10.106 -14.541 1.00 68.69 337 GLY A O 1
ATOM 2810 N N . ASN A 1 338 ? 26.085 11.950 -14.043 1.00 65.88 338 ASN A N 1
ATOM 2811 C CA . ASN A 1 338 ? 26.421 12.014 -12.628 1.00 65.88 338 ASN A CA 1
ATOM 2812 C C . ASN A 1 338 ? 25.372 11.229 -11.846 1.00 65.88 338 ASN A C 1
ATOM 2814 O O . ASN A 1 338 ? 24.501 11.814 -11.198 1.00 65.88 338 ASN A O 1
ATOM 2818 N N . THR A 1 339 ? 25.424 9.900 -11.922 1.00 58.88 339 THR A N 1
ATOM 2819 C CA . THR A 1 339 ? 24.526 9.021 -11.164 1.00 58.88 339 THR A CA 1
ATOM 2820 C C . THR A 1 339 ? 24.819 9.133 -9.666 1.00 58.88 339 THR A C 1
ATOM 2822 O O . THR A 1 339 ? 25.654 8.412 -9.124 1.00 58.88 339 THR A O 1
ATOM 2825 N N . THR A 1 340 ? 24.154 10.067 -8.992 1.00 59.22 340 THR A N 1
ATOM 2826 C CA . THR A 1 340 ? 24.154 10.186 -7.527 1.00 59.22 340 THR A CA 1
ATOM 2827 C C . THR A 1 340 ? 23.227 9.133 -6.892 1.00 59.22 340 THR A C 1
ATOM 2829 O O . THR A 1 340 ? 22.356 8.581 -7.568 1.00 59.22 340 THR A O 1
ATOM 2832 N N . GLU A 1 341 ? 23.379 8.872 -5.586 1.00 56.50 341 GLU A N 1
ATOM 2833 C CA . GLU A 1 341 ? 22.546 7.958 -4.763 1.00 56.50 341 GLU A CA 1
ATOM 2834 C C . GLU A 1 341 ? 21.036 8.092 -5.043 1.00 56.50 341 GLU A C 1
ATOM 2836 O O . GLU A 1 341 ? 20.381 7.172 -5.545 1.00 56.50 341 GLU A O 1
ATOM 2841 N N . ASN A 1 342 ? 20.495 9.296 -4.824 1.00 53.84 342 ASN A N 1
ATOM 2842 C CA . ASN A 1 342 ? 19.067 9.592 -4.970 1.00 53.84 342 ASN A CA 1
ATOM 2843 C C . ASN A 1 342 ? 18.562 9.426 -6.408 1.00 53.84 342 ASN A C 1
ATOM 2845 O O . ASN A 1 342 ? 17.389 9.123 -6.642 1.00 53.84 342 ASN A O 1
ATOM 2849 N N . THR A 1 343 ? 19.456 9.597 -7.376 1.00 57.78 343 THR A N 1
ATOM 2850 C CA . THR A 1 343 ? 19.144 9.455 -8.793 1.00 57.78 343 THR A CA 1
ATOM 2851 C C . THR A 1 343 ? 18.937 8.002 -9.172 1.00 57.78 343 THR A C 1
ATOM 2853 O O . THR A 1 343 ? 17.969 7.689 -9.863 1.00 57.78 343 THR A O 1
ATOM 2856 N N . ASN A 1 344 ? 19.777 7.105 -8.654 1.00 60.38 344 ASN A N 1
ATOM 2857 C CA . ASN A 1 344 ? 19.598 5.670 -8.831 1.00 60.38 344 ASN A CA 1
ATOM 2858 C C . ASN A 1 344 ? 18.311 5.195 -8.144 1.00 60.38 344 ASN A C 1
ATOM 2860 O O . ASN A 1 344 ? 17.532 4.478 -8.768 1.00 60.38 344 ASN A O 1
ATOM 2864 N N . ARG A 1 345 ? 18.011 5.664 -6.919 1.00 60.31 345 ARG A N 1
ATOM 2865 C CA . ARG A 1 345 ? 16.750 5.334 -6.220 1.00 60.31 345 ARG A CA 1
ATOM 2866 C C . ARG A 1 345 ? 15.517 5.730 -7.033 1.00 60.31 345 ARG A C 1
ATOM 2868 O O . ARG A 1 345 ? 14.642 4.892 -7.271 1.00 60.31 345 ARG A O 1
ATOM 2875 N N . LEU A 1 346 ? 15.445 6.988 -7.485 1.00 61.09 346 LEU A N 1
ATOM 2876 C CA . LEU A 1 346 ? 14.308 7.453 -8.276 1.00 61.09 346 LEU A CA 1
ATOM 2877 C C . LEU A 1 346 ? 14.234 6.686 -9.596 1.00 61.09 346 LEU A C 1
ATOM 2879 O O . LEU A 1 346 ? 13.163 6.194 -9.932 1.00 61.09 346 LEU A O 1
ATOM 2883 N N . TYR A 1 347 ? 15.358 6.524 -10.301 1.00 61.75 347 TYR A N 1
ATOM 2884 C CA . TYR A 1 347 ? 15.415 5.845 -11.594 1.00 61.75 347 TYR A CA 1
ATOM 2885 C C . TYR A 1 347 ? 15.004 4.368 -11.516 1.00 61.75 347 TYR A C 1
ATOM 2887 O O . TYR A 1 347 ? 14.236 3.887 -12.349 1.00 61.75 347 TYR A O 1
ATOM 2895 N N . ASN A 1 348 ? 15.405 3.663 -10.461 1.00 59.34 348 ASN A N 1
ATOM 2896 C CA . ASN A 1 348 ? 14.956 2.299 -10.184 1.00 59.34 348 ASN A CA 1
ATOM 2897 C C . ASN A 1 348 ? 13.446 2.251 -9.919 1.00 59.34 348 ASN A C 1
ATOM 2899 O O . ASN A 1 348 ? 12.733 1.379 -10.426 1.00 59.34 348 ASN A O 1
ATOM 2903 N N . CYS A 1 349 ? 12.932 3.253 -9.208 1.00 59.97 349 CYS A N 1
ATOM 2904 C CA . CYS A 1 349 ? 11.508 3.390 -8.928 1.00 59.97 349 CYS A CA 1
ATOM 2905 C C . CYS A 1 349 ? 10.691 3.917 -10.113 1.00 59.97 349 CYS A C 1
ATOM 2907 O O . CYS A 1 349 ? 9.468 3.773 -10.126 1.00 59.97 349 CYS A O 1
ATOM 2909 N N . LEU A 1 350 ? 11.318 4.494 -11.141 1.00 52.72 350 LEU A N 1
ATOM 2910 C CA . LEU A 1 350 ? 10.622 4.889 -12.366 1.00 52.72 350 LEU A CA 1
ATOM 2911 C C . LEU A 1 350 ? 10.053 3.699 -13.071 1.00 52.72 350 LEU A C 1
ATOM 2913 O O . LEU A 1 350 ? 8.937 3.745 -13.581 1.00 52.72 350 LEU A O 1
ATOM 2917 N N . PHE A 1 351 ? 10.846 2.645 -13.153 1.00 55.62 351 PHE A N 1
ATOM 2918 C CA . PHE A 1 351 ? 10.387 1.446 -13.793 1.00 55.62 351 PHE A CA 1
ATOM 2919 C C . PHE A 1 351 ? 9.604 0.596 -12.830 1.00 55.62 351 PHE A C 1
ATOM 2921 O O . PHE A 1 351 ? 8.795 -0.135 -13.338 1.00 55.62 351 PHE A O 1
ATOM 2928 N N . PHE A 1 352 ? 9.710 0.748 -11.511 1.00 58.41 352 PHE A N 1
ATOM 2929 C CA . PHE A 1 352 ? 8.981 -0.062 -10.532 1.00 58.41 352 PHE A CA 1
ATOM 2930 C C . PHE A 1 352 ? 7.556 -0.489 -10.930 1.00 58.41 352 PHE A C 1
ATOM 2932 O O . PHE A 1 352 ? 7.334 -1.695 -10.992 1.00 58.41 352 PHE A O 1
ATOM 2939 N N . PRO A 1 353 ? 6.603 0.399 -11.295 1.00 53.72 353 PRO A N 1
ATOM 2940 C CA . PRO A 1 353 ? 5.289 -0.065 -11.740 1.00 53.72 353 PRO A CA 1
ATOM 2941 C C . PRO A 1 353 ? 5.384 -0.891 -13.030 1.00 53.72 353 PRO A C 1
ATOM 2943 O O . PRO A 1 353 ? 4.877 -2.003 -13.085 1.00 53.72 353 PRO A O 1
ATOM 2946 N N . ASP A 1 354 ? 6.094 -0.375 -14.037 1.00 58.16 354 ASP A N 1
ATOM 2947 C CA . ASP A 1 354 ? 6.258 -1.001 -15.354 1.00 58.16 354 ASP A CA 1
ATOM 2948 C C . ASP A 1 354 ? 7.103 -2.288 -15.308 1.00 58.16 354 ASP A C 1
ATOM 2950 O O . ASP A 1 354 ? 6.804 -3.209 -16.041 1.00 58.16 354 ASP A O 1
ATOM 2954 N N . ARG A 1 355 ? 8.081 -2.406 -14.406 1.00 60.53 355 ARG A N 1
ATOM 2955 C CA . ARG A 1 355 ? 8.910 -3.583 -14.125 1.00 60.53 355 ARG A CA 1
ATOM 2956 C C . ARG A 1 355 ? 8.132 -4.596 -13.322 1.00 60.53 355 ARG A C 1
ATOM 2958 O O . ARG A 1 355 ? 8.200 -5.760 -13.647 1.00 60.53 355 ARG A O 1
ATOM 2965 N N . ILE A 1 356 ? 7.327 -4.205 -12.336 1.00 58.12 356 ILE A N 1
ATOM 2966 C CA . ILE A 1 356 ? 6.378 -5.151 -11.737 1.00 58.12 356 ILE A CA 1
ATOM 2967 C C . ILE A 1 356 ? 5.458 -5.714 -12.834 1.00 58.12 356 ILE A C 1
ATOM 2969 O O . ILE A 1 356 ? 5.141 -6.900 -12.803 1.00 58.12 356 ILE A O 1
ATOM 2973 N N . PHE A 1 357 ? 5.064 -4.909 -13.830 1.00 57.41 357 PHE A N 1
ATOM 2974 C CA . PHE A 1 357 ? 4.266 -5.379 -14.971 1.00 57.41 357 PHE A CA 1
ATOM 2975 C C . PHE A 1 357 ? 5.059 -6.249 -15.963 1.00 57.41 357 PHE A C 1
ATOM 2977 O O . PHE A 1 357 ? 4.562 -7.304 -16.367 1.00 57.41 357 PHE A O 1
ATOM 2984 N N . ASP A 1 358 ? 6.276 -5.850 -16.323 1.00 57.53 358 ASP A N 1
ATOM 2985 C CA . ASP A 1 358 ? 7.147 -6.529 -17.284 1.00 57.53 358 ASP A CA 1
ATOM 2986 C C . ASP A 1 358 ? 7.754 -7.798 -16.681 1.00 57.53 358 ASP A C 1
ATOM 2988 O O . ASP A 1 358 ? 7.691 -8.852 -17.305 1.00 57.53 358 ASP A O 1
ATOM 2992 N N . GLU A 1 359 ? 8.228 -7.761 -15.437 1.00 58.19 359 GLU A N 1
ATOM 2993 C CA . GLU A 1 359 ? 8.699 -8.937 -14.705 1.00 58.19 359 GLU A CA 1
ATOM 2994 C C . GLU A 1 359 ? 7.575 -9.906 -14.399 1.00 58.19 359 GLU A C 1
ATOM 2996 O O . GLU A 1 359 ? 7.797 -11.112 -14.371 1.00 58.19 359 GLU A O 1
ATOM 3001 N N . PHE A 1 360 ? 6.341 -9.433 -14.227 1.00 57.19 360 PHE A N 1
ATOM 3002 C CA . PHE A 1 360 ? 5.201 -10.334 -14.160 1.00 57.19 360 PHE A CA 1
ATOM 3003 C C . PHE A 1 360 ? 4.988 -11.053 -15.497 1.00 57.19 360 PHE A C 1
ATOM 3005 O O . PHE A 1 360 ? 4.769 -12.265 -15.529 1.00 57.19 360 PHE A O 1
ATOM 3012 N N . ARG A 1 361 ? 5.091 -10.324 -16.613 1.00 56.66 361 ARG A N 1
ATOM 3013 C CA . ARG A 1 361 ? 5.011 -10.900 -17.956 1.00 56.66 361 ARG A CA 1
ATOM 3014 C C . ARG A 1 361 ? 6.144 -11.903 -18.186 1.00 56.66 361 ARG A C 1
ATOM 3016 O O . ARG A 1 361 ? 5.871 -13.004 -18.655 1.00 56.66 361 ARG A O 1
ATOM 3023 N N . LEU A 1 362 ? 7.376 -11.566 -17.811 1.00 54.66 362 LEU A N 1
ATOM 3024 C CA . LEU A 1 362 ? 8.552 -12.427 -17.945 1.00 54.66 362 LEU A CA 1
ATOM 3025 C C . LEU A 1 362 ? 8.498 -13.622 -16.998 1.00 54.66 362 LEU A C 1
ATOM 3027 O O . LEU A 1 362 ? 8.737 -14.733 -17.442 1.00 54.66 362 LEU A O 1
ATOM 3031 N N . THR A 1 363 ? 8.099 -13.448 -15.739 1.00 51.94 363 THR A N 1
ATOM 3032 C CA . THR A 1 363 ? 7.912 -14.548 -14.779 1.00 51.94 363 THR A CA 1
ATOM 3033 C C . THR A 1 363 ? 6.785 -15.463 -15.232 1.00 51.94 363 THR A C 1
ATOM 3035 O O . THR A 1 363 ? 6.937 -16.674 -15.149 1.00 51.94 363 THR A O 1
ATOM 3038 N N . ALA A 1 364 ? 5.682 -14.939 -15.774 1.00 52.59 364 ALA A N 1
ATOM 3039 C CA . ALA A 1 364 ? 4.647 -15.768 -16.383 1.00 52.59 364 ALA A CA 1
ATOM 3040 C C . ALA A 1 364 ? 5.210 -16.541 -17.586 1.00 52.59 364 ALA A C 1
ATOM 3042 O O . ALA A 1 364 ? 5.033 -17.750 -17.657 1.00 52.59 364 ALA A O 1
ATOM 3043 N N . ILE A 1 365 ? 5.959 -15.893 -18.484 1.00 53.19 365 ILE A N 1
ATOM 3044 C CA . ILE A 1 365 ? 6.611 -16.540 -19.637 1.00 53.19 365 ILE A CA 1
ATOM 3045 C C . ILE A 1 365 ? 7.639 -17.600 -19.203 1.00 53.19 365 ILE A C 1
ATOM 3047 O O . ILE A 1 365 ? 7.652 -18.699 -19.755 1.00 53.19 365 ILE A O 1
ATOM 3051 N N . ASN A 1 366 ? 8.461 -17.316 -18.197 1.00 49.53 366 ASN A N 1
ATOM 3052 C CA . ASN A 1 366 ? 9.490 -18.209 -17.670 1.00 49.53 366 ASN A CA 1
ATOM 3053 C C . ASN A 1 366 ? 8.871 -19.358 -16.886 1.00 49.53 366 ASN A C 1
ATOM 3055 O O . ASN A 1 366 ? 9.242 -20.500 -17.106 1.00 49.53 366 ASN A O 1
ATOM 3059 N N . THR A 1 367 ? 7.844 -19.095 -16.079 1.00 48.25 367 THR A N 1
ATOM 3060 C CA . THR A 1 367 ? 7.036 -20.137 -15.437 1.00 48.25 367 THR A CA 1
ATOM 3061 C C . THR A 1 367 ? 6.434 -21.042 -16.505 1.00 48.25 367 THR A C 1
ATOM 3063 O O . THR A 1 367 ? 6.525 -22.254 -16.385 1.00 48.25 367 THR A O 1
ATOM 3066 N N . LEU A 1 368 ? 5.924 -20.505 -17.619 1.00 46.91 368 LEU A N 1
ATOM 3067 C CA . LEU A 1 368 ? 5.466 -21.317 -18.754 1.00 46.91 368 LEU A CA 1
ATOM 3068 C C . LEU A 1 368 ? 6.598 -22.087 -19.448 1.00 46.91 368 LEU A C 1
ATOM 3070 O O . LEU A 1 368 ? 6.350 -23.192 -19.935 1.00 46.91 368 LEU A O 1
ATOM 3074 N N . SER A 1 369 ? 7.810 -21.529 -19.486 1.00 43.28 369 SER A N 1
ATOM 3075 C CA . SER A 1 369 ? 9.026 -22.122 -20.061 1.00 43.28 369 SER A CA 1
ATOM 3076 C C . SER A 1 369 ? 9.625 -23.232 -19.185 1.00 43.28 369 SER A C 1
ATOM 3078 O O . SER A 1 369 ? 10.029 -24.275 -19.689 1.00 43.28 369 SER A O 1
ATOM 3080 N N . ASP A 1 370 ? 9.617 -23.098 -17.865 1.00 43.34 370 ASP A N 1
ATOM 3081 C CA . ASP A 1 370 ? 10.069 -24.144 -16.944 1.00 43.34 370 ASP A CA 1
ATOM 3082 C C . ASP A 1 370 ? 9.005 -25.214 -16.767 1.00 43.34 370 ASP A C 1
ATOM 3084 O O . ASP A 1 370 ? 9.300 -26.409 -16.814 1.00 43.34 370 ASP A O 1
ATOM 3088 N N . ILE A 1 371 ? 7.736 -24.804 -16.746 1.00 40.41 371 ILE A N 1
ATOM 3089 C CA . ILE A 1 37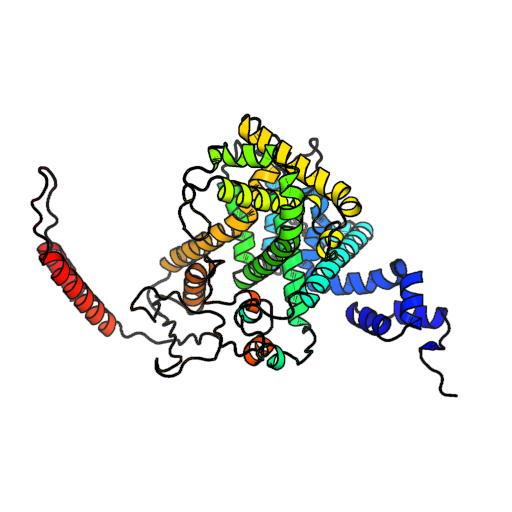1 ? 6.625 -25.722 -16.929 1.00 40.41 371 ILE A CA 1
ATOM 3090 C C . ILE A 1 371 ? 6.788 -26.438 -18.284 1.00 40.41 371 ILE A C 1
ATOM 3092 O O . ILE A 1 371 ? 6.537 -27.636 -18.319 1.00 40.41 371 ILE A O 1
ATOM 3096 N N . SER A 1 372 ? 7.336 -25.800 -19.345 1.00 39.12 372 SER A N 1
ATOM 3097 C CA . SER A 1 372 ? 7.741 -26.396 -20.650 1.00 39.12 372 SER A CA 1
ATOM 3098 C C . SER A 1 372 ? 8.658 -27.619 -20.578 1.00 39.12 372 SER A C 1
ATOM 3100 O O . SER A 1 372 ? 8.610 -28.440 -21.500 1.00 39.12 372 SER A O 1
ATOM 3102 N N . LYS A 1 373 ? 9.339 -27.831 -19.450 1.00 42.66 373 LYS A N 1
ATOM 3103 C CA . LYS A 1 373 ? 10.218 -28.979 -19.199 1.00 42.66 373 LYS A CA 1
ATOM 3104 C C . LYS A 1 373 ? 9.516 -30.153 -18.487 1.00 42.66 373 LYS A C 1
ATOM 3106 O O . LYS A 1 373 ? 10.070 -31.246 -18.438 1.00 42.66 373 LYS A O 1
ATOM 3111 N N . ILE A 1 374 ? 8.281 -29.980 -17.998 1.00 40.16 374 ILE A N 1
ATOM 3112 C CA . ILE A 1 374 ? 7.466 -31.037 -17.363 1.00 40.16 374 ILE A CA 1
ATOM 3113 C C . ILE A 1 374 ? 6.827 -31.933 -18.447 1.00 40.16 374 ILE A C 1
ATOM 3115 O O . ILE A 1 374 ? 6.287 -31.422 -19.438 1.00 40.16 374 ILE A O 1
ATOM 3119 N N . LYS A 1 375 ? 6.906 -33.265 -18.278 1.00 42.62 375 LYS A N 1
ATOM 3120 C CA . LYS A 1 375 ? 6.460 -34.294 -19.245 1.00 42.62 375 LYS A CA 1
ATOM 3121 C C . LYS A 1 375 ? 4.996 -34.117 -19.710 1.00 42.62 375 LYS A C 1
ATOM 3123 O O . LYS A 1 375 ? 4.150 -33.559 -19.021 1.00 42.62 375 LYS A O 1
ATOM 3128 N N . ARG A 1 376 ? 4.756 -34.565 -20.947 1.00 43.44 376 ARG A N 1
ATOM 3129 C CA . ARG A 1 376 ? 3.699 -34.207 -21.922 1.00 43.44 376 ARG A CA 1
ATOM 3130 C C . ARG A 1 376 ? 2.264 -34.712 -21.652 1.00 43.44 376 ARG A C 1
ATOM 3132 O O . ARG A 1 376 ? 1.511 -34.840 -22.611 1.00 43.44 376 ARG A O 1
ATOM 3139 N N . GLU A 1 377 ? 1.863 -35.020 -20.424 1.00 44.88 377 GLU A N 1
ATOM 3140 C CA . GLU A 1 377 ? 0.746 -35.973 -20.267 1.00 44.88 377 GLU A CA 1
ATOM 3141 C C . GLU A 1 377 ? -0.665 -35.379 -20.101 1.00 44.88 377 GLU A C 1
ATOM 3143 O O . GLU A 1 377 ? -1.613 -36.051 -20.482 1.00 44.88 377 GLU A O 1
ATOM 3148 N N . ASP A 1 378 ? -0.847 -34.103 -19.729 1.00 42.66 378 ASP A N 1
ATOM 3149 C CA . ASP A 1 378 ? -2.196 -33.518 -19.594 1.00 42.66 378 ASP A CA 1
ATOM 3150 C C . ASP A 1 378 ? -2.326 -32.139 -20.266 1.00 42.66 378 ASP A C 1
ATOM 3152 O O . ASP A 1 378 ? -1.632 -31.198 -19.901 1.00 42.66 378 ASP A O 1
ATOM 3156 N N . THR A 1 379 ? -3.262 -31.975 -21.210 1.00 46.16 379 THR A N 1
ATOM 3157 C CA . THR A 1 379 ? -3.578 -30.684 -21.863 1.00 46.16 379 THR A CA 1
ATOM 3158 C C . THR A 1 379 ? -4.921 -30.152 -21.370 1.00 46.16 379 THR A C 1
ATOM 3160 O O . THR A 1 379 ? -5.902 -30.887 -21.376 1.00 46.16 379 THR A O 1
ATOM 3163 N N . TYR A 1 380 ? -5.007 -28.874 -20.991 1.00 43.91 380 TYR A N 1
ATOM 3164 C CA . TYR A 1 380 ? -6.245 -28.272 -20.485 1.00 43.91 380 TYR A CA 1
ATOM 3165 C C . TYR A 1 380 ? -6.821 -27.306 -21.517 1.00 43.91 380 TYR A C 1
ATOM 3167 O O . TYR A 1 380 ? -6.103 -26.544 -22.171 1.00 43.91 380 TYR A O 1
ATOM 3175 N N . LEU A 1 381 ? -8.143 -27.354 -21.689 1.00 44.25 381 LEU A N 1
ATOM 3176 C CA . LEU A 1 381 ? -8.850 -26.438 -22.570 1.00 44.25 381 LEU A CA 1
ATOM 3177 C C . LEU A 1 381 ? -9.426 -25.306 -21.727 1.00 44.25 381 LEU A C 1
ATOM 3179 O O . LEU A 1 381 ? -10.410 -25.506 -21.018 1.00 44.25 381 LEU A O 1
ATOM 3183 N N . VAL A 1 382 ? -8.877 -24.099 -21.868 1.00 46.72 382 VAL A N 1
ATOM 3184 C CA . VAL A 1 382 ? -9.578 -22.899 -21.402 1.00 46.72 382 VAL A CA 1
ATOM 3185 C C . VAL A 1 382 ? -10.683 -22.622 -22.414 1.00 46.72 382 VAL A C 1
ATOM 3187 O O . VAL A 1 382 ? -10.489 -22.004 -23.464 1.00 46.72 382 VAL A O 1
ATOM 3190 N N . SER A 1 383 ? -11.834 -23.224 -22.143 1.00 44.41 383 SER A N 1
ATOM 3191 C CA . SER A 1 383 ? -13.023 -23.136 -22.966 1.00 44.41 383 SER A CA 1
ATOM 3192 C C . SER A 1 383 ? -13.844 -21.938 -22.514 1.00 44.41 383 SER A C 1
ATOM 3194 O O . SER A 1 383 ? -14.487 -21.981 -21.472 1.00 44.41 383 SER A O 1
ATOM 3196 N N . ASN A 1 384 ? -13.914 -20.886 -23.328 1.00 44.66 384 ASN A N 1
ATOM 3197 C CA . ASN A 1 384 ? -14.961 -19.875 -23.171 1.00 44.66 384 ASN A CA 1
ATOM 3198 C C . ASN A 1 384 ? -16.296 -20.379 -23.733 1.00 44.66 384 ASN A C 1
ATOM 3200 O O . ASN A 1 384 ? -16.960 -19.661 -24.481 1.00 44.66 384 ASN A O 1
ATOM 3204 N N . SER A 1 385 ? -16.705 -21.608 -23.403 1.00 41.12 385 SER A N 1
ATOM 3205 C CA . SER A 1 385 ? -17.998 -22.195 -23.786 1.00 41.12 385 SER A CA 1
ATOM 3206 C C . SER A 1 385 ? -19.162 -21.546 -23.029 1.00 41.12 385 SER A C 1
ATOM 3208 O O . SER A 1 385 ? -20.075 -22.211 -22.565 1.00 41.12 385 SER A O 1
ATOM 3210 N N . PHE A 1 386 ? -19.157 -20.221 -22.936 1.00 42.69 386 PHE A N 1
ATOM 3211 C CA . PHE A 1 386 ? -20.279 -19.419 -22.485 1.00 42.69 386 PHE A CA 1
ATOM 3212 C C . PHE A 1 386 ? -20.944 -18.805 -23.715 1.00 42.69 386 PHE A C 1
ATOM 3214 O O . PHE A 1 386 ? -20.691 -17.652 -24.072 1.00 42.69 386 PHE A O 1
ATOM 3221 N N . SER A 1 387 ? -21.721 -19.699 -24.343 1.00 41.47 387 SER A N 1
ATOM 3222 C CA . SER A 1 387 ? -22.920 -19.537 -25.179 1.00 41.47 387 SER A CA 1
ATOM 3223 C C . SER A 1 387 ? -22.895 -18.623 -26.410 1.00 41.47 387 SER A C 1
ATOM 3225 O O . SER A 1 387 ? -22.460 -17.479 -26.371 1.00 41.47 387 SER A O 1
ATOM 3227 N N . ASP A 1 388 ? -23.463 -19.190 -27.478 1.00 45.94 388 ASP A N 1
ATOM 3228 C CA . ASP A 1 388 ? -24.201 -18.580 -28.588 1.00 45.94 388 ASP A CA 1
ATOM 3229 C C . ASP A 1 388 ? -23.904 -17.095 -28.917 1.00 45.94 388 ASP A C 1
ATOM 3231 O O . ASP A 1 388 ? -24.326 -16.194 -28.180 1.00 45.94 388 ASP A O 1
ATOM 3235 N N . PRO A 1 389 ? -23.261 -16.801 -30.068 1.00 48.22 389 PRO A N 1
ATOM 3236 C CA . PRO A 1 389 ? -23.031 -15.430 -30.529 1.00 48.22 389 PRO A CA 1
ATOM 3237 C C . PRO A 1 389 ? -24.316 -14.602 -30.728 1.00 48.22 389 PRO A C 1
ATOM 3239 O O . PRO A 1 389 ? -24.212 -13.394 -30.935 1.00 48.22 389 PRO A O 1
ATOM 3242 N N . ARG A 1 390 ? -25.511 -15.212 -30.659 1.00 43.94 390 ARG A N 1
ATOM 3243 C CA . ARG A 1 390 ? -26.813 -14.542 -30.805 1.00 43.94 390 ARG A CA 1
ATOM 3244 C C . ARG A 1 390 ? -27.374 -13.935 -29.521 1.00 43.94 390 ARG A C 1
ATOM 3246 O O . ARG A 1 390 ? -28.266 -13.098 -29.605 1.00 43.94 390 ARG A O 1
ATOM 3253 N N . THR A 1 391 ? -26.857 -14.290 -28.345 1.00 45.81 391 THR A N 1
ATOM 3254 C CA . THR A 1 391 ? -27.207 -13.581 -27.105 1.00 45.81 391 THR A CA 1
ATOM 3255 C C . THR A 1 391 ? -26.253 -12.403 -26.899 1.00 45.81 391 THR A C 1
ATOM 3257 O O . THR A 1 391 ? -25.082 -12.641 -26.591 1.00 45.81 391 THR A O 1
ATOM 3260 N N . PRO A 1 392 ? -26.694 -11.133 -27.036 1.00 45.47 392 PRO A N 1
ATOM 3261 C CA . PRO A 1 392 ? -25.884 -9.997 -26.618 1.00 45.47 392 PRO A CA 1
ATOM 3262 C C . PRO A 1 392 ? -25.653 -10.147 -25.117 1.00 45.47 392 PRO A C 1
ATOM 3264 O O . PRO A 1 392 ? -26.564 -9.971 -24.310 1.00 45.47 392 PRO A O 1
ATOM 3267 N N . SER A 1 393 ? -24.451 -10.580 -24.736 1.00 45.69 393 SER A N 1
ATOM 3268 C CA . SER A 1 393 ? -24.136 -10.885 -23.349 1.00 45.69 393 SER A CA 1
ATOM 3269 C C . SER A 1 393 ? -24.160 -9.588 -22.545 1.00 45.69 393 SER A C 1
ATOM 3271 O O . SER A 1 393 ? -23.156 -8.890 -22.446 1.00 45.69 393 SER A O 1
ATOM 3273 N N . SER A 1 394 ? -25.302 -9.276 -21.935 1.00 48.00 394 SER A N 1
ATOM 3274 C CA . SER A 1 394 ? -25.472 -8.189 -20.967 1.00 48.00 394 SER A CA 1
ATOM 3275 C C . SER A 1 394 ? -24.694 -8.424 -19.662 1.00 48.00 394 SER A C 1
ATOM 3277 O O . SER A 1 394 ? -24.819 -7.645 -18.719 1.00 48.00 394 SER A O 1
ATOM 3279 N N . ARG A 1 395 ? -23.934 -9.524 -19.576 1.00 50.56 395 ARG A N 1
ATOM 3280 C CA . ARG A 1 395 ? -23.124 -9.926 -18.427 1.00 50.56 395 ARG A CA 1
ATOM 3281 C C . ARG A 1 395 ? -21.678 -9.499 -18.654 1.00 50.56 395 ARG A C 1
ATOM 3283 O O . ARG A 1 395 ? -21.065 -9.886 -19.653 1.00 50.56 395 ARG A O 1
ATOM 3290 N N . LYS A 1 396 ? -21.157 -8.686 -17.733 1.00 55.12 396 LYS A N 1
ATOM 3291 C CA . LYS A 1 396 ? -19.765 -8.225 -17.729 1.00 55.12 396 LYS A CA 1
ATOM 3292 C C . LYS A 1 396 ? -18.883 -9.415 -17.361 1.00 55.12 396 LYS A C 1
ATOM 3294 O O . LYS A 1 396 ? -19.184 -10.146 -16.427 1.00 55.12 396 LYS A O 1
ATOM 3299 N N . ARG A 1 397 ? -17.831 -9.677 -18.126 1.00 57.66 397 ARG A N 1
ATOM 3300 C CA . ARG A 1 397 ? -16.920 -10.794 -17.840 1.00 57.66 397 ARG A CA 1
ATOM 3301 C C . ARG A 1 397 ? -15.797 -10.259 -16.961 1.00 57.66 397 ARG A C 1
ATOM 3303 O O . ARG A 1 397 ? -15.356 -9.137 -17.187 1.00 57.66 397 ARG A O 1
ATOM 3310 N N . LEU A 1 398 ? -15.343 -11.035 -15.970 1.00 53.78 398 LEU A N 1
ATOM 3311 C CA . LEU A 1 398 ? -14.183 -10.616 -15.165 1.00 53.78 398 LEU A CA 1
ATOM 3312 C C . LEU A 1 398 ? -12.980 -10.428 -16.094 1.00 53.78 398 LEU A C 1
ATOM 3314 O O . LEU A 1 398 ? -12.187 -9.504 -15.934 1.00 53.78 398 LEU A O 1
ATOM 3318 N N . CYS A 1 399 ? -12.914 -11.279 -17.124 1.00 49.25 399 CYS A N 1
ATOM 3319 C CA . CYS A 1 399 ? -11.927 -11.218 -18.181 1.00 49.25 399 CYS A CA 1
ATOM 3320 C C . CYS A 1 399 ? -12.521 -11.731 -19.502 1.00 49.25 399 CYS A C 1
ATOM 3322 O O . CYS A 1 399 ? -13.295 -12.696 -19.512 1.00 49.25 399 CYS A O 1
ATOM 3324 N N . ARG A 1 400 ? -12.124 -11.149 -20.632 1.00 45.72 400 ARG A N 1
ATOM 3325 C CA . ARG A 1 400 ? -12.391 -11.690 -21.969 1.00 45.72 400 ARG A CA 1
ATOM 3326 C C . ARG A 1 400 ? -11.061 -11.754 -22.710 1.00 45.72 400 ARG A C 1
ATOM 3328 O O . ARG A 1 400 ? -10.418 -10.719 -22.825 1.00 45.72 400 ARG A O 1
ATOM 3335 N N . PRO A 1 401 ? -10.652 -12.929 -23.215 1.00 42.09 401 PRO A N 1
ATOM 3336 C CA . PRO A 1 401 ? -9.439 -12.988 -23.990 1.00 42.09 401 PRO A CA 1
ATOM 3337 C C . PRO A 1 401 ? -9.552 -12.141 -25.255 1.00 42.09 401 PRO A C 1
ATOM 3339 O O . PRO A 1 401 ? -10.607 -12.132 -25.907 1.00 42.09 401 PRO A O 1
ATOM 3342 N N . GLN A 1 402 ? -8.471 -11.444 -25.577 1.00 40.03 402 GLN A N 1
ATOM 3343 C CA . GLN A 1 402 ? -8.358 -10.501 -26.668 1.00 40.03 402 GLN A CA 1
ATOM 3344 C C . GLN A 1 402 ? -8.794 -11.164 -27.982 1.00 40.03 402 GLN A C 1
ATOM 3346 O O . GLN A 1 402 ? -8.293 -12.216 -28.386 1.00 40.03 402 GLN A O 1
ATOM 3351 N N . ARG A 1 403 ? -9.766 -10.544 -28.663 1.00 39.91 403 ARG A N 1
ATOM 3352 C CA . ARG A 1 403 ? -10.260 -10.966 -29.982 1.00 39.91 403 ARG A CA 1
ATOM 3353 C C . ARG A 1 403 ? -9.209 -10.686 -31.063 1.00 39.91 403 ARG A C 1
ATOM 3355 O O . ARG A 1 403 ? -9.402 -9.811 -31.898 1.00 39.91 403 ARG A O 1
ATOM 3362 N N . ASN A 1 404 ? -8.140 -11.469 -31.105 1.00 37.66 404 ASN A N 1
ATOM 3363 C CA . ASN A 1 404 ? -7.394 -11.644 -32.347 1.00 37.66 404 ASN A CA 1
ATOM 3364 C C . ASN A 1 404 ? -8.066 -12.790 -33.116 1.00 37.66 404 ASN A C 1
ATOM 3366 O O . ASN A 1 404 ? -8.255 -13.880 -32.578 1.00 37.66 404 ASN A O 1
ATOM 3370 N N . GLY A 1 405 ? -8.544 -12.486 -34.327 1.00 36.84 405 GLY A N 1
ATOM 3371 C CA . GLY A 1 405 ? -9.500 -13.278 -35.110 1.00 36.84 405 GLY A CA 1
ATOM 3372 C C . GLY A 1 405 ? -9.368 -14.806 -35.009 1.00 36.84 405 GLY A C 1
ATOM 3373 O O . GLY A 1 405 ? -8.277 -15.361 -35.043 1.00 36.84 405 GLY A O 1
ATOM 3374 N N . ALA A 1 406 ? -10.523 -15.475 -34.924 1.00 32.28 406 ALA A N 1
ATOM 3375 C CA . ALA A 1 406 ? -10.745 -16.930 -34.952 1.00 32.28 406 ALA A CA 1
ATOM 3376 C C . ALA A 1 406 ? -10.386 -17.785 -33.712 1.00 32.28 406 ALA A C 1
ATOM 3378 O O . ALA A 1 406 ? -10.733 -18.969 -33.700 1.00 32.28 406 ALA A O 1
ATOM 3379 N N . TYR A 1 407 ? -9.802 -17.248 -32.634 1.00 38.59 407 TYR A N 1
ATOM 3380 C CA . TYR A 1 407 ? -9.365 -18.087 -31.502 1.00 38.59 407 TYR A CA 1
ATOM 3381 C C . TYR A 1 407 ? -10.137 -17.826 -30.200 1.00 38.59 407 TYR A C 1
ATOM 3383 O O . TYR A 1 407 ? -9.719 -17.079 -29.328 1.00 38.59 407 TYR A O 1
ATOM 3391 N N . HIS A 1 408 ? -11.267 -18.522 -30.022 1.00 41.84 408 HIS A N 1
ATOM 3392 C CA . HIS A 1 408 ? -12.007 -18.584 -28.745 1.00 41.84 408 HIS A CA 1
ATOM 3393 C C . HIS A 1 408 ? -11.463 -19.630 -27.754 1.00 41.84 408 HIS A C 1
ATOM 3395 O O . HIS A 1 408 ? -12.088 -19.892 -26.725 1.00 41.84 408 HIS A O 1
ATOM 3401 N N . LYS A 1 409 ? -10.340 -20.278 -28.080 1.00 45.59 409 LYS A N 1
ATOM 3402 C CA . LYS A 1 409 ? -9.765 -21.395 -27.325 1.00 45.59 409 LYS A CA 1
ATOM 3403 C C . LYS A 1 409 ? -8.254 -21.227 -27.265 1.00 45.59 409 LYS A C 1
ATOM 3405 O O . LYS A 1 409 ? -7.592 -21.324 -28.298 1.00 45.59 409 LYS A O 1
ATOM 3410 N N . TYR A 1 410 ? -7.730 -21.004 -26.065 1.00 42.47 410 TYR A N 1
ATOM 3411 C CA . TYR A 1 410 ? -6.299 -21.104 -25.802 1.00 42.47 410 TYR A CA 1
ATOM 3412 C C . TYR A 1 410 ? -6.032 -22.547 -25.394 1.00 42.47 410 TYR A C 1
ATOM 3414 O O . TYR A 1 410 ? -6.628 -23.063 -24.447 1.00 42.47 410 TYR A O 1
ATOM 3422 N N . TYR A 1 411 ? -5.183 -23.217 -26.165 1.00 44.72 411 TYR A N 1
ATOM 3423 C CA . TYR A 1 411 ? -4.732 -24.563 -25.852 1.00 44.72 411 TYR A CA 1
ATOM 3424 C C . TYR A 1 411 ? -3.450 -24.432 -25.054 1.00 44.72 411 TYR A C 1
ATOM 3426 O O . TYR A 1 411 ? -2.402 -24.111 -25.614 1.00 44.72 411 TYR A O 1
ATOM 3434 N N . ILE A 1 412 ? -3.538 -24.656 -23.748 1.00 47.69 412 ILE A N 1
ATOM 3435 C CA . ILE A 1 412 ? -2.360 -24.647 -22.894 1.00 47.69 412 ILE A CA 1
ATOM 3436 C C . ILE A 1 412 ? -2.088 -26.104 -22.560 1.00 47.69 412 ILE A C 1
ATOM 3438 O O . ILE A 1 412 ? -2.902 -26.792 -21.949 1.00 47.69 412 ILE A O 1
ATOM 3442 N N . LYS A 1 413 ? -0.958 -26.604 -23.068 1.00 43.19 413 LYS A N 1
ATOM 3443 C CA . LYS A 1 413 ? -0.566 -28.023 -23.071 1.00 43.19 413 LYS A CA 1
ATOM 3444 C C . LYS A 1 413 ? -0.340 -28.636 -21.681 1.00 43.19 413 LYS A C 1
ATOM 3446 O O . LYS A 1 413 ? 0.278 -29.689 -21.622 1.00 43.19 413 LYS A O 1
ATOM 3451 N N . ARG A 1 414 ? -0.768 -27.981 -20.592 1.00 49.59 414 ARG A N 1
ATOM 3452 C CA . ARG A 1 414 ? -0.488 -28.355 -19.197 1.00 49.59 414 ARG A CA 1
ATOM 3453 C C . ARG A 1 414 ? -1.585 -27.947 -18.227 1.00 49.59 414 ARG A C 1
ATOM 3455 O O . ARG A 1 414 ? -2.466 -27.192 -18.627 1.00 49.59 414 ARG A O 1
ATOM 3462 N N . GLY A 1 415 ? -1.468 -28.487 -17.002 1.00 47.00 415 GLY A N 1
ATOM 3463 C CA . GLY A 1 415 ? -2.247 -28.276 -15.768 1.00 47.00 415 GLY A CA 1
ATOM 3464 C C . GLY A 1 415 ? -3.157 -27.044 -15.721 1.00 47.00 415 GLY A C 1
ATOM 3465 O O . GLY A 1 415 ? -2.798 -26.003 -16.272 1.00 47.00 415 GLY A O 1
ATOM 3466 N N . PRO A 1 416 ? -4.289 -27.090 -14.997 1.00 48.47 416 PRO A N 1
ATOM 3467 C CA . PRO A 1 416 ? -5.187 -25.948 -14.911 1.00 48.47 416 PRO A CA 1
ATOM 3468 C C . PRO A 1 416 ? -4.478 -24.727 -14.303 1.00 48.47 416 PRO A C 1
ATOM 3470 O O . PRO A 1 416 ? -4.785 -23.611 -14.714 1.00 48.47 416 PRO A O 1
ATOM 3473 N N . GLU A 1 417 ? -3.467 -24.908 -13.436 1.00 47.16 417 GLU A N 1
ATOM 3474 C CA . GLU A 1 417 ? -2.646 -23.796 -12.939 1.00 47.16 417 GLU A CA 1
ATOM 3475 C C . GLU A 1 417 ? -1.770 -23.175 -14.035 1.00 47.16 417 GLU A C 1
ATOM 3477 O O . GLU A 1 417 ? -1.730 -21.957 -14.170 1.00 47.16 417 GLU A O 1
ATOM 3482 N N . ALA A 1 418 ? -1.107 -23.979 -14.870 1.00 47.88 418 ALA A N 1
ATOM 3483 C CA . ALA A 1 418 ? -0.278 -23.477 -15.971 1.00 47.88 418 ALA A CA 1
ATOM 3484 C C . ALA A 1 418 ? -1.122 -22.774 -17.045 1.00 47.88 418 ALA A C 1
ATOM 3486 O O . ALA A 1 418 ? -0.708 -21.761 -17.612 1.00 47.88 418 ALA A O 1
ATOM 3487 N N . ALA A 1 419 ? -2.322 -23.300 -17.305 1.00 51.28 419 ALA A N 1
ATOM 3488 C CA . ALA A 1 419 ? -3.297 -22.699 -18.200 1.00 51.28 419 ALA A CA 1
ATOM 3489 C C . ALA A 1 419 ? -3.797 -21.346 -17.680 1.00 51.28 419 ALA A C 1
ATOM 3491 O O . ALA A 1 419 ? -3.848 -20.361 -18.419 1.00 51.28 419 ALA A O 1
ATOM 3492 N N . LEU A 1 420 ? -4.098 -21.291 -16.387 1.00 51.16 420 LEU A N 1
ATOM 3493 C CA . LEU A 1 420 ? -4.467 -20.068 -15.702 1.00 51.16 420 LEU A CA 1
ATOM 3494 C C . LEU A 1 420 ? -3.318 -19.047 -15.741 1.00 51.16 420 LEU A C 1
ATOM 3496 O O . LEU A 1 420 ? -3.568 -17.912 -16.117 1.00 51.16 420 LEU A O 1
ATOM 3500 N N . ILE A 1 421 ? -2.069 -19.452 -15.481 1.00 50.34 421 ILE A N 1
ATOM 3501 C CA . ILE A 1 421 ? -0.879 -18.580 -15.499 1.00 50.34 421 ILE A CA 1
ATOM 3502 C C . ILE A 1 421 ? -0.577 -18.035 -16.905 1.00 50.34 421 ILE A C 1
ATOM 3504 O O . ILE A 1 421 ? -0.271 -16.852 -17.040 1.00 50.34 421 ILE A O 1
ATOM 3508 N N . ALA A 1 422 ? -0.689 -18.845 -17.967 1.00 50.78 422 ALA A N 1
ATOM 3509 C CA . ALA A 1 422 ? -0.445 -18.371 -19.339 1.00 50.78 422 ALA A CA 1
ATOM 3510 C C . ALA A 1 422 ? -1.503 -17.393 -19.817 1.00 50.78 422 ALA A C 1
ATOM 3512 O O . ALA A 1 422 ? -1.192 -16.348 -20.391 1.00 50.78 422 ALA A O 1
ATOM 3513 N N . TRP A 1 423 ? -2.760 -17.747 -19.569 1.00 54.12 423 TRP A N 1
ATOM 3514 C CA . TRP A 1 423 ? -3.879 -16.867 -19.837 1.00 54.12 423 TRP A CA 1
ATOM 3515 C C . TRP A 1 423 ? -3.753 -15.577 -19.021 1.00 54.12 423 TRP A C 1
ATOM 3517 O O . TRP A 1 423 ? -3.968 -14.487 -19.551 1.00 54.12 423 TRP A O 1
ATOM 3527 N N . GLN A 1 424 ? -3.285 -15.689 -17.775 1.00 53.62 424 GLN A N 1
ATOM 3528 C CA . GLN A 1 424 ? -3.029 -14.546 -16.922 1.00 53.62 424 GLN A CA 1
ATOM 3529 C C . GLN A 1 424 ? -1.897 -13.648 -17.459 1.00 53.62 424 GLN A C 1
ATOM 3531 O O . GLN A 1 424 ? -2.059 -12.438 -17.562 1.00 53.62 424 GLN A O 1
ATOM 3536 N N . GLY A 1 425 ? -0.758 -14.201 -17.874 1.00 52.53 425 GLY A N 1
ATOM 3537 C CA . GLY A 1 425 ? 0.352 -13.421 -18.441 1.00 52.53 425 GLY A CA 1
ATOM 3538 C C . GLY A 1 425 ? -0.007 -12.676 -19.736 1.00 52.53 425 GLY A C 1
ATOM 3539 O O . GLY A 1 425 ? 0.410 -11.531 -19.935 1.00 52.53 425 GLY A O 1
ATOM 3540 N N . LEU A 1 426 ? -0.804 -13.306 -20.605 1.00 52.50 426 LEU A N 1
ATOM 3541 C CA . LEU A 1 426 ? -1.184 -12.757 -21.912 1.00 52.50 426 LEU A CA 1
ATOM 3542 C C . LEU A 1 426 ? -2.272 -11.680 -21.820 1.00 52.50 426 LEU A C 1
ATOM 3544 O O . LEU A 1 426 ? -2.144 -10.646 -22.465 1.00 52.50 426 LEU A O 1
ATOM 3548 N N . GLU A 1 427 ? -3.309 -11.879 -21.003 1.00 51.59 427 GLU A N 1
ATOM 3549 C CA . GLU A 1 427 ? -4.413 -10.914 -20.889 1.00 51.59 427 GLU A CA 1
ATOM 3550 C C . GLU A 1 427 ? -4.164 -9.818 -19.842 1.00 51.59 427 GLU A C 1
ATOM 3552 O O . GLU A 1 427 ? -4.725 -8.727 -19.951 1.00 51.59 427 GLU A O 1
ATOM 3557 N N . LEU A 1 428 ? -3.314 -10.065 -18.833 1.00 47.81 428 LEU A N 1
ATOM 3558 C CA . LEU A 1 428 ? -3.062 -9.110 -17.741 1.00 47.81 428 LEU A CA 1
ATOM 3559 C C . LEU A 1 428 ? -1.809 -8.250 -17.886 1.00 47.81 428 LEU A C 1
ATOM 3561 O O . LEU A 1 428 ? -1.529 -7.447 -16.988 1.00 47.81 428 LEU A O 1
ATOM 3565 N N . SER A 1 429 ? -1.072 -8.392 -18.985 1.00 47.19 429 SER A N 1
ATOM 3566 C CA . SER A 1 429 ? -0.038 -7.427 -19.375 1.00 47.19 429 SER A CA 1
ATOM 3567 C C . SER A 1 429 ? -0.625 -6.190 -20.065 1.00 47.19 429 SER A C 1
ATOM 3569 O O . SER A 1 429 ? 0.095 -5.220 -20.273 1.00 47.19 429 SER A O 1
ATOM 3571 N N . ASN A 1 430 ? -1.933 -6.174 -20.360 1.00 54.88 430 ASN A N 1
ATOM 3572 C CA . ASN A 1 430 ? -2.610 -5.019 -20.939 1.00 54.88 430 ASN A CA 1
ATOM 3573 C C . ASN A 1 430 ? -3.421 -4.244 -19.874 1.00 54.88 430 ASN A C 1
ATOM 3575 O O . ASN A 1 430 ? -4.600 -4.545 -19.663 1.00 54.88 430 ASN A O 1
ATOM 3579 N N . PRO A 1 431 ? -2.841 -3.220 -19.210 1.00 51.91 431 PRO A N 1
ATOM 3580 C CA . PRO A 1 431 ? -3.558 -2.382 -18.241 1.00 51.91 431 PRO A CA 1
ATOM 3581 C C . PRO A 1 431 ? -4.715 -1.582 -18.864 1.00 51.91 431 PRO A C 1
ATOM 3583 O O . PRO A 1 431 ? -5.536 -1.035 -18.130 1.00 51.91 431 PRO A O 1
ATOM 3586 N N . ASN A 1 432 ? -4.789 -1.532 -20.198 1.00 54.31 432 ASN A N 1
ATOM 3587 C CA . ASN A 1 432 ? -5.834 -0.871 -20.972 1.00 54.31 432 ASN A CA 1
ATOM 3588 C C . ASN A 1 432 ? -6.855 -1.867 -21.551 1.00 54.31 432 ASN A C 1
ATOM 3590 O O . ASN A 1 432 ? -7.558 -1.528 -22.501 1.00 54.31 432 ASN A O 1
ATOM 3594 N N . SER A 1 433 ? -6.926 -3.103 -21.040 1.00 58.19 433 SER A N 1
ATOM 3595 C CA . SER A 1 433 ? -7.944 -4.059 -21.482 1.00 58.19 433 SER A CA 1
ATOM 3596 C C . SER A 1 433 ? -9.345 -3.523 -21.157 1.00 58.19 433 SER A C 1
ATOM 3598 O O . SER A 1 433 ? -9.790 -3.573 -20.015 1.00 58.19 433 SER A O 1
ATOM 3600 N N . GLU A 1 434 ? -10.055 -3.011 -22.167 1.00 57.19 434 GLU A N 1
ATOM 3601 C CA . GLU A 1 434 ? -11.465 -2.586 -22.056 1.00 57.19 434 GLU A CA 1
ATOM 3602 C C . GLU A 1 434 ? -12.418 -3.775 -21.830 1.00 57.19 434 GLU A C 1
ATOM 3604 O O . GLU A 1 434 ? -13.578 -3.614 -21.455 1.00 57.19 434 GLU A O 1
ATOM 3609 N N . ASP A 1 435 ? -11.915 -4.981 -22.083 1.00 54.50 435 ASP A N 1
ATOM 3610 C CA . ASP A 1 435 ? -12.650 -6.239 -22.130 1.00 54.50 435 ASP A CA 1
ATOM 3611 C C . ASP A 1 435 ? -12.556 -7.032 -20.803 1.00 54.50 435 ASP A C 1
ATOM 3613 O O . ASP A 1 435 ? -13.229 -8.056 -20.648 1.00 54.50 435 ASP A O 1
ATOM 3617 N N . SER A 1 436 ? -11.730 -6.583 -19.846 1.00 61.22 436 SER A N 1
ATOM 3618 C CA . SER A 1 436 ? -11.467 -7.277 -18.576 1.00 61.22 436 SER A CA 1
ATOM 3619 C C . SER A 1 436 ? -11.377 -6.303 -17.395 1.00 61.22 436 SER A C 1
ATOM 3621 O O . SER A 1 436 ? -10.602 -5.352 -17.431 1.00 61.22 436 SER A O 1
ATOM 3623 N N . ASP A 1 437 ? -12.129 -6.554 -16.318 1.00 67.50 437 ASP A N 1
ATOM 3624 C CA . ASP A 1 437 ? -12.135 -5.699 -15.122 1.00 67.50 437 ASP A CA 1
ATOM 3625 C C . ASP A 1 437 ? -11.301 -6.294 -13.994 1.00 67.50 437 ASP A C 1
ATOM 3627 O O . ASP A 1 437 ? -11.806 -6.851 -13.020 1.00 67.50 437 ASP A O 1
ATOM 3631 N N . TYR A 1 438 ? -9.987 -6.175 -14.107 1.00 68.06 438 TYR A N 1
ATOM 3632 C CA . TYR A 1 438 ? -9.108 -6.721 -13.079 1.00 68.06 438 TYR A CA 1
ATOM 3633 C C . TYR A 1 438 ? -9.171 -5.953 -11.757 1.00 68.06 438 TYR A C 1
ATOM 3635 O O . TYR A 1 438 ? -8.809 -6.517 -10.731 1.00 68.06 438 TYR A O 1
ATOM 3643 N N . TYR A 1 439 ? -9.716 -4.729 -11.740 1.00 72.50 439 TYR A N 1
ATOM 3644 C CA . TYR A 1 439 ? -10.024 -4.016 -10.491 1.00 72.50 439 TYR A CA 1
ATOM 3645 C C . TYR A 1 439 ? -11.047 -4.764 -9.652 1.00 72.50 439 TYR A C 1
ATOM 3647 O O . TYR A 1 439 ? -11.082 -4.610 -8.434 1.00 72.50 439 TYR A O 1
ATOM 3655 N N . ALA A 1 440 ? -11.846 -5.608 -10.297 1.00 77.75 440 ALA A N 1
ATOM 3656 C CA . ALA A 1 440 ? -12.817 -6.434 -9.629 1.00 77.75 440 ALA A CA 1
ATOM 3657 C C . ALA A 1 440 ? -12.144 -7.516 -8.746 1.00 77.75 440 ALA A C 1
ATOM 3659 O O . ALA A 1 440 ? -12.699 -7.898 -7.725 1.00 77.75 440 ALA A O 1
ATOM 3660 N N . ALA A 1 441 ? -10.913 -7.948 -9.057 1.00 80.25 441 ALA A N 1
ATOM 3661 C CA . ALA A 1 441 ? -10.236 -9.065 -8.380 1.00 80.25 441 ALA A CA 1
ATOM 3662 C C . ALA A 1 441 ? -9.879 -8.822 -6.900 1.00 80.25 441 ALA A C 1
ATOM 3664 O O . ALA A 1 441 ? -9.475 -9.755 -6.203 1.00 80.25 441 ALA A O 1
ATOM 3665 N N . ILE A 1 442 ? -9.975 -7.580 -6.420 1.00 85.25 442 ILE A N 1
ATOM 3666 C CA . ILE A 1 442 ? -9.789 -7.265 -4.999 1.00 85.25 442 ILE A CA 1
ATOM 3667 C C . ILE A 1 442 ? -11.031 -7.623 -4.164 1.00 85.25 442 ILE A C 1
ATOM 3669 O O . ILE A 1 442 ? -10.913 -7.892 -2.968 1.00 85.25 442 ILE A O 1
ATOM 3673 N N . TRP A 1 443 ? -12.195 -7.695 -4.812 1.00 87.38 443 TRP A N 1
ATOM 3674 C CA . TRP A 1 443 ? -13.488 -7.998 -4.206 1.00 87.38 443 TRP A CA 1
ATOM 3675 C C . TRP A 1 443 ? -13.751 -9.505 -4.137 1.00 87.38 443 TRP A C 1
ATOM 3677 O O . TRP A 1 443 ? -13.092 -10.300 -4.813 1.00 87.38 443 TRP A O 1
ATOM 3687 N N . ASP A 1 444 ? -14.676 -9.922 -3.277 1.00 85.50 444 ASP A N 1
ATOM 3688 C CA . ASP A 1 444 ? -15.010 -11.335 -3.109 1.00 85.50 444 ASP A CA 1
ATOM 3689 C C . ASP A 1 444 ? -15.876 -11.897 -4.248 1.00 85.50 444 ASP A C 1
ATOM 3691 O O . ASP A 1 444 ? -16.567 -11.179 -4.975 1.00 85.50 444 ASP A O 1
ATOM 3695 N N . ASP A 1 445 ? -15.832 -13.221 -4.418 1.00 82.25 445 ASP A N 1
ATOM 3696 C CA . ASP A 1 445 ? -16.489 -13.894 -5.539 1.00 82.25 445 ASP A CA 1
ATOM 3697 C C . ASP A 1 445 ? -18.011 -13.735 -5.531 1.00 82.25 445 ASP A C 1
ATOM 3699 O O . ASP A 1 445 ? -18.652 -13.787 -6.585 1.00 82.25 445 ASP A O 1
ATOM 3703 N N . LEU A 1 446 ? -18.601 -13.565 -4.347 1.00 82.06 446 LEU A N 1
ATOM 3704 C CA . LEU A 1 446 ? -20.039 -13.401 -4.197 1.00 82.06 446 LEU A CA 1
ATOM 3705 C C . LEU A 1 446 ? -20.466 -12.019 -4.696 1.00 82.06 446 LEU A C 1
ATOM 3707 O O . LEU A 1 446 ? -21.366 -11.933 -5.530 1.00 82.06 446 LEU A O 1
ATOM 3711 N N . ARG A 1 447 ? -19.767 -10.961 -4.274 1.00 81.06 447 ARG A N 1
ATOM 3712 C CA . ARG A 1 447 ? -19.969 -9.590 -4.753 1.00 81.06 447 ARG A CA 1
ATOM 3713 C C . ARG A 1 447 ? -19.756 -9.493 -6.2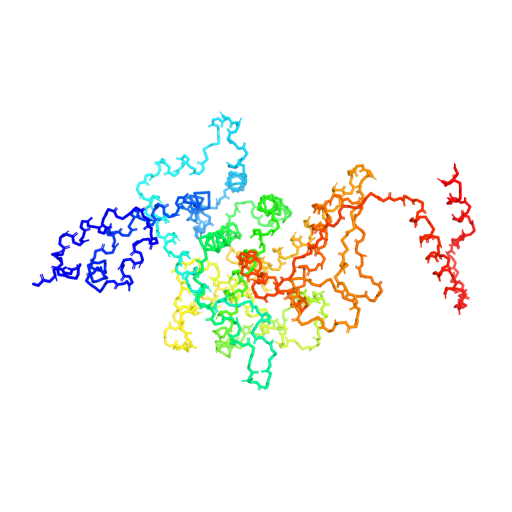58 1.00 81.06 447 ARG A C 1
ATOM 3715 O O . ARG A 1 447 ? -20.537 -8.862 -6.967 1.00 81.06 447 ARG A O 1
ATOM 3722 N N . LEU A 1 448 ? -18.739 -10.180 -6.772 1.00 79.31 448 LEU A N 1
ATOM 3723 C CA . LEU A 1 448 ? -18.494 -10.264 -8.206 1.00 79.31 448 LEU A CA 1
ATOM 3724 C C . LEU A 1 448 ? -19.676 -10.913 -8.945 1.00 79.31 448 LEU A C 1
ATOM 3726 O O . LEU A 1 448 ? -20.157 -10.361 -9.937 1.00 79.31 448 LEU A O 1
ATOM 3730 N N . LYS A 1 449 ? -20.214 -12.030 -8.447 1.00 77.44 449 LYS A N 1
ATOM 3731 C CA . LYS A 1 449 ? -21.418 -12.658 -9.024 1.00 77.44 449 LYS A CA 1
ATOM 3732 C C . LYS A 1 449 ? -22.639 -11.736 -8.976 1.00 77.44 449 LYS A C 1
ATOM 3734 O O . LYS A 1 449 ? -23.368 -11.671 -9.964 1.00 77.44 449 LYS A O 1
ATOM 3739 N N . GLU A 1 450 ? -22.844 -11.004 -7.880 1.00 76.12 450 GLU A N 1
ATOM 3740 C CA . GLU A 1 450 ? -23.934 -10.023 -7.717 1.00 76.12 450 GLU A CA 1
ATOM 3741 C C . GLU A 1 450 ? -23.828 -8.872 -8.728 1.00 76.12 450 GLU A C 1
ATOM 3743 O O . GLU A 1 450 ? -24.817 -8.476 -9.345 1.00 76.12 450 GLU A O 1
ATOM 3748 N N . TRP A 1 451 ? -22.609 -8.399 -8.991 1.00 73.19 451 TRP A N 1
ATOM 3749 C CA . TRP A 1 451 ? -22.309 -7.441 -10.057 1.00 73.19 451 TRP A CA 1
ATOM 3750 C C . TRP A 1 451 ? -22.415 -8.048 -11.470 1.00 73.19 451 TRP A C 1
ATOM 3752 O O . TRP A 1 451 ? -22.243 -7.363 -12.478 1.00 73.19 451 TRP A O 1
ATOM 3762 N N . GLY A 1 452 ? -22.750 -9.331 -11.587 1.00 72.38 452 GLY A N 1
ATOM 3763 C CA . GLY A 1 452 ? -22.929 -10.010 -12.863 1.00 72.38 452 GLY A CA 1
ATOM 3764 C C . GLY A 1 452 ? -21.621 -10.429 -13.526 1.00 72.38 452 GLY A C 1
ATOM 3765 O O . GLY A 1 452 ? -21.647 -10.740 -14.722 1.00 72.38 452 GLY A O 1
ATOM 3766 N N . TYR A 1 453 ? -20.510 -10.462 -12.777 1.00 70.94 453 TYR A N 1
ATOM 3767 C CA . TYR A 1 453 ? -19.278 -11.094 -13.233 1.00 70.94 453 TYR A CA 1
ATOM 3768 C C . TYR A 1 453 ? -19.460 -12.602 -13.346 1.00 70.94 453 TYR A C 1
ATOM 3770 O O . TYR A 1 453 ? -20.060 -13.265 -12.500 1.00 70.94 453 TYR A O 1
ATOM 3778 N N . GLN A 1 454 ? -18.900 -13.151 -14.418 1.00 67.69 454 GLN A N 1
ATOM 3779 C CA . GLN A 1 454 ? -18.767 -14.587 -14.607 1.00 67.69 454 GLN A CA 1
ATOM 3780 C C . GLN A 1 454 ? -17.294 -14.970 -14.532 1.00 67.69 454 GLN A C 1
ATOM 3782 O O . GLN A 1 454 ? -16.451 -14.350 -15.187 1.00 67.69 454 GLN A O 1
ATOM 3787 N N . PHE A 1 455 ? -17.012 -16.000 -13.741 1.00 65.50 455 PHE A N 1
ATOM 3788 C CA . PHE A 1 455 ? -15.692 -16.604 -13.639 1.00 65.50 455 PHE A CA 1
ATOM 3789 C C . PHE A 1 455 ? -15.473 -17.580 -14.800 1.00 65.50 455 PHE A C 1
ATOM 3791 O O . PHE A 1 455 ? -16.420 -18.270 -15.196 1.00 65.50 455 PHE A O 1
ATOM 3798 N N . PRO A 1 456 ? -14.255 -17.654 -15.363 1.00 60.94 456 PRO A N 1
ATOM 3799 C CA . PRO A 1 456 ? -13.945 -18.665 -16.363 1.00 60.94 456 PRO A CA 1
ATOM 3800 C C . PRO A 1 456 ? -14.084 -20.060 -15.740 1.00 60.94 456 PRO A C 1
ATOM 3802 O O . PRO A 1 456 ? -13.553 -20.321 -14.662 1.00 60.94 456 PRO A O 1
ATOM 3805 N N . VAL A 1 457 ? -14.780 -20.970 -16.424 1.00 59.81 457 VAL A N 1
ATOM 3806 C CA . VAL A 1 457 ? -14.781 -22.390 -16.052 1.00 59.81 457 VAL A CA 1
ATOM 3807 C C . VAL A 1 457 ? -13.603 -23.056 -16.744 1.00 59.81 457 VAL A C 1
ATOM 3809 O O . VAL A 1 457 ? -13.511 -23.095 -17.972 1.00 59.81 457 VAL A O 1
ATOM 3812 N N . LEU A 1 458 ? -12.680 -23.564 -15.934 1.00 55.22 458 LEU A N 1
ATOM 3813 C CA . LEU A 1 458 ? -11.534 -24.330 -16.399 1.00 55.22 458 LEU A CA 1
ATOM 3814 C C . LEU A 1 458 ? -11.957 -25.799 -16.519 1.00 55.22 458 LEU A C 1
ATOM 3816 O O . LEU A 1 458 ? -11.936 -26.545 -15.545 1.00 55.22 458 LEU A O 1
ATOM 3820 N N . GLU A 1 459 ? -12.384 -26.219 -17.711 1.00 52.72 459 GLU A N 1
ATOM 3821 C CA . GLU A 1 459 ? -12.719 -27.624 -17.963 1.00 52.72 459 GLU A CA 1
ATOM 3822 C C . GLU A 1 459 ? -11.440 -28.455 -18.153 1.00 52.72 459 GLU A C 1
ATOM 3824 O O . GLU A 1 459 ? -10.704 -28.295 -19.135 1.00 52.72 459 GLU A O 1
ATOM 3829 N N . ARG A 1 460 ? -11.199 -29.410 -17.245 1.00 46.22 460 ARG A N 1
ATOM 3830 C CA . ARG A 1 460 ? -10.240 -30.496 -17.485 1.00 46.22 460 ARG A CA 1
ATOM 3831 C C . ARG A 1 460 ? -10.816 -31.389 -18.579 1.00 46.22 460 ARG A C 1
ATOM 3833 O O . ARG A 1 460 ? -11.825 -32.057 -18.375 1.00 46.22 460 ARG A O 1
ATOM 3840 N N . ARG A 1 461 ? -10.188 -31.397 -19.752 1.00 49.56 461 ARG A N 1
ATOM 3841 C CA . ARG A 1 461 ? -10.522 -32.342 -20.822 1.00 49.56 461 ARG A CA 1
ATOM 3842 C C . ARG A 1 461 ? -9.345 -33.281 -21.016 1.00 49.56 461 ARG A C 1
ATOM 3844 O O . ARG A 1 461 ? -8.237 -32.811 -21.231 1.00 49.56 461 ARG A O 1
ATOM 3851 N N . VAL A 1 462 ? -9.590 -34.587 -20.971 1.00 45.28 462 VAL A N 1
ATOM 3852 C CA . VAL A 1 462 ? -8.624 -35.577 -21.460 1.00 45.28 462 VAL A CA 1
ATOM 3853 C C . VAL A 1 462 ? -8.580 -35.419 -22.979 1.00 45.28 462 VAL A C 1
ATOM 3855 O O . VAL A 1 462 ? -9.615 -35.489 -23.644 1.00 45.28 462 VAL A O 1
ATOM 3858 N N . TRP A 1 463 ? -7.415 -35.082 -23.526 1.00 50.75 463 TRP A N 1
ATOM 3859 C CA . TRP A 1 463 ? -7.276 -34.769 -24.947 1.00 50.75 463 TRP A CA 1
ATOM 3860 C C . TRP A 1 463 ? -6.895 -36.007 -25.758 1.00 50.75 463 TRP A C 1
ATOM 3862 O O . TRP A 1 463 ? -5.890 -36.652 -25.482 1.00 50.75 463 TRP A O 1
ATOM 3872 N N . ASP A 1 464 ? -7.675 -36.291 -26.803 1.00 49.72 464 ASP A N 1
ATOM 3873 C CA . ASP A 1 464 ? -7.366 -37.316 -27.802 1.00 49.72 464 ASP A CA 1
ATOM 3874 C C . ASP A 1 464 ? -6.355 -36.760 -28.819 1.00 49.72 464 ASP A C 1
ATOM 3876 O O . ASP A 1 464 ? -6.679 -35.893 -29.642 1.00 49.72 464 ASP A O 1
ATOM 3880 N N . ILE A 1 465 ? -5.111 -37.242 -28.732 1.00 44.00 465 ILE A N 1
ATOM 3881 C CA . ILE A 1 465 ? -3.953 -36.819 -29.538 1.00 44.00 465 ILE A CA 1
ATOM 3882 C C . ILE A 1 465 ? -4.262 -36.869 -31.045 1.00 44.00 465 ILE A C 1
ATOM 3884 O O . ILE A 1 465 ? -3.792 -36.006 -31.791 1.00 44.00 465 ILE A O 1
ATOM 3888 N N . ARG A 1 466 ? -5.116 -37.802 -31.494 1.00 47.75 466 ARG A N 1
ATOM 3889 C CA . ARG A 1 466 ? -5.442 -38.004 -32.917 1.00 47.75 466 ARG A CA 1
ATOM 3890 C C . ARG A 1 466 ? -6.113 -36.786 -33.555 1.00 47.75 466 ARG A C 1
ATOM 3892 O O . ARG A 1 466 ? -5.735 -36.370 -34.645 1.00 47.75 466 ARG A O 1
ATOM 3899 N N . ARG A 1 467 ? -7.017 -36.113 -32.832 1.00 50.06 467 ARG A N 1
ATOM 3900 C CA . ARG A 1 467 ? -7.713 -34.907 -33.327 1.00 50.06 467 ARG A CA 1
ATOM 3901 C C . ARG A 1 467 ? -6.794 -33.701 -33.537 1.00 50.06 467 ARG A C 1
ATOM 3903 O O . ARG A 1 467 ? -7.180 -32.751 -34.223 1.00 50.06 467 ARG A O 1
ATOM 3910 N N . MET A 1 468 ? -5.619 -33.686 -32.908 1.00 41.44 468 MET A N 1
ATOM 3911 C CA . MET A 1 468 ? -4.672 -32.578 -33.013 1.00 41.44 468 MET A CA 1
ATOM 3912 C C . MET A 1 468 ? -3.820 -32.696 -34.276 1.00 41.44 468 MET A C 1
ATOM 3914 O O . MET A 1 468 ? -3.590 -31.686 -34.939 1.00 41.44 468 MET A O 1
ATOM 3918 N N . THR A 1 469 ? -3.412 -33.917 -34.625 1.00 47.91 469 THR A N 1
ATOM 3919 C CA . THR A 1 469 ? -2.683 -34.207 -35.862 1.00 47.91 469 THR A CA 1
ATOM 3920 C C . THR A 1 469 ? -3.524 -33.802 -37.065 1.00 47.91 469 THR A C 1
ATOM 3922 O O . THR A 1 469 ? -3.057 -33.019 -37.883 1.00 47.91 469 THR A O 1
ATOM 3925 N N . ASP A 1 470 ? -4.805 -34.172 -37.092 1.00 46.09 470 ASP A N 1
ATOM 3926 C CA . ASP A 1 470 ? -5.705 -33.832 -38.201 1.00 46.09 470 ASP A CA 1
ATOM 3927 C C . ASP A 1 470 ? -5.921 -32.320 -38.345 1.00 46.09 470 ASP A C 1
ATOM 3929 O O . ASP A 1 470 ? -5.885 -31.780 -39.449 1.00 46.09 470 ASP A O 1
ATOM 3933 N N . ARG A 1 471 ? -6.085 -31.597 -37.228 1.00 46.16 471 ARG A N 1
ATOM 3934 C CA . ARG A 1 471 ? -6.253 -30.134 -37.258 1.00 46.16 471 ARG A CA 1
ATOM 3935 C C . ARG A 1 471 ? -4.968 -29.388 -37.585 1.00 46.16 471 ARG A C 1
ATOM 3937 O O . ARG A 1 471 ? -5.045 -28.336 -38.208 1.00 46.16 471 ARG A O 1
ATOM 3944 N N . MET A 1 472 ? -3.805 -29.877 -37.154 1.00 42.16 472 MET A N 1
ATOM 3945 C CA . MET A 1 472 ? -2.524 -29.278 -37.531 1.00 42.16 472 MET A CA 1
ATOM 3946 C C . MET A 1 472 ? -2.201 -29.554 -38.995 1.00 42.16 472 MET A C 1
ATOM 3948 O O . MET A 1 472 ? -1.782 -28.626 -39.671 1.00 42.16 472 MET A O 1
ATOM 3952 N N . VAL A 1 473 ? -2.469 -30.763 -39.496 1.00 46.34 473 VAL A N 1
ATOM 3953 C CA . VAL A 1 473 ? -2.311 -31.126 -40.913 1.00 46.34 473 VAL A CA 1
ATOM 3954 C C . VAL A 1 473 ? -3.223 -30.271 -41.788 1.00 46.34 473 VAL A C 1
ATOM 3956 O O . VAL A 1 473 ? -2.721 -29.591 -42.673 1.00 46.34 473 VAL A O 1
ATOM 3959 N N . GLN A 1 474 ? -4.517 -30.159 -41.464 1.00 46.66 474 GLN A N 1
ATOM 3960 C CA . GLN A 1 474 ? -5.445 -29.284 -42.199 1.00 46.66 474 GLN A CA 1
ATOM 3961 C C . GLN A 1 474 ? -5.005 -27.816 -42.206 1.00 46.66 474 GLN A C 1
ATOM 3963 O O . GLN A 1 474 ? -5.189 -27.107 -43.191 1.00 46.66 474 GLN A O 1
ATOM 3968 N N . LYS A 1 475 ? -4.422 -27.339 -41.104 1.00 45.56 475 LYS A N 1
ATOM 3969 C CA . LYS A 1 475 ? -3.976 -25.949 -40.972 1.00 45.56 475 LYS A CA 1
ATOM 3970 C C . LYS A 1 475 ? -2.649 -25.692 -41.690 1.00 45.56 475 LYS A C 1
ATOM 3972 O O . LYS A 1 475 ? -2.451 -24.602 -42.216 1.00 45.56 475 LYS A O 1
ATOM 3977 N N . PHE A 1 476 ? -1.768 -26.688 -41.722 1.00 39.28 476 PHE A N 1
ATOM 3978 C CA . PHE A 1 476 ? -0.515 -26.651 -42.471 1.00 39.28 476 PHE A CA 1
ATOM 3979 C C . PHE A 1 476 ? -0.788 -26.710 -43.976 1.00 39.28 476 PHE A C 1
ATOM 3981 O O . PHE A 1 476 ? -0.247 -25.898 -44.718 1.00 39.28 476 PHE A O 1
ATOM 3988 N N . ASP A 1 477 ? -1.702 -27.582 -44.409 1.00 43.84 477 ASP A N 1
ATOM 3989 C CA . ASP A 1 477 ? -2.147 -27.649 -45.801 1.00 43.84 477 ASP A CA 1
ATOM 3990 C C . ASP A 1 477 ? -2.820 -26.329 -46.228 1.00 43.84 477 ASP A C 1
ATOM 3992 O O . ASP A 1 477 ? -2.493 -25.811 -47.291 1.00 43.84 477 ASP A O 1
ATOM 3996 N N . ALA A 1 478 ? -3.643 -25.705 -45.369 1.00 48.00 478 ALA A N 1
ATOM 3997 C CA . ALA A 1 478 ? -4.256 -24.399 -45.644 1.00 48.00 478 ALA A CA 1
ATOM 3998 C C . ALA A 1 478 ? -3.236 -23.246 -45.774 1.00 48.00 478 ALA A C 1
ATOM 4000 O O . ALA A 1 478 ? -3.404 -22.362 -46.616 1.00 48.00 478 ALA A O 1
ATOM 4001 N N . MET A 1 479 ? -2.176 -23.247 -44.955 1.00 38.38 479 MET A N 1
ATOM 4002 C CA . MET A 1 479 ? -1.097 -22.251 -45.031 1.00 38.38 479 MET A CA 1
ATOM 4003 C C . MET A 1 479 ? -0.236 -22.422 -46.286 1.00 38.38 479 MET A C 1
ATOM 4005 O O . MET A 1 479 ? 0.162 -21.422 -46.877 1.00 38.38 479 MET A O 1
ATOM 4009 N N . ILE A 1 480 ? 0.011 -23.662 -46.720 1.00 46.28 480 ILE A N 1
ATOM 4010 C CA . ILE A 1 480 ? 0.753 -23.946 -47.957 1.00 46.28 480 ILE A CA 1
ATOM 4011 C C . ILE A 1 480 ? -0.047 -23.489 -49.182 1.00 46.28 480 ILE A C 1
ATOM 4013 O O . ILE A 1 480 ? 0.502 -22.806 -50.040 1.00 46.28 480 ILE A O 1
ATOM 4017 N N . THR A 1 481 ? -1.357 -23.752 -49.230 1.00 50.62 481 THR A N 1
ATOM 4018 C CA . THR A 1 481 ? -2.209 -23.298 -50.346 1.00 50.62 481 THR A CA 1
ATOM 4019 C C . THR A 1 481 ? -2.332 -21.776 -50.472 1.00 50.62 481 THR A C 1
ATOM 4021 O O . THR A 1 481 ? -2.695 -21.292 -51.539 1.00 50.62 481 THR A O 1
ATOM 4024 N N . MET A 1 482 ? -2.040 -21.001 -49.419 1.00 43.16 482 MET A N 1
ATOM 4025 C CA . MET A 1 482 ? -2.021 -19.533 -49.508 1.00 43.16 482 MET A CA 1
ATOM 4026 C C . MET A 1 482 ? -0.690 -18.976 -50.048 1.00 43.16 482 MET A C 1
ATOM 4028 O O . MET A 1 482 ? -0.706 -17.940 -50.713 1.00 43.16 482 MET A O 1
ATOM 4032 N N . ASP A 1 483 ? 0.443 -19.651 -49.815 1.00 41.25 483 ASP A N 1
ATOM 4033 C CA . ASP A 1 483 ? 1.787 -19.167 -50.201 1.00 41.25 483 ASP A CA 1
ATOM 4034 C C . ASP A 1 483 ? 2.149 -19.490 -51.671 1.00 41.25 483 ASP A C 1
ATOM 4036 O O . ASP A 1 483 ? 3.017 -18.846 -52.252 1.00 41.25 483 ASP A O 1
ATOM 4040 N N . GLU A 1 484 ? 1.434 -20.415 -52.327 1.00 43.69 484 GLU A N 1
ATOM 4041 C CA . GLU A 1 484 ? 1.619 -20.736 -53.760 1.00 43.69 484 GLU A CA 1
ATOM 4042 C C . GLU A 1 484 ? 1.106 -19.642 -54.721 1.00 43.69 484 GLU A C 1
ATOM 4044 O O . GLU A 1 484 ? 1.373 -19.688 -55.920 1.00 43.69 484 GLU A O 1
ATOM 4049 N N . SER A 1 485 ? 0.405 -18.621 -54.213 1.00 44.12 485 SER A N 1
ATOM 4050 C CA . SER A 1 485 ? -0.128 -17.513 -55.023 1.00 44.12 485 SER A CA 1
ATOM 4051 C C . SER A 1 485 ? 0.858 -16.354 -55.255 1.00 44.12 485 SER A C 1
ATOM 4053 O O . SER A 1 485 ? 0.534 -15.412 -55.980 1.00 44.12 485 SER A O 1
ATOM 4055 N N . ILE A 1 486 ? 2.068 -16.409 -54.679 1.00 42.62 486 ILE A N 1
ATOM 4056 C CA . ILE A 1 486 ? 3.078 -15.345 -54.785 1.00 42.62 486 ILE A CA 1
ATOM 4057 C C . ILE A 1 486 ? 4.291 -15.860 -55.582 1.00 42.62 486 ILE A C 1
ATOM 4059 O O . ILE A 1 486 ? 5.064 -16.665 -55.057 1.00 42.62 486 ILE A O 1
ATOM 4063 N N . PRO A 1 487 ? 4.533 -15.390 -56.821 1.00 39.22 487 PRO A N 1
ATOM 4064 C CA . PRO A 1 487 ? 5.729 -15.766 -57.565 1.00 39.22 487 PRO A CA 1
ATOM 4065 C C . PRO A 1 487 ? 6.966 -15.148 -56.900 1.00 39.22 487 PRO A C 1
ATOM 4067 O O . PRO A 1 487 ? 7.103 -13.928 -56.823 1.00 39.22 487 PRO A O 1
ATOM 4070 N N . ARG A 1 488 ? 7.883 -15.992 -56.413 1.00 44.41 488 ARG A N 1
ATOM 4071 C CA . ARG A 1 488 ? 9.178 -15.565 -55.866 1.00 44.41 488 ARG A CA 1
ATOM 4072 C C . ARG A 1 488 ? 10.302 -16.000 -56.799 1.00 44.41 488 ARG A C 1
ATOM 4074 O O . ARG A 1 488 ? 10.632 -17.180 -56.869 1.00 44.41 488 ARG A O 1
ATOM 4081 N N . SER A 1 489 ? 10.930 -15.046 -57.474 1.00 39.97 489 SER A N 1
ATOM 4082 C CA . SER A 1 489 ? 12.290 -15.219 -57.984 1.00 39.97 489 SER A CA 1
ATOM 4083 C C . SER A 1 489 ? 13.268 -15.170 -56.794 1.00 39.97 489 SER A C 1
ATOM 4085 O O . SER A 1 489 ? 13.196 -14.240 -55.986 1.00 39.97 489 SER A O 1
ATOM 4087 N N . PRO A 1 490 ? 14.153 -16.167 -56.619 1.00 41.53 490 PRO A N 1
ATOM 4088 C CA . PRO A 1 490 ? 15.081 -16.184 -55.494 1.00 41.53 490 PRO A CA 1
ATOM 4089 C C . PRO A 1 490 ? 16.240 -15.193 -55.713 1.00 41.53 490 PRO A C 1
ATOM 4091 O O . PRO A 1 490 ? 16.731 -15.071 -56.837 1.00 41.53 490 PRO A O 1
ATOM 4094 N N . PRO A 1 491 ? 16.731 -14.510 -54.660 1.00 44.09 491 PRO A N 1
ATOM 4095 C CA . PRO A 1 491 ? 17.995 -13.786 -54.729 1.00 44.09 491 PRO A CA 1
ATOM 4096 C C . PRO A 1 491 ? 19.165 -14.777 -54.872 1.00 44.09 491 PRO A C 1
ATOM 4098 O O . PRO A 1 491 ? 19.118 -15.859 -54.275 1.00 44.09 491 PRO A O 1
ATOM 4101 N N . PRO A 1 492 ? 20.234 -14.424 -55.605 1.00 38.28 492 PRO A N 1
ATOM 4102 C CA . PRO A 1 492 ? 21.382 -15.304 -55.781 1.00 38.28 492 PRO A CA 1
ATOM 4103 C C . PRO A 1 492 ? 22.116 -15.526 -54.448 1.00 38.28 492 PRO A C 1
ATOM 4105 O O . PRO A 1 492 ? 22.398 -14.579 -53.716 1.00 38.28 492 PRO A O 1
ATOM 4108 N N . GLY A 1 493 ? 22.432 -16.789 -54.144 1.00 44.75 493 GLY A N 1
ATOM 4109 C CA . GLY A 1 493 ? 23.325 -17.162 -53.039 1.00 44.75 493 GLY A CA 1
ATOM 4110 C C . GLY A 1 493 ? 22.671 -17.680 -51.752 1.00 44.75 493 GLY A C 1
ATOM 4111 O O . GLY A 1 493 ? 23.367 -17.806 -50.750 1.00 44.75 493 GLY A O 1
ATOM 4112 N N . LYS A 1 494 ? 21.372 -18.011 -51.741 1.00 44.62 494 LYS A N 1
ATOM 4113 C CA . LYS A 1 494 ? 20.751 -18.745 -50.620 1.00 44.62 494 LYS A CA 1
ATOM 4114 C C . LYS A 1 494 ? 20.186 -20.081 -51.086 1.00 44.62 494 LYS A C 1
ATOM 4116 O O . LYS A 1 494 ? 19.353 -20.119 -51.987 1.00 44.62 494 LYS A O 1
ATOM 4121 N N . GLU A 1 495 ? 20.634 -21.161 -50.451 1.00 45.25 495 GLU A N 1
ATOM 4122 C CA . GLU A 1 495 ? 20.072 -22.499 -50.630 1.00 45.25 495 GLU A CA 1
ATOM 4123 C C . GLU A 1 495 ? 18.573 -22.491 -50.301 1.00 45.25 495 GLU A C 1
ATOM 4125 O O . GLU A 1 495 ? 18.132 -21.975 -49.270 1.00 45.25 495 GLU A O 1
ATOM 4130 N N . THR A 1 496 ? 17.770 -23.040 -51.209 1.00 44.88 496 THR A N 1
ATOM 4131 C CA . THR A 1 496 ? 16.326 -23.174 -51.040 1.00 44.88 496 THR A CA 1
ATOM 4132 C C . THR A 1 496 ? 16.016 -24.346 -50.110 1.00 44.88 496 THR A C 1
ATOM 4134 O O . THR A 1 496 ? 16.429 -25.482 -50.334 1.00 44.88 496 THR A O 1
ATOM 4137 N N . PHE A 1 497 ? 15.240 -24.084 -49.056 1.00 44.97 497 PHE A N 1
ATOM 4138 C CA . PHE A 1 497 ? 14.671 -25.138 -48.217 1.00 44.97 497 PHE A CA 1
ATOM 4139 C C . PHE A 1 497 ? 13.670 -25.966 -49.037 1.00 44.97 497 PHE A C 1
ATOM 4141 O O . PHE A 1 497 ? 12.622 -25.465 -49.447 1.00 44.97 497 PHE A O 1
ATOM 4148 N N . ASN A 1 498 ? 13.975 -27.245 -49.267 1.00 58.22 498 ASN A N 1
ATOM 4149 C CA . ASN A 1 498 ? 13.101 -28.151 -50.006 1.00 58.22 498 ASN A CA 1
ATOM 4150 C C . ASN A 1 498 ? 11.932 -28.629 -49.120 1.00 58.22 498 ASN A C 1
ATOM 4152 O O . ASN A 1 498 ? 12.076 -29.516 -48.275 1.00 58.22 498 ASN A O 1
ATOM 4156 N N . VAL A 1 499 ? 10.750 -28.049 -49.340 1.00 46.75 499 VAL A N 1
ATOM 4157 C CA . VAL A 1 499 ? 9.496 -28.359 -48.625 1.00 46.75 499 VAL A CA 1
ATOM 4158 C C . VAL A 1 499 ? 9.122 -29.850 -48.717 1.00 46.75 499 VAL A C 1
ATOM 4160 O O . VAL A 1 499 ? 8.553 -30.405 -47.774 1.00 46.75 499 VAL A O 1
ATOM 4163 N N . VAL A 1 500 ? 9.503 -30.544 -49.796 1.00 52.50 500 VAL A N 1
ATOM 4164 C CA . VAL A 1 500 ? 9.229 -31.981 -49.985 1.00 52.50 500 VAL A CA 1
ATOM 4165 C C . VAL A 1 500 ? 10.007 -32.837 -48.980 1.00 52.50 500 VAL A C 1
ATOM 4167 O O . VAL A 1 500 ? 9.449 -33.780 -48.414 1.00 52.50 500 VAL A O 1
ATOM 4170 N N . GLN A 1 501 ? 11.257 -32.470 -48.675 1.00 50.56 501 GLN A N 1
ATOM 4171 C CA . GLN A 1 501 ? 12.081 -33.184 -47.693 1.00 50.56 501 GLN A CA 1
ATOM 4172 C C . GLN A 1 501 ? 11.544 -33.018 -46.265 1.00 50.56 501 GLN A C 1
ATOM 4174 O O . GLN A 1 501 ? 11.541 -33.975 -45.491 1.00 50.56 501 GLN A O 1
ATOM 4179 N N . VAL A 1 502 ? 11.007 -31.842 -45.920 1.00 48.88 502 VAL A N 1
ATOM 4180 C CA . VAL A 1 502 ? 10.348 -31.612 -44.621 1.00 48.88 502 VAL A CA 1
ATOM 4181 C C . VAL A 1 502 ? 9.085 -32.473 -44.493 1.00 48.88 502 VAL A C 1
ATOM 4183 O O . VAL A 1 502 ? 8.854 -33.073 -43.442 1.00 48.88 502 VAL A O 1
ATOM 4186 N N . ARG A 1 503 ? 8.305 -32.614 -45.574 1.00 47.47 503 ARG A N 1
ATOM 4187 C CA . ARG A 1 503 ? 7.078 -33.431 -45.603 1.00 47.47 503 ARG A CA 1
ATOM 4188 C C . ARG A 1 503 ? 7.365 -34.928 -45.420 1.00 47.47 503 ARG A C 1
ATOM 4190 O O . ARG A 1 503 ? 6.636 -35.602 -44.693 1.00 47.47 503 ARG A O 1
ATOM 4197 N N . GLN A 1 504 ? 8.442 -35.443 -46.020 1.00 48.38 504 GLN A N 1
ATOM 4198 C CA . GLN A 1 504 ? 8.882 -36.833 -45.827 1.00 48.38 504 GLN A CA 1
ATOM 4199 C C . GLN A 1 504 ? 9.400 -37.083 -44.405 1.00 48.38 504 GLN A C 1
ATOM 4201 O O . GLN A 1 504 ? 9.058 -38.095 -43.794 1.00 48.38 504 GLN A O 1
ATOM 4206 N N . ARG A 1 505 ? 10.151 -36.130 -43.839 1.00 43.34 505 ARG A N 1
ATOM 4207 C CA . ARG A 1 505 ? 10.690 -36.233 -42.475 1.00 43.34 505 ARG A CA 1
ATOM 4208 C C . ARG A 1 505 ? 9.593 -36.247 -41.407 1.00 43.34 505 ARG A C 1
ATOM 4210 O O . ARG A 1 505 ? 9.730 -36.951 -40.416 1.00 43.34 505 ARG A O 1
ATOM 4217 N N . TRP A 1 506 ? 8.495 -35.522 -41.625 1.00 39.16 506 TRP A N 1
ATOM 4218 C CA . TRP A 1 506 ? 7.346 -35.520 -40.714 1.00 39.16 506 TRP A CA 1
ATOM 4219 C C . TRP A 1 506 ? 6.512 -36.803 -40.777 1.00 39.16 506 TRP A C 1
ATOM 4221 O O . TRP A 1 506 ? 6.087 -37.285 -39.732 1.00 39.16 506 TRP A O 1
ATOM 4231 N N . ARG A 1 507 ? 6.317 -37.399 -41.964 1.00 43.31 507 ARG A N 1
ATOM 4232 C CA . ARG A 1 507 ? 5.552 -38.654 -42.100 1.00 43.31 507 ARG A CA 1
ATOM 4233 C C . ARG A 1 507 ? 6.234 -39.851 -41.429 1.00 43.31 507 ARG A C 1
ATOM 4235 O O . ARG A 1 507 ? 5.532 -40.693 -40.880 1.00 43.31 507 ARG A O 1
ATOM 4242 N N . MET A 1 508 ? 7.568 -39.883 -41.405 1.00 45.41 508 MET A N 1
ATOM 4243 C CA . MET A 1 508 ? 8.345 -40.933 -40.726 1.00 45.41 508 MET A CA 1
ATOM 4244 C C . MET A 1 508 ? 8.323 -40.850 -39.191 1.00 45.41 508 MET A C 1
ATOM 4246 O O . MET A 1 508 ? 8.707 -41.806 -38.537 1.00 45.41 508 MET A O 1
ATOM 4250 N N . ILE A 1 509 ? 7.895 -39.726 -38.606 1.00 42.38 509 ILE A N 1
ATOM 4251 C CA . ILE A 1 509 ? 7.792 -39.551 -37.142 1.00 42.38 509 ILE A CA 1
ATOM 4252 C C . ILE A 1 509 ? 6.399 -39.970 -36.626 1.00 42.38 509 ILE A C 1
ATOM 4254 O O . ILE A 1 509 ? 6.190 -40.110 -35.423 1.00 42.38 509 ILE A O 1
ATOM 4258 N N . THR A 1 510 ? 5.429 -40.143 -37.526 1.00 37.75 510 THR A N 1
ATOM 4259 C CA . THR A 1 510 ? 4.016 -40.406 -37.198 1.00 37.75 510 THR A CA 1
ATOM 4260 C C . THR A 1 510 ? 3.536 -41.824 -37.521 1.00 37.75 510 THR A C 1
ATOM 4262 O O . THR A 1 510 ? 2.367 -42.122 -37.280 1.00 37.75 510 THR A O 1
ATOM 4265 N N . GLN A 1 511 ? 4.413 -42.670 -38.063 1.00 39.66 511 GLN A N 1
ATOM 4266 C CA . GLN A 1 511 ? 4.259 -44.128 -38.126 1.00 39.66 511 GLN A CA 1
ATOM 4267 C C . GLN A 1 511 ? 5.101 -44.748 -37.019 1.00 39.66 511 GLN A C 1
ATOM 4269 O O . GLN A 1 511 ? 4.618 -45.734 -36.423 1.00 39.66 511 GLN A O 1
#